Protein AF-A0A4Y7KXY6-F1 (afdb_monomer_lite)

Organism: Papaver somniferum (NCBI:txid3469)

Radius of gyration: 31.81 Å; chains: 1; bounding box: 95×51×85 Å

Structure (mmCIF, N/CA/C/O backbone):
data_AF-A0A4Y7KXY6-F1
#
_entry.id   AF-A0A4Y7KXY6-F1
#
loop_
_atom_site.group_PDB
_atom_site.id
_atom_site.type_symbol
_atom_site.label_atom_id
_atom_site.label_alt_id
_atom_site.label_comp_id
_atom_site.label_asym_id
_atom_site.label_entity_id
_atom_site.label_seq_id
_atom_site.pdbx_PDB_ins_code
_atom_site.Cartn_x
_atom_site.Cartn_y
_atom_site.Cartn_z
_atom_site.occupancy
_atom_site.B_iso_or_equiv
_atom_site.auth_seq_id
_atom_site.auth_comp_id
_atom_site.auth_asym_id
_atom_site.auth_atom_id
_atom_site.pdbx_PDB_model_num
ATOM 1 N N . MET A 1 1 ? 6.004 16.008 35.955 1.00 59.59 1 MET A N 1
ATOM 2 C CA . MET A 1 1 ? 5.300 16.995 36.804 1.00 59.59 1 MET A CA 1
ATOM 3 C C . MET A 1 1 ? 4.220 16.369 37.688 1.00 59.59 1 MET A C 1
ATOM 5 O O . MET A 1 1 ? 4.232 16.654 38.870 1.00 59.59 1 MET A O 1
ATOM 9 N N . ALA A 1 2 ? 3.340 15.483 37.200 1.00 81.94 2 ALA A N 1
ATOM 10 C CA . ALA A 1 2 ? 2.311 14.878 38.067 1.00 81.94 2 ALA A CA 1
ATOM 11 C C . ALA A 1 2 ? 2.861 13.910 39.144 1.00 81.94 2 ALA A C 1
ATOM 13 O O . ALA A 1 2 ? 2.359 13.877 40.259 1.00 81.94 2 ALA A O 1
ATOM 14 N N . ILE A 1 3 ? 3.918 13.145 38.845 1.00 87.19 3 ILE A N 1
ATOM 15 C CA . ILE A 1 3 ? 4.476 12.114 39.752 1.00 87.19 3 ILE A CA 1
ATOM 16 C C . ILE A 1 3 ? 5.044 12.704 41.058 1.00 87.19 3 ILE A C 1
ATOM 18 O O . ILE A 1 3 ? 4.966 12.062 42.107 1.00 87.19 3 ILE A O 1
ATOM 22 N N . SER A 1 4 ? 5.599 13.919 40.993 1.00 88.50 4 SER A N 1
ATOM 23 C CA . SER A 1 4 ? 6.246 14.619 42.112 1.00 88.50 4 SER A CA 1
ATOM 24 C C . SER A 1 4 ? 5.268 15.302 43.068 1.00 88.50 4 SER A C 1
ATOM 26 O O . SER A 1 4 ? 5.700 15.824 44.090 1.00 88.50 4 SER A O 1
ATOM 28 N N . LEU A 1 5 ? 3.971 15.325 42.748 1.00 89.00 5 LEU A N 1
ATOM 29 C CA . LEU A 1 5 ? 2.953 15.841 43.659 1.00 89.00 5 LEU A CA 1
ATOM 30 C C . LEU A 1 5 ? 2.930 14.985 44.922 1.00 89.00 5 LEU A C 1
ATOM 32 O O . LEU A 1 5 ? 3.015 13.762 44.832 1.00 89.00 5 LEU A O 1
ATOM 36 N N . THR A 1 6 ? 2.819 15.609 46.088 1.00 89.44 6 THR A N 1
ATOM 37 C CA . THR A 1 6 ? 2.670 14.922 47.371 1.00 89.44 6 THR A CA 1
ATOM 38 C C . THR A 1 6 ? 1.193 14.890 47.746 1.00 89.44 6 THR A C 1
ATOM 40 O O . THR A 1 6 ? 0.505 15.905 47.726 1.00 89.44 6 THR A O 1
ATOM 43 N N . ALA A 1 7 ? 0.683 13.699 48.046 1.00 91.50 7 ALA A N 1
ATOM 44 C CA . ALA A 1 7 ? -0.691 13.492 48.480 1.00 91.50 7 ALA A CA 1
ATOM 45 C C . ALA A 1 7 ? -0.757 12.211 49.314 1.00 91.50 7 ALA A C 1
ATOM 47 O O . ALA A 1 7 ? -0.061 11.243 49.003 1.00 91.50 7 ALA A O 1
ATOM 48 N N . SER A 1 8 ? -1.609 12.203 50.340 1.00 92.56 8 SER A N 1
ATOM 49 C CA . SER A 1 8 ? -1.902 11.014 51.152 1.00 92.56 8 SER A CA 1
ATOM 50 C C . SER A 1 8 ? -2.715 9.966 50.388 1.00 92.56 8 SER A C 1
ATOM 52 O O . SER A 1 8 ? -2.732 8.797 50.759 1.00 92.56 8 SER A O 1
ATOM 54 N N . SER A 1 9 ? -3.407 10.364 49.320 1.00 92.88 9 SER A N 1
ATOM 55 C CA . SER A 1 9 ? -4.188 9.471 48.466 1.00 92.88 9 SER A CA 1
ATOM 56 C C . SER A 1 9 ? -4.147 9.954 47.024 1.00 92.88 9 SER A C 1
ATOM 58 O O . SER A 1 9 ? -4.214 11.155 46.760 1.00 92.88 9 SER A O 1
ATOM 60 N N . ARG A 1 10 ? -4.030 9.014 46.084 1.00 93.19 10 ARG A N 1
ATOM 61 C CA . ARG A 1 10 ? -3.904 9.297 44.652 1.00 93.19 10 ARG A CA 1
ATOM 62 C C . ARG A 1 10 ? -4.880 8.435 43.878 1.00 93.19 10 ARG A C 1
ATOM 64 O O . ARG A 1 10 ? -4.945 7.231 44.093 1.00 93.19 10 ARG A O 1
ATOM 71 N N . TRP A 1 11 ? -5.591 9.059 42.951 1.00 93.56 11 TRP A N 1
ATOM 72 C CA . TRP A 1 11 ? -6.568 8.392 42.103 1.00 93.56 11 TRP A CA 1
ATOM 73 C C . TRP A 1 11 ? -6.276 8.713 40.645 1.00 93.56 11 TRP A C 1
ATOM 75 O O . TRP A 1 11 ? -5.959 9.854 40.306 1.00 93.56 11 TRP A O 1
ATOM 85 N N . ILE A 1 12 ? -6.397 7.706 39.784 1.00 92.94 12 ILE A N 1
ATOM 86 C CA . ILE A 1 12 ? -6.364 7.883 38.335 1.00 92.94 12 ILE A CA 1
ATOM 87 C C . ILE A 1 12 ? -7.744 7.523 37.800 1.00 92.94 12 ILE A C 1
ATOM 89 O O . ILE A 1 12 ? -8.187 6.386 37.938 1.00 92.94 12 ILE A O 1
ATOM 93 N N . LEU A 1 13 ? -8.404 8.486 37.162 1.00 93.00 13 LEU A N 1
ATOM 94 C CA . LEU A 1 13 ? -9.645 8.255 36.434 1.00 93.00 13 LEU A CA 1
ATOM 95 C C . LEU A 1 13 ? -9.322 8.211 34.942 1.00 93.00 13 LEU A C 1
ATOM 97 O O . LEU A 1 13 ? -8.974 9.224 34.341 1.00 93.00 13 LEU A O 1
ATOM 101 N N . THR A 1 14 ? -9.415 7.026 34.344 1.00 88.50 14 THR A N 1
ATOM 102 C CA . THR A 1 14 ? -9.214 6.819 32.907 1.00 88.50 14 THR A CA 1
ATOM 103 C C . THR A 1 14 ? -10.216 5.802 32.382 1.00 88.50 14 THR A C 1
ATOM 105 O O . THR A 1 14 ? -10.513 4.814 33.049 1.00 88.50 14 THR A O 1
ATOM 108 N N . GLY A 1 15 ? -10.750 6.042 31.183 1.00 84.56 15 GLY A N 1
ATOM 109 C CA . GLY A 1 15 ? -11.651 5.090 30.531 1.00 84.56 15 GLY A CA 1
ATOM 110 C C . GLY A 1 15 ? -10.924 3.839 30.030 1.00 84.56 15 GLY A C 1
ATOM 111 O O . GLY A 1 15 ? -11.465 2.740 30.099 1.00 84.56 15 GLY A O 1
ATOM 112 N N . THR A 1 16 ? -9.690 3.997 29.546 1.00 83.19 16 THR A N 1
ATOM 113 C CA . THR A 1 16 ? -8.843 2.908 29.038 1.00 83.19 16 THR A CA 1
ATOM 114 C C . THR A 1 16 ? -7.395 3.180 29.451 1.00 83.19 16 THR A C 1
ATOM 116 O O . THR A 1 16 ? -6.770 4.070 28.870 1.00 83.19 16 THR A O 1
ATOM 119 N N . PRO A 1 17 ? -6.848 2.464 30.453 1.00 84.00 17 PRO A N 1
ATOM 120 C CA . PRO A 1 17 ? -5.507 2.728 30.984 1.00 84.00 17 PRO A CA 1
ATOM 121 C C . PRO A 1 17 ? -4.392 2.425 29.974 1.00 84.00 17 PRO A C 1
ATOM 123 O O . PRO A 1 17 ? -3.320 3.015 30.042 1.00 84.00 17 PRO A O 1
ATOM 126 N N . MET A 1 18 ? -4.666 1.553 29.002 1.00 82.06 18 MET A N 1
ATOM 127 C CA . MET A 1 18 ? -3.803 1.298 27.854 1.00 82.06 18 MET A CA 1
ATOM 128 C C . MET A 1 18 ? -4.533 1.744 26.580 1.00 82.06 18 MET A C 1
ATOM 130 O O . MET A 1 18 ? -5.718 1.419 26.431 1.00 82.06 18 MET A O 1
ATOM 134 N N . PRO A 1 19 ? -3.877 2.472 25.657 1.00 72.12 19 PRO A N 1
ATOM 135 C CA . PRO A 1 19 ? -4.456 2.778 24.351 1.00 72.12 19 PRO A CA 1
ATOM 136 C C . PRO A 1 19 ? -4.898 1.492 23.643 1.00 72.12 19 PRO A C 1
ATOM 138 O O . PRO A 1 19 ? -4.276 0.453 23.809 1.00 72.12 19 PRO A O 1
ATOM 141 N N . ASN A 1 20 ? -5.954 1.518 22.834 1.00 62.38 20 ASN A N 1
ATOM 142 C CA . ASN A 1 20 ? -6.318 0.357 22.012 1.00 62.38 20 ASN A CA 1
ATOM 143 C C . ASN A 1 20 ? -5.653 0.457 20.631 1.00 62.38 20 ASN A C 1
ATOM 145 O O . ASN A 1 20 ? -6.326 0.623 19.613 1.00 62.38 20 ASN A O 1
ATOM 149 N N . THR A 1 21 ? -4.322 0.458 20.619 1.00 58.28 21 THR A N 1
ATOM 150 C CA . THR A 1 21 ? -3.491 0.489 19.408 1.00 58.28 21 THR A CA 1
ATOM 151 C C . THR A 1 21 ? -2.767 -0.849 19.233 1.00 58.28 21 THR A C 1
ATOM 153 O O . THR A 1 21 ? -2.514 -1.524 20.230 1.00 58.28 21 THR A O 1
ATOM 156 N N . PRO A 1 22 ? -2.412 -1.252 17.998 1.00 49.44 22 PRO A N 1
ATOM 157 C CA . PRO A 1 22 ? -1.652 -2.484 17.750 1.00 49.44 22 PRO A CA 1
ATOM 158 C C . PRO A 1 22 ? -0.339 -2.562 18.544 1.00 49.44 22 PRO A C 1
ATOM 160 O O . PRO A 1 22 ? 0.055 -3.642 18.966 1.00 49.44 22 PRO A O 1
ATOM 163 N N . ASP A 1 23 ? 0.279 -1.406 18.803 1.00 53.97 23 ASP A N 1
ATOM 164 C CA . ASP A 1 23 ? 1.524 -1.266 19.569 1.00 53.97 23 ASP A CA 1
ATOM 165 C C . ASP A 1 23 ? 1.292 -0.958 21.057 1.00 53.97 23 ASP A C 1
ATOM 167 O O . ASP A 1 23 ? 2.205 -0.517 21.751 1.00 53.97 23 ASP A O 1
ATOM 171 N N . SER A 1 24 ? 0.060 -1.108 21.554 1.00 59.50 24 SER A N 1
ATOM 172 C CA . SER A 1 24 ? -0.243 -0.843 22.956 1.00 59.50 24 SER A CA 1
ATOM 173 C C . SER A 1 24 ? 0.435 -1.874 23.841 1.00 59.50 24 SER A C 1
ATOM 175 O O . SER A 1 24 ? 0.030 -3.034 23.928 1.00 59.50 24 SER A O 1
ATOM 177 N N . GLN A 1 25 ? 1.507 -1.432 24.480 1.00 74.06 25 GLN A N 1
ATOM 178 C CA . GLN A 1 25 ? 2.302 -2.251 25.367 1.00 74.06 25 GLN A CA 1
ATOM 179 C C . GLN A 1 25 ? 1.861 -2.047 26.811 1.00 74.06 25 GLN A C 1
ATOM 181 O O . GLN A 1 25 ? 1.485 -0.953 27.240 1.00 74.06 25 GLN A O 1
ATOM 186 N N . VAL A 1 26 ? 2.012 -3.108 27.600 1.00 86.25 26 VAL A N 1
ATOM 187 C CA . VAL A 1 26 ? 1.829 -3.084 29.056 1.00 86.25 26 VAL A CA 1
ATOM 188 C C . VAL A 1 26 ? 2.697 -1.999 29.710 1.00 86.25 26 VAL A C 1
ATOM 190 O O . VAL A 1 26 ? 2.320 -1.460 30.748 1.00 86.25 26 VAL A O 1
ATOM 193 N N . SER A 1 27 ? 3.792 -1.583 29.060 1.00 87.00 27 SER A N 1
ATOM 194 C CA . SER A 1 27 ? 4.650 -0.459 29.456 1.00 87.00 27 SER A CA 1
ATOM 195 C C . SER A 1 27 ? 3.894 0.854 29.723 1.00 87.00 27 SER A C 1
ATOM 197 O O . SER A 1 27 ? 4.322 1.618 30.589 1.00 87.00 27 SER A O 1
ATOM 199 N N . HIS A 1 28 ? 2.737 1.091 29.089 1.00 88.25 28 HIS A N 1
ATOM 200 C CA . HIS A 1 28 ? 1.891 2.262 29.359 1.00 88.25 28 HIS A CA 1
ATOM 201 C C . HIS A 1 28 ? 1.340 2.321 30.793 1.00 88.25 28 HIS A C 1
ATOM 203 O O . HIS A 1 28 ? 1.015 3.408 31.273 1.00 88.25 28 HIS A O 1
ATOM 209 N N . LEU A 1 29 ? 1.271 1.190 31.504 1.00 91.38 29 LEU A N 1
ATOM 210 C CA . LEU A 1 29 ? 0.834 1.148 32.901 1.00 91.38 29 LEU A CA 1
ATOM 211 C C . LEU A 1 29 ? 1.912 1.646 33.869 1.00 91.38 29 LEU A C 1
ATOM 213 O O . LEU A 1 29 ? 1.580 2.148 34.942 1.00 91.38 29 LEU A O 1
ATOM 217 N N . GLN A 1 30 ? 3.197 1.557 33.512 1.00 92.31 30 GLN A N 1
ATOM 218 C CA . GLN A 1 30 ? 4.286 1.880 34.437 1.00 92.31 30 GLN A CA 1
ATOM 219 C C . GLN A 1 30 ? 4.239 3.340 34.918 1.00 92.31 30 GLN A C 1
ATOM 221 O O . GLN A 1 30 ? 4.273 3.554 36.132 1.00 92.31 30 GLN A O 1
ATOM 226 N N . PRO A 1 31 ? 4.062 4.357 34.047 1.00 92.00 31 PRO A N 1
ATOM 227 C CA . PRO A 1 31 ? 3.930 5.738 34.505 1.00 92.00 31 PRO A CA 1
ATOM 228 C C . PRO A 1 31 ? 2.723 5.958 35.427 1.00 92.00 31 PRO A C 1
ATOM 230 O O . PRO A 1 31 ? 2.783 6.802 36.321 1.00 92.00 31 PRO A O 1
ATOM 233 N N . MET A 1 32 ? 1.640 5.195 35.237 1.00 92.81 32 MET A N 1
ATOM 234 C CA . MET A 1 32 ? 0.443 5.251 36.081 1.00 92.81 32 MET A CA 1
ATOM 235 C C . MET A 1 32 ? 0.725 4.674 37.472 1.00 92.81 32 MET A C 1
ATOM 237 O O . MET A 1 32 ? 0.440 5.323 38.475 1.00 92.81 32 MET A O 1
ATOM 241 N N . LEU A 1 33 ? 1.365 3.504 37.540 1.00 94.12 33 LEU A N 1
ATOM 242 C CA . LEU A 1 33 ? 1.811 2.887 38.794 1.00 94.12 33 LEU A CA 1
ATOM 243 C C . LEU A 1 33 ? 2.811 3.786 39.529 1.00 94.12 33 LEU A C 1
ATOM 245 O O . LEU A 1 33 ? 2.725 3.968 40.743 1.00 94.12 33 LEU A O 1
ATOM 249 N N . LYS A 1 34 ? 3.720 4.419 38.781 1.00 94.50 34 LYS A N 1
ATOM 250 C CA . LYS A 1 34 ? 4.677 5.392 39.306 1.00 94.50 34 LYS A CA 1
ATOM 251 C C . LYS A 1 34 ? 3.997 6.648 39.834 1.00 94.50 34 LYS A C 1
ATOM 253 O O . LYS A 1 34 ? 4.465 7.205 40.816 1.00 94.50 34 LYS A O 1
ATOM 258 N N . PHE A 1 35 ? 2.900 7.103 39.227 1.00 94.62 35 PHE A N 1
ATOM 259 C CA . PHE A 1 35 ? 2.093 8.189 39.785 1.00 94.62 35 PHE A CA 1
ATOM 260 C C . PHE A 1 35 ? 1.389 7.765 41.074 1.00 94.62 35 PHE A C 1
ATOM 262 O O . PHE A 1 35 ? 1.411 8.535 42.030 1.00 94.62 35 PHE A O 1
ATOM 269 N N . LEU A 1 36 ? 0.824 6.553 41.118 1.00 93.44 36 LEU A N 1
ATOM 270 C CA . LEU A 1 36 ? 0.169 5.975 42.300 1.00 93.44 36 LEU A CA 1
ATOM 271 C C . LEU A 1 36 ? 1.137 5.630 43.437 1.00 93.44 36 LEU A C 1
ATOM 273 O O . LEU A 1 36 ? 0.681 5.329 44.533 1.00 93.44 36 LEU A O 1
ATOM 277 N N . HIS A 1 37 ? 2.448 5.711 43.189 1.00 91.81 37 HIS A N 1
ATOM 278 C CA . HIS A 1 37 ? 3.500 5.334 44.137 1.00 91.81 37 HIS A CA 1
ATOM 279 C C . HIS A 1 37 ? 3.420 3.857 44.544 1.00 91.81 37 HIS A C 1
ATOM 281 O O . HIS A 1 37 ? 3.760 3.503 45.666 1.00 91.81 37 HIS A O 1
ATOM 287 N N . GLU A 1 38 ? 3.008 2.988 43.618 1.00 93.38 38 GLU A N 1
ATOM 288 C CA . GLU A 1 38 ? 2.964 1.548 43.869 1.00 93.38 38 GLU A CA 1
ATOM 289 C C . GLU A 1 38 ? 4.380 1.009 44.146 1.00 93.38 38 GLU A C 1
ATOM 291 O O . GLU A 1 38 ? 5.320 1.284 43.396 1.00 93.38 38 GLU A O 1
ATOM 296 N N . GLU A 1 39 ? 4.541 0.297 45.262 1.00 90.50 39 GLU A N 1
ATOM 297 C CA . GLU A 1 39 ? 5.849 0.016 45.865 1.00 90.50 39 GLU A CA 1
ATOM 298 C C . GLU A 1 39 ? 6.730 -0.901 45.011 1.00 90.50 39 GLU A C 1
ATOM 300 O O . GLU A 1 39 ? 7.918 -0.629 44.824 1.00 90.50 39 GLU A O 1
ATOM 305 N N . ALA A 1 40 ? 6.161 -1.986 44.480 1.00 91.50 40 ALA A N 1
ATOM 306 C CA . ALA A 1 40 ? 6.930 -3.045 43.835 1.00 91.50 40 ALA A CA 1
ATOM 307 C C . ALA A 1 40 ? 7.335 -2.688 42.400 1.00 91.50 40 ALA A C 1
ATOM 309 O O . ALA A 1 40 ? 8.451 -2.984 41.968 1.00 91.50 40 ALA A O 1
ATOM 310 N N . TYR A 1 41 ? 6.432 -2.051 41.660 1.00 94.12 41 TYR A N 1
ATOM 311 C CA . TYR A 1 41 ? 6.529 -1.861 40.217 1.00 94.12 41 TYR A CA 1
ATOM 312 C C . TYR A 1 41 ? 6.416 -0.392 39.794 1.00 94.12 41 TYR A C 1
ATOM 314 O O . TYR A 1 41 ? 6.986 0.005 38.775 1.00 94.12 41 TYR A O 1
ATOM 322 N N . GLY A 1 42 ? 5.727 0.443 40.577 1.00 91.62 42 GLY A N 1
ATOM 323 C CA . GLY A 1 42 ? 5.662 1.887 40.340 1.00 91.62 42 GLY A CA 1
ATOM 324 C C . GLY A 1 42 ? 6.974 2.601 40.674 1.00 91.62 42 GLY A C 1
ATOM 325 O O . GLY A 1 42 ? 7.465 3.410 39.881 1.00 91.62 42 GLY A O 1
ATOM 326 N N . GLN A 1 43 ? 7.567 2.279 41.826 1.00 90.69 43 GLN A N 1
ATOM 327 C CA . GLN A 1 43 ? 8.825 2.877 42.292 1.00 90.69 43 GLN A CA 1
ATOM 328 C C . GLN A 1 43 ? 10.069 2.209 41.693 1.00 90.69 43 GLN A C 1
ATOM 330 O O . GLN A 1 43 ? 11.104 2.860 41.537 1.00 90.69 43 GLN A O 1
ATOM 335 N N . ASN A 1 44 ? 9.979 0.929 41.318 1.00 94.00 44 ASN A N 1
ATOM 336 C CA . ASN A 1 44 ? 11.114 0.161 40.814 1.00 94.00 44 ASN A CA 1
ATOM 337 C C . ASN A 1 44 ? 10.904 -0.323 39.372 1.00 94.00 44 ASN A C 1
ATOM 339 O O . ASN A 1 44 ? 10.322 -1.376 39.108 1.00 94.00 44 ASN A O 1
ATOM 343 N N . GLN A 1 45 ? 11.478 0.432 38.433 1.00 93.06 45 GLN A N 1
ATOM 344 C CA . GLN A 1 45 ? 11.450 0.120 37.003 1.00 93.06 45 GLN A CA 1
ATOM 345 C C . GLN A 1 45 ? 12.056 -1.256 36.678 1.00 93.06 45 GLN A C 1
ATOM 347 O O . GLN A 1 45 ? 11.522 -1.981 35.844 1.00 93.06 45 GLN A O 1
ATOM 352 N N . LYS A 1 46 ? 13.150 -1.647 37.345 1.00 94.88 46 LYS A N 1
ATOM 353 C CA . LYS A 1 46 ? 13.822 -2.929 37.072 1.00 94.88 46 LYS A CA 1
ATOM 354 C C . LYS A 1 46 ? 12.946 -4.109 37.484 1.00 94.88 46 LYS A C 1
ATOM 356 O O . LYS A 1 46 ? 12.865 -5.095 36.751 1.00 94.88 46 LYS A O 1
ATOM 361 N N . SER A 1 47 ? 12.271 -3.990 38.628 1.00 94.81 47 SER A N 1
ATOM 362 C CA . SER A 1 47 ? 11.305 -4.986 39.099 1.00 94.81 47 SER A CA 1
ATOM 363 C C . SER A 1 47 ? 10.107 -5.094 38.162 1.00 94.81 47 SER A C 1
ATOM 365 O O . SER A 1 47 ? 9.678 -6.203 37.860 1.00 94.81 47 SER A O 1
ATOM 367 N N . TRP A 1 48 ? 9.603 -3.972 37.642 1.00 95.25 48 TRP A N 1
ATOM 368 C CA . TRP A 1 48 ? 8.551 -3.971 36.622 1.00 95.25 48 TRP A CA 1
ATOM 369 C C . TRP A 1 48 ? 8.988 -4.692 35.343 1.00 95.25 48 TRP A C 1
ATOM 371 O O . TRP A 1 48 ? 8.285 -5.574 34.847 1.00 95.25 48 TRP A O 1
ATOM 381 N N . GLU A 1 49 ? 10.175 -4.364 34.833 1.00 94.50 49 GLU A N 1
ATOM 382 C CA . GLU A 1 49 ? 10.693 -4.941 33.596 1.00 94.50 49 GLU A CA 1
ATOM 383 C C . GLU A 1 49 ? 10.933 -6.447 33.697 1.00 94.50 49 GLU A C 1
ATOM 385 O O . GLU A 1 49 ? 10.587 -7.187 32.779 1.00 94.50 49 GLU A O 1
ATOM 390 N N . ALA A 1 50 ? 11.553 -6.902 34.788 1.00 95.12 50 ALA A N 1
ATOM 391 C CA . ALA A 1 50 ? 11.879 -8.310 34.996 1.00 95.12 50 ALA A CA 1
ATOM 392 C C . ALA A 1 50 ? 10.675 -9.134 35.474 1.00 95.12 50 ALA A C 1
ATOM 394 O O . ALA A 1 50 ? 10.549 -10.305 35.123 1.00 95.12 50 ALA A O 1
ATOM 395 N N . GLY A 1 51 ? 9.813 -8.535 36.295 1.00 93.06 51 GLY A N 1
ATOM 396 C CA . GLY A 1 51 ? 8.702 -9.215 36.949 1.00 93.06 51 GLY A CA 1
ATOM 397 C C . GLY A 1 51 ? 7.450 -9.309 36.087 1.00 93.06 51 GLY A C 1
ATOM 398 O O . GLY A 1 51 ? 6.763 -10.327 36.164 1.00 93.06 51 GLY A O 1
ATOM 399 N N . VAL A 1 52 ? 7.177 -8.282 35.273 1.00 94.19 52 VAL A N 1
ATOM 400 C CA . VAL A 1 52 ? 5.927 -8.147 34.512 1.00 94.19 52 VAL A CA 1
ATOM 401 C C . VAL A 1 52 ? 6.180 -7.952 33.021 1.00 94.19 52 VAL A C 1
ATOM 403 O O . VAL A 1 52 ? 5.769 -8.807 32.245 1.00 94.19 52 VAL A O 1
ATOM 406 N N . LEU A 1 53 ? 6.865 -6.878 32.605 1.00 92.81 53 LEU A N 1
ATOM 407 C CA . LEU A 1 53 ? 6.927 -6.477 31.190 1.00 92.81 53 LEU A CA 1
ATOM 408 C C . LEU A 1 53 ? 7.531 -7.565 30.293 1.00 92.81 53 LEU A C 1
ATOM 410 O O . LEU A 1 53 ? 6.850 -8.061 29.400 1.00 92.81 53 LEU A O 1
ATOM 414 N N . ARG A 1 54 ? 8.780 -7.975 30.554 1.00 93.25 54 ARG A N 1
ATOM 415 C CA . ARG A 1 54 ? 9.475 -8.967 29.719 1.00 93.25 54 ARG A CA 1
ATOM 416 C C . ARG A 1 54 ? 8.785 -10.335 29.740 1.00 93.25 54 ARG A C 1
ATOM 418 O O . ARG A 1 54 ? 8.577 -10.884 28.661 1.00 93.25 54 ARG A O 1
ATOM 425 N N . PRO A 1 55 ? 8.384 -10.893 30.904 1.00 94.06 55 PRO A N 1
ATOM 426 C CA . PRO A 1 55 ? 7.630 -12.145 30.920 1.00 94.06 55 PRO A CA 1
ATOM 427 C C . PRO A 1 55 ? 6.291 -12.054 30.175 1.00 94.06 55 PRO A C 1
ATOM 429 O O . PRO A 1 55 ? 5.942 -12.973 29.439 1.00 94.06 55 PRO A O 1
ATOM 432 N N . PHE A 1 56 ? 5.558 -10.944 30.308 1.00 91.12 56 PHE A N 1
ATOM 433 C CA . PHE A 1 56 ? 4.287 -10.750 29.610 1.00 91.12 56 PHE A CA 1
ATOM 434 C C . PHE A 1 56 ? 4.474 -10.677 28.088 1.00 91.12 56 PHE A C 1
ATOM 436 O O . PHE A 1 56 ? 3.762 -11.355 27.349 1.00 91.12 56 PHE A O 1
ATOM 443 N N . GLU A 1 57 ? 5.455 -9.906 27.608 1.00 89.25 57 GLU A N 1
ATOM 444 C CA . GLU A 1 57 ? 5.790 -9.803 26.179 1.00 89.25 57 GLU A CA 1
ATOM 445 C C . GLU A 1 57 ? 6.271 -11.139 25.598 1.00 89.25 57 GLU A C 1
ATOM 447 O O . GLU A 1 57 ? 5.933 -11.486 24.465 1.00 89.25 57 GLU A O 1
ATOM 452 N N . ALA A 1 58 ? 6.982 -11.936 26.401 1.00 90.44 58 ALA A N 1
ATOM 453 C CA . ALA A 1 58 ? 7.389 -13.297 26.065 1.00 90.44 58 ALA A CA 1
ATOM 454 C C . ALA A 1 58 ? 6.250 -14.334 26.163 1.00 90.44 58 ALA A C 1
ATOM 456 O O . ALA A 1 58 ? 6.485 -15.513 25.901 1.00 90.44 58 ALA A O 1
ATOM 457 N N . LYS A 1 59 ? 5.022 -13.918 26.512 1.00 91.00 59 LYS A N 1
ATOM 458 C CA . LYS A 1 59 ? 3.836 -14.781 26.690 1.00 91.00 59 LYS A CA 1
ATOM 459 C C . LYS A 1 59 ? 4.013 -15.862 27.765 1.00 91.00 59 LYS A C 1
ATOM 461 O O . LYS A 1 59 ? 3.480 -16.961 27.644 1.00 91.00 59 LYS A O 1
ATOM 466 N N . ILE A 1 60 ? 4.751 -15.532 28.819 1.00 94.12 60 ILE A N 1
ATOM 467 C CA . ILE A 1 60 ? 4.972 -16.377 29.994 1.00 94.12 60 ILE A CA 1
ATOM 468 C C . ILE A 1 60 ? 3.844 -16.118 31.013 1.00 94.12 60 ILE A C 1
ATOM 470 O O . ILE A 1 60 ? 3.548 -14.962 31.340 1.00 94.12 60 ILE A O 1
ATOM 474 N N . GLU A 1 61 ? 3.205 -17.177 31.520 1.00 94.62 61 GLU A N 1
ATOM 475 C CA . GLU A 1 61 ? 1.986 -17.085 32.348 1.00 94.62 61 GLU A CA 1
ATOM 476 C C . GLU A 1 61 ? 2.226 -16.374 33.690 1.00 94.62 61 GLU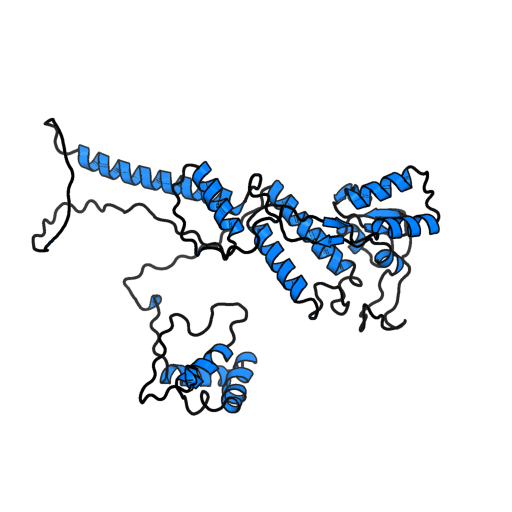 A C 1
ATOM 478 O O . GLU A 1 61 ? 1.359 -15.655 34.191 1.00 94.62 61 GLU A O 1
ATOM 483 N N . GLU A 1 62 ? 3.430 -16.486 34.248 1.00 95.12 62 GLU A N 1
ATOM 484 C CA . GLU A 1 62 ? 3.842 -15.794 35.467 1.00 95.12 62 GLU A CA 1
ATOM 485 C C . GLU A 1 62 ? 3.782 -14.268 35.306 1.00 95.12 62 GLU A C 1
ATOM 487 O O . GLU A 1 62 ? 3.372 -13.562 36.231 1.00 95.12 62 GLU A O 1
ATOM 492 N N . GLY A 1 63 ? 4.143 -13.747 34.126 1.00 92.94 63 GLY A N 1
ATOM 493 C CA . GLY A 1 63 ? 4.052 -12.316 33.817 1.00 92.94 63 GLY A CA 1
ATOM 494 C C . GLY A 1 63 ? 2.611 -11.821 33.823 1.00 92.94 63 GLY A C 1
ATOM 495 O O . GLY A 1 63 ? 2.299 -10.784 34.413 1.00 92.94 63 GLY A O 1
ATOM 496 N N . ARG A 1 64 ? 1.714 -12.603 33.214 1.00 93.31 64 ARG A N 1
ATOM 497 C CA . ARG A 1 64 ? 0.272 -12.338 33.208 1.00 93.31 64 ARG A CA 1
ATOM 498 C C . ARG A 1 64 ? -0.322 -12.406 34.613 1.00 93.31 64 ARG A C 1
ATOM 500 O O . ARG A 1 64 ? -1.080 -11.512 34.986 1.00 93.31 64 ARG A O 1
ATOM 507 N N . SER A 1 65 ? 0.020 -13.432 35.385 1.00 96.19 65 SER A N 1
ATOM 508 C CA . SER A 1 65 ? -0.509 -13.641 36.736 1.00 96.19 65 SER A CA 1
ATOM 509 C C . SER A 1 65 ? -0.129 -12.494 37.673 1.00 96.19 65 SER A C 1
ATOM 511 O O . SER A 1 65 ? -1.001 -11.927 38.328 1.00 96.19 65 SER A O 1
ATOM 513 N N . ARG A 1 66 ? 1.142 -12.066 37.656 1.00 95.12 66 ARG A N 1
ATOM 514 C CA . ARG A 1 66 ? 1.615 -10.911 38.440 1.00 95.12 66 ARG A CA 1
ATOM 515 C C . ARG A 1 66 ? 0.939 -9.608 38.030 1.00 95.12 66 ARG A C 1
ATOM 517 O O . ARG A 1 66 ? 0.603 -8.798 38.889 1.00 95.12 66 ARG A O 1
ATOM 524 N N . LEU A 1 67 ? 0.721 -9.403 36.728 1.00 94.00 67 LEU A N 1
ATOM 525 C CA . LEU A 1 67 ? -0.004 -8.231 36.240 1.00 94.00 67 LEU A CA 1
ATOM 526 C C . LEU A 1 67 ? -1.453 -8.221 36.745 1.00 94.00 67 LEU A C 1
ATOM 528 O O . LEU A 1 67 ? -1.933 -7.184 37.193 1.00 94.00 67 LEU A O 1
ATOM 532 N N . LEU A 1 68 ? -2.147 -9.361 36.691 1.00 94.06 68 LEU A N 1
ATOM 533 C CA . LEU A 1 68 ? -3.522 -9.478 37.178 1.00 94.06 68 LEU A CA 1
ATOM 534 C C . LEU A 1 68 ? -3.616 -9.252 38.688 1.00 94.06 68 LEU A C 1
ATOM 536 O O . LEU A 1 68 ? -4.494 -8.518 39.128 1.00 94.06 68 LEU A O 1
ATOM 540 N N . GLU A 1 69 ? -2.710 -9.835 39.471 1.00 94.94 69 GLU A N 1
ATOM 541 C CA . GLU A 1 69 ? -2.655 -9.640 40.923 1.00 94.94 69 GLU A CA 1
ATOM 542 C C . GLU A 1 69 ? -2.458 -8.161 41.285 1.00 94.94 69 GLU A C 1
ATOM 544 O O . GLU A 1 69 ? -3.204 -7.609 42.096 1.00 94.94 69 GLU A O 1
ATOM 549 N N . LEU A 1 70 ? -1.509 -7.497 40.618 1.00 94.44 70 LEU A N 1
ATOM 550 C CA . LEU A 1 70 ? -1.260 -6.069 40.781 1.00 94.44 70 LEU A CA 1
ATOM 551 C C . LEU A 1 70 ? -2.510 -5.239 40.468 1.00 94.44 70 LEU A C 1
ATOM 553 O O . LEU A 1 70 ? -2.929 -4.414 41.280 1.00 94.44 70 LEU A O 1
ATOM 557 N N . LEU A 1 71 ? -3.115 -5.469 39.300 1.00 93.25 71 LEU A N 1
ATOM 558 C CA . LEU A 1 71 ? -4.284 -4.717 38.855 1.00 93.25 71 LEU A CA 1
ATOM 559 C C . LEU A 1 71 ? -5.501 -4.968 39.750 1.00 93.25 71 LEU A C 1
ATOM 561 O O . LEU A 1 71 ? -6.199 -4.017 40.075 1.00 93.25 71 LEU A O 1
ATOM 565 N N . ASN A 1 72 ? -5.725 -6.195 40.223 1.00 92.69 72 ASN A N 1
ATOM 566 C CA . ASN A 1 72 ? -6.810 -6.497 41.162 1.00 92.69 72 ASN A CA 1
ATOM 567 C C . ASN A 1 72 ? -6.674 -5.735 42.490 1.00 92.69 72 ASN A C 1
ATOM 569 O O . ASN A 1 72 ? -7.679 -5.453 43.138 1.00 92.69 72 ASN A O 1
ATOM 573 N N . ARG A 1 73 ? -5.447 -5.385 42.895 1.00 92.38 73 ARG A N 1
ATOM 574 C CA . ARG A 1 73 ? -5.183 -4.626 44.122 1.00 92.38 73 ARG A CA 1
ATOM 575 C C . ARG A 1 73 ? -5.378 -3.119 43.954 1.00 92.38 73 ARG A C 1
ATOM 577 O O . ARG A 1 73 ? -5.790 -2.460 44.904 1.00 92.38 73 ARG A O 1
ATOM 584 N N . CYS A 1 74 ? -5.051 -2.559 42.786 1.00 91.12 74 CYS A N 1
ATOM 585 C CA . CYS A 1 74 ? -5.002 -1.104 42.585 1.00 91.12 74 CYS A CA 1
ATOM 586 C C . CYS A 1 74 ? -6.003 -0.547 41.560 1.00 91.12 74 CYS A C 1
ATOM 588 O O . CYS A 1 74 ? -6.049 0.666 41.361 1.00 91.12 74 CYS A O 1
ATOM 590 N N . MET A 1 75 ? -6.780 -1.394 40.883 1.00 92.50 75 MET A N 1
ATOM 591 C CA . MET A 1 75 ? -7.710 -0.992 39.831 1.00 92.50 75 MET A CA 1
ATOM 592 C C . MET A 1 75 ? -9.117 -1.511 40.115 1.00 92.50 75 MET A C 1
ATOM 594 O O . MET A 1 75 ? -9.335 -2.695 40.347 1.00 92.50 75 MET A O 1
ATOM 598 N N . ILE A 1 76 ? -10.090 -0.613 39.992 1.00 90.94 76 ILE A N 1
ATOM 599 C CA . ILE A 1 76 ? -11.508 -0.957 39.921 1.00 90.94 76 ILE A CA 1
ATOM 600 C C . ILE A 1 76 ? -11.957 -0.663 38.492 1.00 90.94 76 ILE A C 1
ATOM 602 O O . ILE A 1 76 ? -11.773 0.447 37.994 1.00 90.94 76 ILE A O 1
ATOM 606 N N . SER A 1 77 ? -12.523 -1.660 37.816 1.00 86.75 77 SER A N 1
ATOM 607 C CA . SER A 1 77 ? -13.021 -1.524 36.448 1.00 86.75 77 SER A CA 1
ATOM 608 C C . SER A 1 77 ? -14.386 -2.188 36.323 1.00 86.75 77 SER A C 1
ATOM 610 O O . SER A 1 77 ? -14.545 -3.351 36.680 1.00 86.75 77 SER A O 1
ATOM 612 N N . ALA A 1 78 ? -15.362 -1.446 35.805 1.00 82.81 78 ALA A N 1
ATOM 613 C CA . ALA A 1 78 ? -16.670 -1.966 35.430 1.00 82.81 78 ALA A CA 1
ATOM 614 C C . ALA A 1 78 ? -16.788 -1.938 33.905 1.00 82.81 78 ALA A C 1
ATOM 616 O O . ALA A 1 78 ? -16.501 -0.917 33.269 1.00 82.81 78 ALA A O 1
ATOM 617 N N . ARG A 1 79 ? -17.207 -3.048 33.295 1.00 83.62 79 ARG A N 1
ATOM 618 C CA . ARG A 1 79 ? -17.395 -3.112 31.843 1.00 83.62 79 ARG A CA 1
ATOM 619 C C . ARG A 1 79 ? -18.840 -2.773 31.526 1.00 83.62 79 ARG A C 1
ATOM 621 O O . ARG A 1 79 ? -19.756 -3.122 32.259 1.00 83.62 79 ARG A O 1
ATOM 628 N N . LYS A 1 80 ? -19.072 -2.187 30.350 1.00 83.00 80 LYS A N 1
ATOM 629 C CA . LYS A 1 80 ? -20.441 -1.963 29.851 1.00 83.00 80 LYS A CA 1
ATOM 630 C C . LYS A 1 80 ? -21.248 -3.261 29.717 1.00 83.00 80 LYS A C 1
ATOM 632 O O . LYS A 1 80 ? -22.464 -3.206 29.780 1.00 83.00 80 LYS A O 1
ATOM 637 N N . LEU A 1 81 ? -20.572 -4.402 29.545 1.00 82.62 81 LEU A N 1
ATOM 638 C CA . LEU A 1 81 ? -21.197 -5.730 29.515 1.00 82.62 81 LEU A CA 1
ATOM 639 C C . LEU A 1 81 ? -21.781 -6.151 30.868 1.00 82.62 81 LEU A C 1
ATOM 641 O O . LEU A 1 81 ? -22.699 -6.961 30.890 1.00 82.62 81 LEU A O 1
ATOM 645 N N . ASP A 1 82 ? -21.272 -5.600 31.971 1.00 83.12 82 ASP A N 1
ATOM 646 C CA . ASP A 1 82 ? -21.765 -5.890 33.319 1.00 83.12 82 ASP A CA 1
ATOM 647 C C . ASP A 1 82 ? -23.041 -5.068 33.638 1.00 83.12 82 ASP A C 1
ATOM 649 O O . ASP A 1 82 ? -23.649 -5.234 34.691 1.00 83.12 82 ASP A O 1
ATOM 653 N N . LEU A 1 83 ? -23.470 -4.178 32.726 1.00 83.88 83 LEU A N 1
ATOM 654 C CA . LEU A 1 83 ? -24.658 -3.332 32.862 1.00 83.88 83 LEU A CA 1
ATOM 655 C C . LEU A 1 83 ? -25.818 -3.882 32.018 1.00 83.88 83 LEU A C 1
ATOM 657 O O . LEU A 1 83 ? -25.821 -3.758 30.795 1.00 83.88 83 LEU A O 1
ATOM 661 N N . HIS A 1 84 ? -26.854 -4.417 32.671 1.00 82.00 84 HIS A N 1
ATOM 662 C CA . HIS A 1 84 ? -28.027 -5.004 32.000 1.00 82.00 84 HIS A CA 1
ATOM 663 C C . HIS A 1 84 ? -28.880 -4.004 31.198 1.00 82.00 84 HIS A C 1
ATOM 665 O O . HIS A 1 84 ? -29.661 -4.408 30.341 1.00 82.00 84 HIS A O 1
ATOM 671 N N . THR A 1 85 ? -28.749 -2.704 31.466 1.00 86.50 85 THR A N 1
ATOM 672 C CA . THR A 1 85 ? -29.531 -1.644 30.809 1.00 86.50 85 THR A CA 1
ATOM 673 C C . THR A 1 85 ? -28.954 -1.199 29.466 1.00 86.50 85 THR A C 1
ATOM 675 O O . THR A 1 85 ? -29.633 -0.492 28.722 1.00 86.50 85 THR A O 1
ATOM 678 N N . ILE A 1 86 ? -27.714 -1.582 29.139 1.00 83.38 86 ILE A N 1
ATOM 679 C CA . ILE A 1 86 ? -27.062 -1.186 27.889 1.00 83.38 86 ILE A CA 1
ATOM 680 C C . ILE A 1 86 ? -27.355 -2.242 26.814 1.00 83.38 86 ILE A C 1
ATOM 682 O O . ILE A 1 86 ? -26.967 -3.399 26.983 1.00 83.38 86 ILE A O 1
ATOM 686 N N . PRO A 1 87 ? -27.980 -1.871 25.680 1.00 83.81 87 PRO A N 1
ATOM 687 C CA . PRO A 1 87 ? -28.198 -2.801 24.579 1.00 83.81 87 PRO A CA 1
ATOM 688 C C . PRO A 1 87 ? -26.879 -3.389 24.046 1.00 83.81 87 PRO A C 1
ATOM 690 O O . PRO A 1 87 ? -25.856 -2.692 24.020 1.00 83.81 87 PRO A O 1
ATOM 693 N N . PRO A 1 88 ? -26.878 -4.646 23.566 1.00 83.50 88 PRO A N 1
ATOM 694 C CA . PRO A 1 88 ? -25.674 -5.272 23.038 1.00 83.50 88 PRO A CA 1
ATOM 695 C C . PRO A 1 88 ? -25.133 -4.506 21.823 1.00 83.50 88 PRO A C 1
ATOM 697 O O . PRO A 1 88 ? -25.863 -4.150 20.898 1.00 83.50 88 PRO A O 1
ATOM 700 N N . CYS A 1 89 ? -23.817 -4.285 21.796 1.00 84.88 89 CYS A N 1
ATOM 701 C CA . CYS A 1 89 ? -23.142 -3.676 20.652 1.00 84.88 89 CYS A CA 1
ATOM 702 C C . CYS A 1 89 ? -22.920 -4.726 19.555 1.00 84.88 89 CYS A C 1
ATOM 704 O O . CYS A 1 89 ? -22.034 -5.575 19.665 1.00 84.88 89 CYS A O 1
ATOM 706 N N . ILE A 1 90 ? -23.707 -4.653 18.482 1.00 88.12 90 ILE A N 1
ATOM 707 C CA . ILE A 1 90 ? -23.570 -5.541 17.324 1.00 88.12 90 ILE A CA 1
ATOM 708 C C . ILE A 1 90 ? -22.536 -4.952 16.363 1.00 88.12 90 ILE A C 1
ATOM 710 O O . ILE A 1 90 ? -22.748 -3.895 15.770 1.00 88.12 90 ILE A O 1
ATOM 714 N N . LYS A 1 91 ? -21.420 -5.660 16.174 1.00 91.50 91 LYS A N 1
ATOM 715 C CA . LYS A 1 91 ? -20.375 -5.286 15.214 1.00 91.50 91 LYS A CA 1
ATOM 716 C C . LYS A 1 91 ? -20.552 -6.082 13.925 1.00 91.50 91 LYS A C 1
ATOM 718 O O . LYS A 1 91 ? -20.563 -7.308 13.956 1.00 91.50 91 LYS A O 1
ATOM 723 N N . LYS A 1 92 ? -20.670 -5.386 12.794 1.00 93.38 92 LYS A N 1
ATOM 724 C CA . LYS A 1 92 ? -20.725 -5.990 11.455 1.00 93.38 92 LYS A CA 1
ATOM 725 C C . LYS A 1 92 ? -19.588 -5.436 10.609 1.00 93.38 92 LYS A C 1
ATOM 727 O O . LYS A 1 92 ? -19.450 -4.221 10.492 1.00 93.38 92 LYS A O 1
ATOM 732 N N . VAL A 1 93 ? -18.789 -6.328 10.030 1.00 95.25 93 VAL A N 1
ATOM 733 C CA . VAL A 1 93 ? -17.728 -5.975 9.079 1.00 95.25 93 VAL A CA 1
ATOM 734 C C . VAL A 1 93 ? -18.271 -6.168 7.672 1.00 95.25 93 VAL A C 1
ATOM 736 O O . VAL A 1 93 ? -18.866 -7.201 7.376 1.00 95.25 93 VAL A O 1
ATOM 739 N N . VAL A 1 94 ? -18.086 -5.164 6.819 1.00 95.12 94 VAL A N 1
ATOM 740 C CA . VAL A 1 94 ? -18.522 -5.198 5.422 1.00 95.12 94 VAL A CA 1
ATOM 741 C C . VAL A 1 94 ? -17.311 -4.941 4.543 1.00 95.12 94 VAL A C 1
ATOM 743 O O . VAL A 1 94 ? -16.683 -3.888 4.643 1.00 95.12 94 VAL A O 1
ATOM 746 N N . PHE A 1 95 ? -16.992 -5.913 3.693 1.00 95.56 95 PHE A N 1
ATOM 747 C CA . PHE A 1 95 ? -15.983 -5.759 2.654 1.00 95.56 95 PHE A CA 1
ATOM 748 C C . PHE A 1 95 ? -16.612 -5.060 1.454 1.00 95.56 95 PHE A C 1
ATOM 750 O O . PHE A 1 95 ? -17.723 -5.393 1.041 1.00 95.56 95 PHE A O 1
ATOM 757 N N . LEU A 1 96 ? -15.911 -4.061 0.928 1.00 95.19 96 LEU A N 1
ATOM 758 C CA . LEU A 1 96 ? -16.359 -3.266 -0.204 1.00 95.19 96 LEU A CA 1
ATOM 759 C C . LEU A 1 96 ? -15.345 -3.414 -1.327 1.00 95.19 96 LEU A C 1
ATOM 761 O O . LEU A 1 96 ? -14.144 -3.304 -1.088 1.00 95.19 96 LEU A O 1
ATOM 765 N N . ASN A 1 97 ? -15.846 -3.606 -2.541 1.00 95.06 97 ASN A N 1
ATOM 766 C CA . ASN A 1 97 ? -15.027 -3.485 -3.735 1.00 95.06 97 ASN A CA 1
ATOM 767 C C . ASN A 1 97 ? -14.840 -2.006 -4.066 1.00 95.06 97 ASN A C 1
ATOM 769 O O . ASN A 1 97 ? -15.743 -1.186 -3.850 1.00 95.06 97 ASN A O 1
ATOM 773 N N . PHE A 1 98 ? -13.674 -1.667 -4.604 1.00 93.19 98 PHE A N 1
ATOM 774 C CA . PHE A 1 98 ? -13.480 -0.349 -5.180 1.00 93.19 98 PHE A CA 1
ATOM 775 C C . PHE A 1 98 ? -14.316 -0.190 -6.449 1.00 93.19 98 PHE A C 1
ATOM 777 O O . PHE A 1 98 ? -14.520 -1.134 -7.211 1.00 93.19 98 PHE A O 1
ATOM 784 N N . MET A 1 99 ? -14.812 1.028 -6.648 1.00 90.81 99 MET A N 1
ATOM 785 C CA . MET A 1 99 ? -15.323 1.464 -7.945 1.00 90.81 99 MET A CA 1
ATOM 786 C C . MET A 1 99 ? -14.136 1.610 -8.894 1.00 90.81 99 MET A C 1
ATOM 788 O O . MET A 1 99 ? -13.015 1.802 -8.429 1.00 90.81 99 MET A O 1
ATOM 792 N N . GLU A 1 100 ? -14.374 1.539 -10.197 1.00 89.06 100 GLU A N 1
ATOM 793 C CA . GLU A 1 100 ? -13.306 1.468 -11.200 1.00 89.06 100 GLU A CA 1
ATOM 794 C C . GLU A 1 100 ? -12.262 2.590 -11.061 1.00 89.06 100 GLU A C 1
ATOM 796 O O . GLU A 1 100 ? -11.070 2.313 -10.954 1.00 89.06 100 GLU A O 1
ATOM 801 N N . GLU A 1 101 ? -12.700 3.847 -10.957 1.00 84.50 101 GLU A N 1
ATOM 802 C CA . GLU A 1 101 ? -11.807 5.004 -10.779 1.00 84.50 101 GLU A CA 1
ATOM 803 C C . GLU A 1 101 ? -11.002 4.932 -9.474 1.00 84.50 101 GLU A C 1
ATOM 805 O O . GLU A 1 101 ? -9.799 5.195 -9.439 1.00 84.50 101 GLU A O 1
ATOM 810 N N . HIS A 1 102 ? -11.656 4.518 -8.387 1.00 88.94 102 HIS A N 1
ATOM 811 C CA . HIS A 1 102 ? -11.015 4.361 -7.086 1.00 88.94 102 HIS A CA 1
ATOM 812 C C . HIS A 1 102 ? -9.970 3.240 -7.125 1.00 88.94 102 HIS A C 1
ATOM 814 O O . HIS A 1 102 ? -8.859 3.423 -6.633 1.00 88.94 102 HIS A O 1
ATOM 820 N N . ALA A 1 103 ? -10.285 2.123 -7.786 1.00 90.50 103 ALA A N 1
ATOM 821 C CA . ALA A 1 103 ? -9.361 1.016 -7.990 1.00 90.50 103 ALA A CA 1
ATOM 822 C C . ALA A 1 103 ? -8.149 1.445 -8.823 1.00 90.50 103 ALA A C 1
ATOM 824 O O . ALA A 1 103 ? -7.025 1.117 -8.455 1.00 90.50 103 ALA A O 1
ATOM 825 N N . ARG A 1 104 ? -8.365 2.216 -9.898 1.00 85.44 104 ARG A N 1
ATOM 826 C CA . ARG A 1 104 ? -7.295 2.750 -10.751 1.00 85.44 104 ARG A CA 1
ATOM 827 C C . ARG A 1 104 ? -6.301 3.576 -9.934 1.00 85.44 104 ARG A C 1
ATOM 829 O O . ARG A 1 104 ? -5.124 3.233 -9.895 1.00 85.44 104 ARG A O 1
ATOM 836 N N . SER A 1 105 ? -6.796 4.567 -9.191 1.00 85.88 105 SER A N 1
ATOM 837 C CA . SER A 1 105 ? -5.952 5.425 -8.347 1.00 85.88 105 SER A CA 1
ATOM 838 C C . SER A 1 105 ? -5.198 4.656 -7.254 1.00 85.88 105 SER A C 1
ATOM 840 O O . SER A 1 105 ? -4.013 4.886 -7.014 1.00 85.88 105 SER A O 1
ATOM 842 N N . TYR A 1 106 ? -5.861 3.699 -6.597 1.00 90.44 106 TYR A N 1
ATOM 843 C CA . TYR A 1 106 ? -5.234 2.859 -5.580 1.00 90.44 106 TYR A CA 1
ATOM 844 C C . TYR A 1 106 ? -4.115 1.997 -6.178 1.00 90.44 106 TYR A C 1
ATOM 846 O O . TYR A 1 106 ? -3.026 1.900 -5.608 1.00 90.44 106 TYR A O 1
ATOM 854 N N . ASN A 1 107 ? -4.375 1.386 -7.335 1.00 88.69 107 ASN A N 1
ATOM 855 C CA . ASN A 1 107 ? -3.426 0.510 -8.007 1.00 88.69 107 ASN A CA 1
ATOM 856 C C . ASN A 1 107 ? -2.194 1.275 -8.498 1.00 88.69 107 ASN A C 1
ATOM 858 O O . ASN A 1 107 ? -1.094 0.742 -8.389 1.00 88.69 107 ASN A O 1
ATOM 862 N N . GLU A 1 108 ? -2.344 2.518 -8.960 1.00 84.56 108 GLU A N 1
ATOM 863 C CA . GLU A 1 108 ? -1.207 3.380 -9.308 1.00 84.56 108 GLU A CA 1
ATOM 864 C C . GLU A 1 108 ? -0.257 3.576 -8.117 1.00 84.56 108 GLU A C 1
ATOM 866 O O . GLU A 1 108 ? 0.940 3.316 -8.245 1.00 84.56 108 GLU A O 1
ATOM 871 N N . LEU A 1 109 ? -0.780 3.917 -6.930 1.00 87.38 109 LEU A N 1
ATOM 872 C CA . LEU A 1 109 ? 0.033 4.012 -5.707 1.00 87.38 109 LEU A CA 1
ATOM 873 C C . LEU A 1 109 ? 0.719 2.685 -5.373 1.00 87.38 109 LEU A C 1
ATOM 875 O O . LEU A 1 109 ? 1.909 2.654 -5.051 1.00 87.38 109 LEU A O 1
ATOM 879 N N . VAL A 1 110 ? -0.027 1.581 -5.430 1.00 90.38 110 VAL A N 1
ATOM 880 C CA . VAL A 1 110 ? 0.517 0.256 -5.114 1.00 90.38 110 VAL A CA 1
ATOM 881 C C . VAL A 1 110 ? 1.639 -0.123 -6.075 1.00 90.38 110 VAL A C 1
ATOM 883 O O . VAL A 1 110 ? 2.646 -0.665 -5.626 1.00 90.38 110 VAL A O 1
ATOM 886 N N . VAL A 1 111 ? 1.516 0.182 -7.367 1.00 87.94 111 VAL A N 1
ATOM 887 C CA . VAL A 1 111 ? 2.572 -0.077 -8.353 1.00 87.94 111 VAL A CA 1
ATOM 888 C C . VAL A 1 111 ? 3.843 0.692 -8.002 1.00 87.94 111 VAL A C 1
ATOM 890 O O . VAL A 1 111 ? 4.914 0.089 -8.007 1.00 87.94 111 VAL A O 1
ATOM 893 N N . THR A 1 112 ? 3.751 1.966 -7.616 1.00 87.88 112 THR A N 1
ATOM 894 C CA . THR A 1 112 ? 4.931 2.758 -7.227 1.00 87.88 112 THR A CA 1
ATOM 895 C C . THR A 1 112 ? 5.606 2.205 -5.967 1.00 87.88 112 THR A C 1
ATOM 897 O O . THR A 1 112 ? 6.831 2.084 -5.920 1.00 87.88 112 THR A O 1
ATOM 900 N N . ILE A 1 113 ? 4.824 1.782 -4.965 1.00 90.81 113 ILE A N 1
ATOM 901 C CA . ILE A 1 113 ? 5.353 1.119 -3.759 1.00 90.81 113 ILE A CA 1
ATOM 902 C C . ILE A 1 113 ? 6.060 -0.184 -4.127 1.00 90.81 113 ILE A C 1
ATOM 904 O O . ILE A 1 113 ? 7.189 -0.425 -3.703 1.00 90.81 113 ILE A O 1
ATOM 908 N N . ARG A 1 114 ? 5.396 -1.040 -4.911 1.00 93.19 114 ARG A N 1
ATOM 909 C CA . ARG A 1 114 ? 5.953 -2.331 -5.322 1.00 93.19 114 ARG A CA 1
ATOM 910 C C . ARG A 1 114 ? 7.215 -2.139 -6.158 1.00 93.19 114 ARG A C 1
ATOM 912 O O . ARG A 1 114 ? 8.148 -2.916 -5.995 1.00 93.19 114 ARG A O 1
ATOM 919 N N . ARG A 1 115 ? 7.266 -1.101 -7.002 1.00 92.56 115 ARG A N 1
ATOM 920 C CA . ARG A 1 115 ? 8.451 -0.743 -7.788 1.00 92.56 115 ARG A CA 1
ATOM 921 C C . ARG A 1 115 ? 9.622 -0.397 -6.879 1.00 92.56 115 ARG A C 1
ATOM 923 O O . ARG A 1 115 ? 10.676 -0.982 -7.068 1.00 92.56 115 ARG A O 1
ATOM 930 N N . ASN A 1 116 ? 9.443 0.458 -5.867 1.00 92.38 116 ASN A N 1
ATOM 931 C CA . ASN A 1 116 ? 10.511 0.737 -4.897 1.00 92.38 116 ASN A CA 1
ATOM 932 C C . ASN A 1 116 ? 11.024 -0.552 -4.235 1.00 92.38 116 ASN A C 1
ATOM 934 O O . ASN A 1 116 ? 12.228 -0.776 -4.196 1.00 92.38 116 ASN A O 1
ATOM 938 N N . ILE A 1 117 ? 10.119 -1.410 -3.752 1.00 93.88 117 ILE A N 1
ATOM 939 C CA . ILE A 1 117 ? 10.516 -2.638 -3.052 1.00 93.88 117 ILE A CA 1
ATOM 940 C C . ILE A 1 117 ? 11.274 -3.582 -3.998 1.00 93.88 117 ILE A C 1
ATOM 942 O O . ILE A 1 117 ? 12.300 -4.129 -3.605 1.00 93.88 117 ILE A O 1
ATOM 946 N N . LEU A 1 118 ? 10.808 -3.753 -5.239 1.00 94.56 118 LEU A N 1
ATOM 947 C CA . LEU A 1 118 ? 11.465 -4.630 -6.208 1.00 94.56 118 LEU A CA 1
ATOM 948 C C . LEU A 1 118 ? 12.805 -4.057 -6.693 1.00 94.56 118 LEU A C 1
ATOM 950 O O . LEU A 1 118 ? 13.760 -4.809 -6.835 1.00 94.56 118 LEU A O 1
ATOM 954 N N . MET A 1 119 ? 12.893 -2.751 -6.950 1.00 92.25 119 MET A N 1
ATOM 955 C CA . MET A 1 119 ? 14.125 -2.122 -7.449 1.00 92.25 119 MET A CA 1
ATOM 956 C C . MET A 1 119 ? 15.186 -1.958 -6.357 1.00 92.25 119 MET A C 1
ATOM 958 O O . MET A 1 119 ? 16.368 -1.910 -6.670 1.00 92.25 119 MET A O 1
ATOM 962 N N . ALA A 1 120 ? 14.794 -1.961 -5.081 1.00 92.00 120 ALA A N 1
ATOM 963 C CA . ALA A 1 120 ? 15.719 -2.034 -3.956 1.00 92.00 120 ALA A CA 1
ATOM 964 C C . ALA A 1 120 ? 16.284 -3.461 -3.799 1.00 92.00 120 ALA A C 1
ATOM 966 O O . ALA A 1 120 ? 15.879 -4.218 -2.911 1.00 92.00 120 ALA A O 1
ATOM 967 N N . ASP A 1 121 ? 17.191 -3.830 -4.706 1.00 91.81 121 ASP A N 1
ATOM 968 C CA . ASP A 1 121 ? 17.892 -5.118 -4.752 1.00 91.81 121 ASP A CA 1
ATOM 969 C C . ASP A 1 121 ? 16.949 -6.336 -4.672 1.00 91.81 121 ASP A C 1
ATOM 971 O O . ASP A 1 121 ? 17.187 -7.325 -3.976 1.00 91.81 121 ASP A O 1
ATOM 975 N N . TRP A 1 122 ? 15.853 -6.284 -5.432 1.00 93.56 122 TRP A N 1
ATOM 976 C CA . TRP A 1 122 ? 14.920 -7.399 -5.595 1.00 93.56 122 TRP A CA 1
ATOM 977 C C . TRP A 1 122 ? 14.199 -7.811 -4.305 1.00 93.56 122 TRP A C 1
ATOM 979 O O . TRP A 1 122 ? 14.086 -8.994 -3.981 1.00 93.56 122 TRP A O 1
ATOM 989 N N . ASN A 1 123 ? 13.615 -6.831 -3.608 1.00 93.69 123 ASN A N 1
ATOM 990 C CA . ASN A 1 123 ? 12.937 -6.978 -2.313 1.00 93.69 123 ASN A CA 1
ATOM 991 C C . ASN A 1 123 ? 13.889 -7.189 -1.121 1.00 93.69 123 ASN A C 1
ATOM 993 O O . ASN A 1 123 ? 13.486 -7.780 -0.113 1.00 93.69 123 ASN A O 1
ATOM 997 N N . ASP A 1 124 ? 15.135 -6.709 -1.192 1.00 91.75 124 ASP A N 1
ATOM 998 C CA . ASP A 1 124 ? 16.069 -6.816 -0.070 1.00 91.75 124 ASP A CA 1
ATOM 999 C C . ASP A 1 124 ? 15.769 -5.735 0.992 1.00 91.75 124 ASP A C 1
ATOM 1001 O O . ASP A 1 124 ? 15.914 -4.535 0.736 1.00 91.75 124 ASP A O 1
ATOM 1005 N N . PRO A 1 125 ? 15.364 -6.102 2.225 1.00 91.06 125 PRO A N 1
ATOM 1006 C CA . PRO A 1 125 ? 15.135 -5.127 3.291 1.00 91.06 125 PRO A CA 1
ATOM 1007 C C . PRO A 1 125 ? 16.427 -4.488 3.828 1.00 91.06 125 PRO A C 1
ATOM 1009 O O . PRO A 1 125 ? 16.341 -3.528 4.595 1.00 91.06 125 PRO A O 1
ATOM 1012 N N . SER A 1 126 ? 17.608 -5.011 3.480 1.00 89.38 126 SER A N 1
ATOM 1013 C CA . SER A 1 126 ? 18.899 -4.424 3.858 1.00 89.38 126 SER A CA 1
ATOM 1014 C C . SER A 1 126 ? 19.245 -3.181 3.034 1.00 89.38 126 SER A C 1
ATOM 1016 O O . SER A 1 126 ? 19.973 -2.319 3.534 1.00 89.38 126 SER A O 1
ATOM 1018 N N . HIS A 1 127 ? 18.704 -3.062 1.815 1.00 91.19 127 HIS A N 1
ATOM 1019 C CA . HIS A 1 127 ? 18.959 -1.935 0.920 1.00 91.19 127 HIS A CA 1
ATOM 1020 C C . HIS A 1 127 ? 18.494 -0.625 1.562 1.00 91.19 127 HIS A C 1
ATOM 1022 O O . HIS A 1 127 ? 17.387 -0.550 2.107 1.00 91.19 127 HIS A O 1
ATOM 1028 N N . VAL A 1 128 ? 19.329 0.415 1.543 1.00 91.31 128 VAL A N 1
ATOM 1029 C CA . VAL A 1 128 ? 19.082 1.659 2.286 1.00 91.31 128 VAL A CA 1
ATOM 1030 C C . VAL A 1 128 ? 17.826 2.373 1.811 1.00 91.31 128 VAL A C 1
ATOM 1032 O O . VAL A 1 128 ? 17.165 2.986 2.637 1.00 91.31 128 VAL A O 1
ATOM 1035 N N . GLU A 1 129 ? 17.458 2.246 0.537 1.00 89.31 129 GLU A N 1
ATOM 1036 C CA . GLU A 1 129 ? 16.274 2.882 -0.067 1.00 89.31 129 GLU A CA 1
ATOM 1037 C C . GLU A 1 129 ? 15.012 2.007 -0.050 1.00 89.31 129 GLU A C 1
ATOM 1039 O O . GLU A 1 129 ? 13.934 2.452 -0.447 1.00 89.31 129 GLU A O 1
ATOM 1044 N N . SER A 1 130 ? 15.119 0.758 0.415 1.00 92.00 130 SER A N 1
ATOM 1045 C CA . SER A 1 130 ? 13.966 -0.137 0.496 1.00 92.00 130 SER A CA 1
ATOM 1046 C C . SER A 1 130 ? 12.960 0.387 1.515 1.00 92.00 130 SER A C 1
ATOM 1048 O O . SER A 1 130 ? 13.303 0.620 2.677 1.00 92.00 130 SER A O 1
ATOM 1050 N N . LEU A 1 131 ? 11.680 0.472 1.142 1.00 92.31 131 LEU A N 1
ATOM 1051 C CA . LEU A 1 131 ? 10.594 0.742 2.095 1.00 92.31 131 LEU A CA 1
ATOM 1052 C C . LEU A 1 131 ? 10.492 -0.318 3.210 1.00 92.31 131 LEU A C 1
ATOM 1054 O O . LEU A 1 131 ? 9.880 -0.065 4.254 1.00 92.31 131 LEU A O 1
ATOM 1058 N N . LEU A 1 132 ? 11.099 -1.493 3.016 1.00 92.56 132 LEU A N 1
ATOM 1059 C CA . LEU A 1 132 ? 11.198 -2.542 4.030 1.00 92.56 132 LEU A CA 1
ATOM 1060 C C . LEU A 1 132 ? 12.334 -2.291 5.036 1.00 92.56 132 LEU A C 1
ATOM 1062 O O . LEU A 1 132 ? 12.329 -2.885 6.116 1.00 92.56 132 LEU A O 1
ATOM 1066 N N . ASN A 1 133 ? 13.274 -1.390 4.734 1.00 92.44 133 ASN A N 1
ATOM 1067 C CA . ASN A 1 133 ? 14.390 -1.078 5.616 1.00 92.44 133 ASN A CA 1
ATOM 1068 C C . ASN A 1 133 ? 13.901 -0.366 6.893 1.00 92.44 133 ASN A C 1
ATOM 1070 O O . ASN A 1 133 ? 13.194 0.646 6.820 1.00 92.44 133 ASN A O 1
ATOM 1074 N N . PRO A 1 134 ? 14.291 -0.823 8.100 1.00 90.56 134 PRO A N 1
ATOM 1075 C CA . PRO A 1 134 ? 13.944 -0.156 9.353 1.00 90.56 134 PRO A CA 1
ATOM 1076 C C . PRO A 1 134 ? 14.350 1.322 9.418 1.00 90.56 134 PRO A C 1
ATOM 1078 O O . PRO A 1 134 ? 13.636 2.116 10.033 1.00 90.56 134 PRO A O 1
ATOM 1081 N N . LYS A 1 135 ? 15.451 1.711 8.761 1.00 91.75 135 LYS A N 1
ATOM 1082 C CA . LYS A 1 135 ? 15.929 3.102 8.712 1.00 91.75 135 LYS A CA 1
ATOM 1083 C C . LYS A 1 135 ? 14.997 4.014 7.909 1.00 91.75 135 LYS A C 1
ATOM 1085 O O . LYS A 1 135 ? 14.893 5.195 8.231 1.00 91.75 135 LYS A O 1
ATOM 1090 N N . GLN A 1 136 ? 14.237 3.461 6.963 1.00 90.81 136 GLN A N 1
ATOM 1091 C CA . GLN A 1 136 ? 13.267 4.182 6.131 1.00 90.81 136 GLN A CA 1
ATOM 1092 C C . GLN A 1 136 ? 11.908 4.389 6.821 1.00 90.81 136 GLN A C 1
ATOM 1094 O O . GLN A 1 136 ? 10.891 4.631 6.171 1.00 90.81 136 GLN A O 1
ATOM 1099 N N . TRP A 1 137 ? 11.850 4.323 8.158 1.00 89.81 137 TRP A N 1
ATOM 1100 C CA . TRP A 1 137 ? 10.593 4.371 8.909 1.00 89.81 137 TRP A CA 1
ATOM 1101 C C . TRP A 1 137 ? 9.735 5.608 8.604 1.00 89.81 137 TRP A C 1
ATOM 1103 O O . TRP A 1 137 ? 8.512 5.481 8.590 1.00 89.81 137 TRP A O 1
ATOM 1113 N N . LYS A 1 138 ? 10.331 6.782 8.338 1.00 89.94 138 LYS A N 1
ATOM 1114 C CA . LYS A 1 138 ? 9.583 8.010 8.004 1.00 89.94 138 LYS A CA 1
ATOM 1115 C C . LYS A 1 138 ? 8.819 7.846 6.689 1.00 89.94 138 LYS A C 1
ATOM 1117 O O . LYS A 1 138 ? 7.601 8.020 6.662 1.00 89.94 138 LYS A O 1
ATOM 1122 N N . PHE A 1 139 ? 9.522 7.435 5.634 1.00 87.25 139 PHE A N 1
ATOM 1123 C CA . PHE A 1 139 ? 8.948 7.174 4.315 1.00 87.25 139 PHE A CA 1
ATOM 1124 C C . PHE A 1 139 ? 7.953 6.014 4.353 1.00 87.25 139 PHE A C 1
ATOM 1126 O O . PHE A 1 139 ? 6.846 6.142 3.835 1.00 87.25 139 PHE A O 1
ATOM 1133 N N . ARG A 1 140 ? 8.272 4.929 5.070 1.00 90.44 140 ARG A N 1
ATOM 1134 C CA . ARG A 1 140 ? 7.349 3.809 5.306 1.00 90.44 140 ARG A CA 1
ATOM 1135 C C . ARG A 1 140 ? 6.068 4.264 6.005 1.00 90.44 140 ARG A C 1
ATOM 1137 O O . ARG A 1 140 ? 4.977 3.886 5.591 1.00 90.44 140 ARG A O 1
ATOM 1144 N N . SER A 1 141 ? 6.174 5.094 7.042 1.00 89.94 141 SER A N 1
ATOM 1145 C CA . SER A 1 141 ? 5.014 5.595 7.793 1.00 89.94 141 SER A CA 1
ATOM 1146 C C . SER A 1 141 ? 4.127 6.490 6.926 1.00 89.94 141 SER A C 1
ATOM 1148 O O . SER A 1 141 ? 2.905 6.337 6.939 1.00 89.94 141 SER A O 1
ATOM 1150 N N . ARG A 1 142 ? 4.735 7.373 6.122 1.00 88.94 142 ARG A N 1
ATOM 1151 C CA . ARG A 1 142 ? 4.033 8.206 5.133 1.00 88.94 142 ARG A CA 1
ATOM 1152 C C . ARG A 1 142 ? 3.342 7.350 4.072 1.00 88.94 142 ARG A C 1
ATOM 1154 O O . ARG A 1 142 ? 2.152 7.520 3.838 1.00 88.94 142 ARG A O 1
ATOM 1161 N N . THR A 1 143 ? 4.041 6.357 3.530 1.00 89.94 143 THR A N 1
ATOM 1162 C CA . THR A 1 143 ? 3.503 5.403 2.551 1.00 89.94 143 THR A CA 1
ATOM 1163 C C . THR A 1 143 ? 2.301 4.643 3.112 1.00 89.94 143 THR A C 1
ATOM 1165 O O . THR A 1 143 ? 1.246 4.604 2.487 1.00 89.94 143 THR A O 1
ATOM 1168 N N . ILE A 1 144 ? 2.400 4.108 4.335 1.00 91.50 144 ILE A N 1
ATOM 1169 C CA . ILE A 1 144 ? 1.283 3.424 5.005 1.00 91.50 144 ILE A CA 1
ATOM 1170 C C . ILE A 1 144 ? 0.104 4.381 5.217 1.00 91.50 144 ILE A C 1
ATOM 1172 O O . ILE A 1 144 ? -1.047 3.991 5.016 1.00 91.50 144 ILE A O 1
ATOM 1176 N N . ARG A 1 145 ? 0.358 5.637 5.611 1.00 90.50 145 ARG A N 1
ATOM 1177 C CA . ARG A 1 145 ? -0.695 6.657 5.722 1.00 90.50 145 ARG A CA 1
ATOM 1178 C C . ARG A 1 145 ? -1.382 6.874 4.371 1.00 90.50 145 ARG A C 1
ATOM 1180 O O . ARG A 1 145 ? -2.611 6.848 4.339 1.00 90.50 145 ARG A O 1
ATOM 1187 N N . ASN A 1 146 ? -0.615 7.015 3.291 1.00 89.00 146 ASN A N 1
ATOM 1188 C CA . ASN A 1 146 ? -1.121 7.236 1.936 1.00 89.00 146 ASN A CA 1
ATOM 1189 C C . ASN A 1 146 ? -1.951 6.047 1.440 1.00 89.00 146 ASN A C 1
ATOM 1191 O O . ASN A 1 146 ? -3.068 6.255 0.990 1.00 89.00 146 ASN A O 1
ATOM 1195 N N . VAL A 1 147 ? -1.491 4.805 1.633 1.00 91.81 147 VAL A N 1
ATOM 1196 C CA . VAL A 1 147 ? -2.260 3.590 1.287 1.00 91.81 147 VAL A CA 1
ATOM 1197 C C . VAL A 1 147 ? -3.573 3.515 2.070 1.00 91.81 147 VAL A C 1
ATOM 1199 O O . VAL A 1 147 ? -4.623 3.154 1.547 1.00 91.81 147 VAL A O 1
ATOM 1202 N N . ARG A 1 148 ? -3.554 3.871 3.358 1.00 92.94 148 ARG A N 1
ATOM 1203 C CA . ARG A 1 148 ? -4.774 3.874 4.179 1.00 92.94 148 ARG A CA 1
ATOM 1204 C C . ARG A 1 148 ? -5.747 4.973 3.747 1.00 92.94 148 ARG A C 1
ATOM 1206 O O . ARG A 1 148 ? -6.956 4.752 3.832 1.00 92.94 148 ARG A O 1
ATOM 1213 N N . LEU A 1 149 ? -5.236 6.129 3.324 1.00 89.88 149 LEU A N 1
ATOM 1214 C CA . LEU A 1 149 ? -6.037 7.239 2.81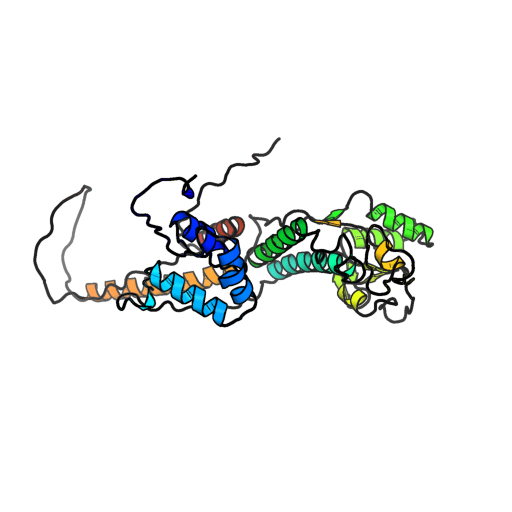4 1.00 89.88 149 LEU A CA 1
ATOM 1215 C C . LEU A 1 149 ? -6.610 6.927 1.425 1.00 89.88 149 LEU A C 1
ATOM 1217 O O . LEU A 1 149 ? -7.799 7.161 1.213 1.00 89.88 149 LEU A O 1
ATOM 1221 N N . SER A 1 150 ? -5.831 6.310 0.534 1.00 90.31 150 SER A N 1
ATOM 1222 C CA . SER A 1 150 ? -6.288 5.885 -0.793 1.00 90.31 150 SER A CA 1
ATOM 1223 C C . SER A 1 150 ? -7.348 4.788 -0.730 1.00 90.31 150 SER A C 1
ATOM 1225 O O . SER A 1 150 ? -8.132 4.659 -1.650 1.00 90.31 150 SER A O 1
ATOM 1227 N N . CYS A 1 151 ? -7.460 4.035 0.372 1.00 92.06 151 CYS A N 1
ATOM 1228 C CA . CYS A 1 151 ? -8.604 3.146 0.620 1.00 92.06 151 CYS A CA 1
ATOM 1229 C C . CYS A 1 151 ? -9.898 3.885 1.009 1.00 92.06 151 CYS A C 1
ATOM 1231 O O . CYS A 1 151 ? -10.957 3.263 1.170 1.00 92.06 151 CYS A O 1
ATOM 1233 N N . CYS A 1 152 ? -9.816 5.171 1.334 1.00 91.44 152 CYS A N 1
ATOM 1234 C CA . CYS A 1 152 ? -10.947 5.989 1.756 1.00 91.44 152 CYS A CA 1
ATOM 1235 C C . CYS A 1 152 ? -11.436 6.910 0.644 1.00 91.44 152 CYS A C 1
ATOM 1237 O O . CYS A 1 152 ? -12.640 7.146 0.557 1.00 91.44 152 CYS A O 1
ATOM 1239 N N . VAL A 1 153 ? -10.527 7.448 -0.156 1.00 87.75 153 VAL A N 1
ATOM 1240 C CA . VAL A 1 153 ? -10.779 8.538 -1.092 1.00 87.75 153 VAL A CA 1
ATOM 1241 C C . VAL A 1 153 ? -9.897 8.282 -2.314 1.00 87.75 153 VAL A C 1
ATOM 1243 O O . VAL A 1 153 ? -8.690 8.105 -2.141 1.00 87.75 153 VAL A O 1
ATOM 1246 N N . ALA A 1 154 ? -10.484 8.247 -3.518 1.00 85.00 154 ALA A N 1
ATOM 1247 C CA . ALA A 1 154 ? -9.690 8.178 -4.746 1.00 85.00 154 ALA A CA 1
ATOM 1248 C C . ALA A 1 154 ? -8.822 9.444 -4.893 1.00 85.00 154 ALA A C 1
ATOM 1250 O O . ALA A 1 154 ? -8.924 10.394 -4.121 1.00 85.00 154 ALA A O 1
ATOM 1251 N N . GLY A 1 155 ? -7.886 9.465 -5.822 1.00 81.25 155 GLY A N 1
ATOM 1252 C CA . GLY A 1 155 ? -6.976 10.600 -5.920 1.00 81.25 155 GLY A CA 1
ATOM 1253 C C . GLY A 1 155 ? -5.845 10.315 -6.871 1.00 81.25 155 GLY A C 1
ATOM 1254 O O . GLY A 1 155 ? -5.945 9.427 -7.711 1.00 81.25 155 GLY A O 1
ATOM 1255 N N . HIS A 1 156 ? -4.772 11.073 -6.736 1.00 71.62 156 HIS A N 1
ATOM 1256 C CA . HIS A 1 156 ? -3.570 10.843 -7.513 1.00 71.62 156 HIS A CA 1
ATOM 1257 C C . HIS A 1 156 ? -2.340 11.093 -6.653 1.00 71.62 156 HIS A C 1
ATOM 1259 O O . HIS A 1 156 ? -2.353 11.866 -5.690 1.00 71.62 156 HIS A O 1
ATOM 1265 N N . ILE A 1 157 ? -1.255 10.436 -7.039 1.00 69.12 157 ILE A N 1
ATOM 1266 C CA . ILE A 1 157 ? 0.083 10.804 -6.597 1.00 69.12 157 ILE A CA 1
ATOM 1267 C C . ILE A 1 157 ? 0.687 11.573 -7.741 1.00 69.12 157 ILE A C 1
ATOM 1269 O O . ILE A 1 157 ? 0.716 11.087 -8.872 1.00 69.12 157 ILE A O 1
ATOM 1273 N N . LYS A 1 158 ? 1.169 12.776 -7.446 1.00 67.12 158 LYS A N 1
ATOM 1274 C CA . LYS A 1 158 ? 2.090 13.429 -8.361 1.00 67.12 158 LYS A CA 1
ATOM 1275 C C . LYS A 1 158 ? 3.383 12.633 -8.301 1.00 67.12 158 LYS A C 1
ATOM 1277 O O . LYS A 1 158 ? 4.088 12.641 -7.298 1.00 67.12 158 LYS A O 1
ATOM 1282 N N . VAL A 1 159 ? 3.594 11.843 -9.342 1.00 65.94 159 VAL A N 1
ATOM 1283 C CA . VAL A 1 159 ? 4.875 11.212 -9.602 1.00 65.94 159 VAL A CA 1
ATOM 1284 C C . VAL A 1 159 ? 5.609 12.160 -10.529 1.00 65.94 159 VAL A C 1
ATOM 1286 O O . VAL A 1 159 ? 5.215 12.318 -11.685 1.00 65.94 159 VAL A O 1
ATOM 1289 N N . THR A 1 160 ? 6.607 12.846 -9.991 1.00 70.19 160 THR A N 1
ATOM 1290 C CA . THR A 1 160 ? 7.473 13.743 -10.755 1.00 70.19 160 THR A CA 1
ATOM 1291 C C . THR A 1 160 ? 8.810 13.069 -11.014 1.00 70.19 160 THR A C 1
ATOM 1293 O O . THR A 1 160 ? 9.229 12.170 -10.278 1.00 70.19 160 THR A O 1
ATOM 1296 N N . GLU A 1 161 ? 9.463 13.486 -12.095 1.00 71.31 161 GLU A N 1
ATOM 1297 C CA . GLU A 1 161 ? 10.853 13.126 -12.356 1.00 71.31 161 GLU A CA 1
ATOM 1298 C C . GLU A 1 161 ? 11.719 13.561 -11.169 1.00 71.31 161 GLU A C 1
ATOM 1300 O O . GLU A 1 161 ? 11.591 14.687 -1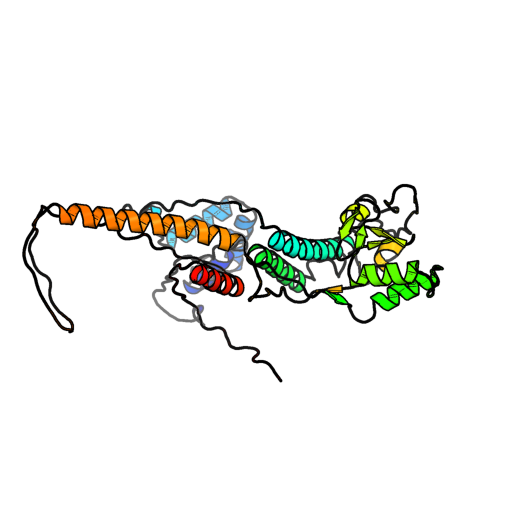0.680 1.00 71.31 161 GLU A O 1
ATOM 1305 N N . ALA A 1 162 ? 12.564 12.650 -10.689 1.00 74.25 162 ALA A N 1
ATOM 1306 C CA . ALA A 1 162 ? 13.583 12.980 -9.709 1.00 74.25 162 ALA A CA 1
ATOM 1307 C C . ALA A 1 162 ? 14.768 13.610 -10.451 1.00 74.25 162 ALA A C 1
ATOM 1309 O O . ALA A 1 162 ? 15.504 12.916 -11.144 1.00 74.25 162 ALA A O 1
ATOM 1310 N N . GLY A 1 163 ? 14.930 14.929 -10.338 1.00 77.62 163 GLY A N 1
ATOM 1311 C CA . GLY A 1 163 ? 16.057 15.635 -10.951 1.00 77.62 163 GLY A CA 1
ATOM 1312 C C . GLY A 1 163 ? 16.129 15.459 -12.471 1.00 77.62 163 GLY A C 1
ATOM 1313 O O . GLY A 1 163 ? 15.225 15.889 -13.180 1.00 77.62 163 GLY A O 1
ATOM 1314 N N . ASP A 1 164 ? 17.228 14.866 -12.942 1.00 83.44 164 ASP A N 1
ATOM 1315 C CA . ASP A 1 164 ? 17.539 14.639 -14.358 1.00 83.44 164 ASP A CA 1
ATOM 1316 C C . ASP A 1 164 ? 17.618 13.134 -14.718 1.00 83.44 164 ASP A C 1
ATOM 1318 O O . ASP A 1 164 ? 18.120 12.765 -15.784 1.00 83.44 164 ASP A O 1
ATOM 1322 N N . ASP A 1 165 ? 17.122 12.252 -13.842 1.00 86.94 165 ASP A N 1
ATOM 1323 C CA . ASP A 1 165 ? 17.293 10.794 -13.928 1.00 86.94 165 ASP A CA 1
ATOM 1324 C C .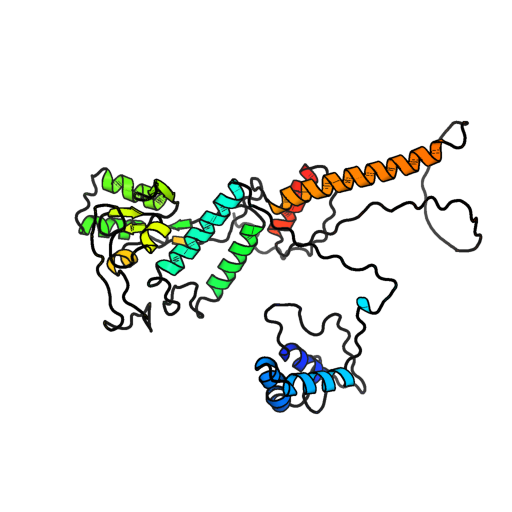 ASP A 1 165 ? 16.733 10.177 -15.221 1.00 86.94 165 ASP A C 1
ATOM 1326 O O . ASP A 1 165 ? 17.273 9.187 -15.730 1.00 86.94 165 ASP A O 1
ATOM 1330 N N . ILE A 1 166 ? 15.650 10.731 -15.789 1.00 89.50 166 ILE A N 1
ATOM 1331 C CA . ILE A 1 166 ? 15.112 10.218 -17.059 1.00 89.50 166 ILE A CA 1
ATOM 1332 C C . ILE A 1 166 ? 16.094 10.531 -18.182 1.00 89.50 166 ILE A C 1
ATOM 1334 O O . ILE A 1 166 ? 16.328 9.678 -19.039 1.00 89.50 166 ILE A O 1
ATOM 1338 N N . ARG A 1 167 ? 16.697 11.725 -18.182 1.00 90.88 167 ARG A N 1
ATOM 1339 C CA . ARG A 1 167 ? 17.730 12.076 -19.160 1.00 90.88 167 ARG A CA 1
ATOM 1340 C C . ARG A 1 167 ? 18.943 11.159 -19.020 1.00 90.88 167 ARG A C 1
ATOM 1342 O O . ARG A 1 167 ? 19.364 10.601 -20.026 1.00 90.88 167 ARG A O 1
ATOM 1349 N N . GLU A 1 168 ? 19.431 10.937 -17.800 1.00 92.81 168 GLU A N 1
ATOM 1350 C CA . GLU A 1 168 ? 20.560 10.031 -17.544 1.00 92.81 168 GLU A CA 1
ATOM 1351 C C . GLU A 1 168 ? 20.271 8.605 -18.032 1.00 92.81 168 GLU A C 1
ATOM 1353 O O . GLU A 1 168 ? 21.093 7.997 -18.716 1.00 92.81 168 GLU A O 1
ATOM 1358 N N . THR A 1 169 ? 19.062 8.096 -17.779 1.00 93.88 169 THR A N 1
ATOM 1359 C CA . THR A 1 169 ? 18.614 6.794 -18.295 1.00 93.88 169 THR A CA 1
ATOM 1360 C C . THR A 1 169 ? 18.654 6.743 -19.825 1.00 93.88 169 THR A C 1
ATOM 1362 O O . THR A 1 169 ? 19.141 5.772 -20.412 1.00 93.88 169 THR A O 1
ATOM 1365 N N . MET A 1 170 ? 18.146 7.782 -20.495 1.00 95.25 170 MET A N 1
ATOM 1366 C CA . MET A 1 170 ? 18.167 7.852 -21.957 1.00 95.25 170 MET A CA 1
ATOM 1367 C C . MET A 1 170 ? 19.603 7.927 -22.494 1.00 95.25 170 MET A C 1
ATOM 1369 O O . MET A 1 170 ? 19.907 7.253 -23.478 1.00 95.25 170 MET A O 1
ATOM 1373 N N . ASP A 1 171 ? 20.498 8.663 -21.834 1.00 95.31 171 ASP A N 1
ATOM 1374 C CA . ASP A 1 171 ? 21.916 8.750 -22.202 1.00 95.31 171 ASP A CA 1
ATOM 1375 C C . ASP A 1 171 ? 22.620 7.387 -22.063 1.00 95.31 171 ASP A C 1
ATOM 1377 O O . ASP A 1 171 ? 23.397 6.989 -22.940 1.00 95.31 171 ASP A O 1
ATOM 1381 N N . VAL A 1 172 ? 22.294 6.613 -21.019 1.00 95.12 172 VAL A N 1
ATOM 1382 C CA . VAL A 1 172 ? 22.774 5.230 -20.862 1.00 95.12 172 VAL A CA 1
ATOM 1383 C C . VAL A 1 172 ? 22.299 4.360 -22.027 1.00 95.12 172 VAL A C 1
ATOM 1385 O O . VAL A 1 172 ? 23.116 3.659 -22.628 1.00 95.12 172 VAL A O 1
ATOM 1388 N N . LEU A 1 173 ? 21.022 4.431 -22.416 1.00 95.69 173 LEU A N 1
ATOM 1389 C CA . LEU A 1 173 ? 20.506 3.678 -23.566 1.00 95.69 173 LEU A CA 1
ATOM 1390 C C . LEU A 1 173 ? 21.206 4.068 -24.876 1.00 95.69 173 LEU A C 1
ATOM 1392 O O . LEU A 1 173 ? 21.523 3.195 -25.688 1.00 95.69 173 LEU A O 1
ATOM 1396 N N . VAL A 1 174 ? 21.491 5.358 -25.074 1.00 96.56 174 VAL A N 1
ATOM 1397 C CA . VAL A 1 174 ? 22.242 5.852 -26.240 1.00 96.56 174 VAL A CA 1
ATOM 1398 C C . VAL A 1 174 ? 23.661 5.291 -26.254 1.00 96.56 174 VAL A C 1
ATOM 1400 O O . VAL A 1 174 ? 24.118 4.797 -27.286 1.00 96.56 174 VAL A O 1
ATOM 1403 N N . SER A 1 175 ? 24.338 5.259 -25.102 1.00 94.88 175 SER A N 1
ATOM 1404 C CA . SER A 1 175 ? 25.663 4.635 -24.974 1.00 94.88 175 SER A CA 1
ATOM 1405 C C . SER A 1 175 ? 25.651 3.128 -25.283 1.00 94.88 175 SER A C 1
ATOM 1407 O O . SER A 1 175 ? 26.648 2.578 -25.749 1.00 94.88 175 SER A O 1
ATOM 1409 N N . GLN A 1 176 ? 24.499 2.473 -25.100 1.00 92.81 176 GLN A N 1
ATOM 1410 C CA . GLN A 1 176 ? 24.233 1.072 -25.446 1.00 92.81 176 GLN A CA 1
ATOM 1411 C C . GLN A 1 176 ? 23.707 0.896 -26.888 1.00 92.81 176 GLN A C 1
ATOM 1413 O O . GLN A 1 176 ? 23.182 -0.163 -27.251 1.00 92.81 176 GLN A O 1
ATOM 1418 N N . GLY A 1 177 ? 23.841 1.922 -27.734 1.00 94.25 177 GLY A N 1
ATOM 1419 C CA . GLY A 1 177 ? 23.541 1.859 -29.164 1.00 94.25 177 GLY A CA 1
ATOM 1420 C C . GLY A 1 177 ? 22.081 2.126 -29.532 1.00 94.25 177 GLY A C 1
ATOM 1421 O O . GLY A 1 177 ? 21.624 1.623 -30.560 1.00 94.25 177 GLY A O 1
ATOM 1422 N N . LEU A 1 178 ? 21.321 2.844 -28.700 1.00 95.81 178 LEU A N 1
ATOM 1423 C CA . LEU A 1 178 ? 20.044 3.439 -29.105 1.00 95.81 178 LEU A CA 1
ATOM 1424 C C . LEU A 1 178 ? 20.313 4.733 -29.887 1.00 95.81 178 LEU A C 1
ATOM 1426 O O . LEU A 1 178 ? 21.000 5.623 -29.395 1.00 95.81 178 LEU A O 1
ATOM 1430 N N . ASP A 1 179 ? 19.770 4.853 -31.096 1.00 95.94 179 ASP A N 1
ATOM 1431 C CA . ASP A 1 179 ? 19.918 6.067 -31.904 1.00 95.94 179 ASP A CA 1
ATOM 1432 C C . ASP A 1 179 ? 18.992 7.184 -31.376 1.00 95.94 179 ASP A C 1
ATOM 1434 O O . ASP A 1 179 ? 17.770 6.990 -31.384 1.00 95.94 179 ASP A O 1
ATOM 1438 N N . PRO A 1 180 ? 19.519 8.356 -30.960 1.00 95.00 180 PRO A N 1
ATOM 1439 C CA . PRO A 1 180 ? 18.709 9.486 -30.497 1.00 95.00 180 PRO A CA 1
ATOM 1440 C C . PRO A 1 180 ? 17.697 10.013 -31.524 1.00 95.00 180 PRO A C 1
ATOM 1442 O O . PRO A 1 180 ? 16.720 10.654 -31.141 1.00 95.00 180 PRO A O 1
ATOM 1445 N N . ALA A 1 181 ? 17.925 9.773 -32.820 1.00 95.00 181 ALA A N 1
ATOM 1446 C CA . ALA A 1 181 ? 17.023 10.191 -33.893 1.00 95.00 181 ALA A CA 1
ATOM 1447 C C . ALA A 1 181 ? 15.937 9.149 -34.224 1.00 95.00 181 ALA A C 1
ATOM 1449 O O . ALA A 1 181 ? 15.079 9.404 -35.070 1.00 95.00 181 ALA A O 1
ATOM 1450 N N . SER A 1 182 ? 15.961 7.979 -33.579 1.00 96.56 182 SER A N 1
ATOM 1451 C CA . SER A 1 182 ? 15.041 6.883 -33.882 1.00 96.56 182 SER A CA 1
ATOM 1452 C C . SER A 1 182 ? 13.646 7.066 -33.277 1.00 96.56 182 SER A C 1
ATOM 1454 O O . SER A 1 182 ? 13.461 7.666 -32.215 1.00 96.56 182 SER A O 1
ATOM 1456 N N . GLU A 1 183 ? 12.649 6.448 -33.917 1.00 96.69 183 GLU A N 1
ATOM 1457 C CA . GLU A 1 183 ? 11.300 6.319 -33.349 1.00 96.69 183 GLU A CA 1
ATOM 1458 C C . GLU A 1 183 ? 11.310 5.526 -32.032 1.00 96.69 183 GLU A C 1
ATOM 1460 O O . GLU A 1 183 ? 10.537 5.833 -31.125 1.00 96.69 183 GLU A O 1
ATOM 1465 N N . GLU A 1 184 ? 12.218 4.550 -31.892 1.00 96.25 184 GLU A N 1
ATOM 1466 C CA . GLU A 1 184 ? 12.398 3.771 -30.660 1.00 96.25 184 GLU A CA 1
ATOM 1467 C C . GLU A 1 184 ? 12.794 4.678 -29.485 1.00 96.25 184 GLU A C 1
ATOM 1469 O O . GLU A 1 184 ? 12.199 4.585 -28.411 1.00 96.25 184 GLU A O 1
ATOM 1474 N N . TYR A 1 185 ? 13.735 5.605 -29.695 1.00 96.44 185 TYR A N 1
ATOM 1475 C CA . TYR A 1 185 ? 14.149 6.569 -28.673 1.00 96.44 185 TYR A CA 1
ATOM 1476 C C . TYR A 1 185 ? 12.986 7.453 -28.216 1.00 96.44 185 TYR A C 1
ATOM 1478 O O . TYR A 1 185 ? 12.734 7.586 -27.014 1.00 96.44 185 TYR A O 1
ATOM 1486 N N . ALA A 1 186 ? 12.242 8.020 -29.170 1.00 95.75 186 ALA A N 1
ATOM 1487 C CA . ALA A 1 186 ? 11.078 8.848 -28.868 1.00 95.75 186 ALA A CA 1
ATOM 1488 C C . ALA A 1 186 ? 10.004 8.057 -28.102 1.00 95.75 186 ALA A C 1
ATOM 1490 O O . ALA A 1 186 ? 9.438 8.561 -27.127 1.00 95.75 186 ALA A O 1
ATOM 1491 N N . PHE A 1 187 ? 9.766 6.805 -28.502 1.00 96.69 187 PHE A N 1
ATOM 1492 C CA . PHE A 1 187 ? 8.781 5.933 -27.876 1.00 96.69 187 PHE A CA 1
ATOM 1493 C C . PHE A 1 187 ? 9.160 5.545 -26.444 1.00 96.69 187 PHE A C 1
ATOM 1495 O O . PHE A 1 187 ? 8.315 5.629 -25.550 1.00 96.69 187 PHE A O 1
ATOM 1502 N N . ILE A 1 188 ? 10.416 5.160 -26.197 1.00 96.25 188 ILE A N 1
ATOM 1503 C CA . ILE A 1 188 ? 10.895 4.827 -24.849 1.00 96.25 188 ILE A CA 1
ATOM 1504 C C . ILE A 1 188 ? 10.781 6.052 -23.943 1.00 96.25 188 ILE A C 1
ATOM 1506 O O . ILE A 1 188 ? 10.178 5.958 -22.876 1.00 96.25 188 ILE A O 1
ATOM 1510 N N . ARG A 1 189 ? 11.263 7.219 -24.389 1.00 94.19 189 ARG A N 1
ATOM 1511 C CA . ARG A 1 189 ? 11.189 8.457 -23.602 1.00 94.19 189 ARG A CA 1
ATOM 1512 C C . ARG A 1 189 ? 9.751 8.809 -23.218 1.00 94.19 189 ARG A C 1
ATOM 1514 O O . ARG A 1 189 ? 9.483 9.113 -22.058 1.00 94.19 189 ARG A O 1
ATOM 1521 N N . HIS A 1 190 ? 8.823 8.737 -24.171 1.00 92.94 190 HIS A N 1
ATOM 1522 C CA . HIS A 1 190 ? 7.402 8.963 -23.901 1.00 92.94 190 HIS A CA 1
ATOM 1523 C C . HIS A 1 190 ? 6.830 7.920 -22.929 1.00 92.94 190 HIS A C 1
ATOM 1525 O O . HIS A 1 190 ? 6.118 8.272 -21.994 1.00 92.94 190 HIS A O 1
ATOM 1531 N N . SER A 1 191 ? 7.200 6.649 -23.086 1.00 94.44 191 SER A N 1
ATOM 1532 C CA . SER A 1 191 ? 6.714 5.554 -22.239 1.00 94.44 191 SER A CA 1
ATOM 1533 C C . SER A 1 191 ? 7.159 5.668 -20.779 1.00 94.44 191 SER A C 1
ATOM 1535 O O . SER A 1 191 ? 6.416 5.274 -19.885 1.00 94.44 191 SER A O 1
ATOM 1537 N N . ILE A 1 192 ? 8.351 6.206 -20.516 1.00 90.06 192 ILE A N 1
ATOM 1538 C CA . ILE A 1 192 ? 8.836 6.479 -19.153 1.00 90.06 192 ILE A CA 1
ATOM 1539 C C . ILE A 1 192 ? 8.031 7.623 -18.521 1.00 90.06 192 ILE A C 1
ATOM 1541 O O . ILE A 1 192 ? 7.622 7.536 -17.364 1.00 90.06 192 ILE A O 1
ATOM 1545 N N . LEU A 1 193 ? 7.771 8.683 -19.292 1.00 87.00 193 LEU A N 1
ATOM 1546 C CA . LEU A 1 193 ? 7.074 9.876 -18.812 1.00 87.00 193 LEU A CA 1
ATOM 1547 C C . LEU A 1 193 ? 5.586 9.624 -18.569 1.00 87.00 193 LEU A C 1
ATOM 1549 O O . LEU A 1 193 ? 5.076 9.990 -17.509 1.00 87.00 193 LEU A O 1
ATOM 1553 N N . ASP A 1 194 ? 4.913 8.957 -19.503 1.00 86.50 194 ASP A N 1
ATOM 1554 C CA . ASP A 1 194 ? 3.449 8.872 -19.560 1.00 86.50 194 ASP A CA 1
ATOM 1555 C C . ASP A 1 194 ? 2.905 7.448 -19.353 1.00 86.50 194 ASP A C 1
ATOM 1557 O O . ASP A 1 194 ? 1.713 7.260 -19.103 1.00 86.50 194 ASP A O 1
ATOM 1561 N N . GLY A 1 195 ? 3.774 6.437 -19.373 1.00 90.88 195 GLY A N 1
ATOM 1562 C CA . GLY A 1 195 ? 3.400 5.027 -19.303 1.00 90.88 195 GLY A CA 1
ATOM 1563 C C . GLY A 1 195 ? 3.159 4.400 -20.678 1.00 90.88 195 GLY A C 1
ATOM 1564 O O . GLY A 1 195 ? 3.044 5.076 -21.699 1.00 90.88 195 GLY A O 1
ATOM 1565 N N . CYS A 1 196 ? 3.072 3.071 -20.721 1.00 94.44 196 CYS A N 1
ATOM 1566 C CA . CYS A 1 196 ? 2.822 2.327 -21.957 1.00 94.44 196 CYS A CA 1
ATOM 1567 C C . CYS A 1 196 ? 2.162 0.970 -21.686 1.00 94.44 196 CYS A C 1
ATOM 1569 O O . CYS A 1 196 ? 2.055 0.517 -20.544 1.00 94.44 196 CYS A O 1
ATOM 1571 N N . SER A 1 197 ? 1.745 0.282 -22.751 1.00 97.06 197 SER A N 1
ATOM 1572 C CA . SER A 1 197 ? 1.322 -1.120 -22.648 1.00 97.06 197 SER A CA 1
ATOM 1573 C C . SER A 1 197 ? 2.533 -2.034 -22.498 1.00 97.06 197 SER A C 1
ATOM 1575 O O . SER A 1 197 ? 3.489 -1.940 -23.268 1.00 97.06 197 SER A O 1
ATOM 1577 N N . CYS A 1 198 ? 2.482 -2.945 -21.530 1.00 97.38 198 CYS A N 1
ATOM 1578 C CA . CYS A 1 198 ? 3.515 -3.950 -21.317 1.00 97.38 198 CYS A CA 1
ATOM 1579 C C . CYS A 1 198 ? 3.689 -4.811 -22.570 1.00 97.38 198 CYS A C 1
ATOM 1581 O O . CYS A 1 198 ? 2.724 -5.373 -23.093 1.00 97.38 198 CYS A O 1
ATOM 1583 N N . TYR A 1 199 ? 4.925 -5.002 -23.025 1.00 97.50 199 TYR A N 1
ATOM 1584 C CA . TYR A 1 199 ? 5.181 -5.784 -24.232 1.00 97.50 199 TYR A CA 1
ATOM 1585 C C . TYR A 1 199 ? 4.741 -7.246 -24.106 1.00 97.50 199 TYR A C 1
ATOM 1587 O O . TYR A 1 199 ? 4.304 -7.831 -25.101 1.00 97.50 199 TYR A O 1
ATOM 1595 N N . ARG A 1 200 ? 4.796 -7.815 -22.894 1.00 97.38 200 ARG A N 1
ATOM 1596 C CA . ARG A 1 200 ? 4.408 -9.203 -22.608 1.00 97.38 200 ARG A CA 1
ATOM 1597 C C . ARG A 1 200 ? 2.900 -9.373 -22.413 1.00 97.38 200 ARG A C 1
ATOM 1599 O O . ARG A 1 200 ? 2.282 -10.098 -23.183 1.00 97.38 200 ARG A O 1
ATOM 1606 N N . CYS A 1 201 ? 2.315 -8.753 -21.385 1.00 97.25 201 CYS A N 1
ATOM 1607 C CA . CYS A 1 201 ? 0.906 -8.982 -21.029 1.00 97.25 201 CYS A CA 1
ATOM 1608 C C . CYS A 1 201 ? -0.081 -8.019 -21.697 1.00 97.25 201 CYS A C 1
ATOM 1610 O O . CYS A 1 201 ? -1.279 -8.225 -21.566 1.00 97.25 201 CYS A O 1
ATOM 1612 N N . LYS A 1 202 ? 0.402 -6.988 -22.402 1.00 97.00 202 LYS A N 1
ATOM 1613 C CA . LYS A 1 202 ? -0.399 -5.942 -23.066 1.00 97.00 202 LYS A CA 1
ATOM 1614 C C . LYS A 1 202 ? -1.204 -5.027 -22.138 1.00 97.00 202 LYS A C 1
ATOM 1616 O O . LYS A 1 202 ? -1.766 -4.053 -22.620 1.00 97.00 202 LYS A O 1
ATOM 1621 N N . GLU A 1 203 ? -1.179 -5.264 -20.830 1.00 93.88 203 GLU A N 1
ATOM 1622 C CA . GLU A 1 203 ? -1.772 -4.358 -19.846 1.00 93.88 203 GLU A CA 1
ATOM 1623 C C . GLU A 1 203 ? -1.034 -3.018 -19.801 1.00 93.88 203 GLU A C 1
ATOM 1625 O O . GLU A 1 203 ? 0.202 -2.972 -19.844 1.00 93.88 203 GLU A O 1
ATOM 1630 N N . TRP A 1 204 ? -1.793 -1.926 -19.692 1.00 92.38 204 TRP A N 1
ATOM 1631 C CA . TRP A 1 204 ? -1.233 -0.587 -19.539 1.00 92.38 204 TRP A CA 1
ATOM 1632 C C . TRP A 1 204 ? -0.580 -0.429 -18.163 1.00 92.38 204 TRP A C 1
ATOM 1634 O O . TRP A 1 204 ? -1.148 -0.809 -17.138 1.00 92.38 204 TRP A O 1
ATOM 1644 N N . CYS A 1 205 ? 0.622 0.143 -18.129 1.00 90.00 205 CYS A N 1
ATOM 1645 C CA . CYS A 1 205 ? 1.352 0.415 -16.901 1.00 90.00 205 CYS A CA 1
ATOM 1646 C C . CYS A 1 205 ? 1.911 1.840 -16.901 1.00 90.00 205 CYS A C 1
ATOM 1648 O O . CYS A 1 205 ? 2.573 2.268 -17.844 1.00 90.00 205 CYS A O 1
ATOM 1650 N N . ARG A 1 206 ? 1.657 2.562 -15.803 1.00 86.88 206 ARG A N 1
ATOM 1651 C CA . ARG A 1 206 ? 2.087 3.956 -15.630 1.00 86.88 206 ARG A CA 1
ATOM 1652 C C . ARG A 1 206 ? 3.605 4.110 -15.566 1.00 86.88 206 ARG A C 1
ATOM 1654 O O . ARG A 1 206 ? 4.125 5.114 -16.032 1.00 86.88 206 ARG A O 1
ATOM 1661 N N . LEU A 1 207 ? 4.283 3.142 -14.947 1.00 89.69 207 LEU A N 1
ATOM 1662 C CA . LEU A 1 207 ? 5.726 3.145 -14.695 1.00 89.69 207 LEU A CA 1
ATOM 1663 C C . LEU A 1 207 ? 6.338 1.842 -15.236 1.00 89.69 207 LEU A C 1
ATOM 1665 O O . LEU A 1 207 ? 6.624 0.935 -14.440 1.00 89.69 207 LEU A O 1
ATOM 1669 N N . PRO A 1 208 ? 6.490 1.698 -16.567 1.00 94.25 208 PRO A N 1
ATOM 1670 C CA . PRO A 1 208 ? 7.123 0.524 -17.157 1.00 94.25 208 PRO A CA 1
ATOM 1671 C C . PRO A 1 208 ? 8.579 0.402 -16.699 1.00 94.25 208 PRO A C 1
ATOM 1673 O O . PRO A 1 208 ? 9.250 1.389 -16.393 1.00 94.25 208 PRO A O 1
ATOM 1676 N N . VAL A 1 209 ? 9.070 -0.828 -16.623 1.00 95.81 209 VAL A N 1
ATOM 1677 C CA . VAL A 1 209 ? 10.484 -1.133 -16.413 1.00 95.81 209 VAL A CA 1
ATOM 1678 C C . VAL A 1 209 ? 11.134 -1.293 -17.781 1.00 95.81 209 VAL A C 1
ATOM 1680 O O . VAL A 1 209 ? 10.635 -2.051 -18.620 1.00 95.81 209 VAL A O 1
ATOM 1683 N N . ILE A 1 210 ? 12.237 -0.584 -17.998 1.00 96.62 210 ILE A N 1
ATOM 1684 C CA . ILE A 1 210 ? 13.024 -0.677 -19.229 1.00 96.62 210 ILE A CA 1
ATOM 1685 C C . ILE A 1 210 ? 14.072 -1.758 -19.023 1.00 96.62 210 ILE A C 1
ATOM 1687 O O . ILE A 1 210 ? 14.909 -1.651 -18.134 1.00 96.62 210 ILE A O 1
ATOM 1691 N N . THR A 1 211 ? 14.032 -2.815 -19.820 1.00 96.75 211 THR A N 1
ATOM 1692 C CA . THR A 1 211 ? 15.085 -3.838 -19.771 1.00 96.75 211 THR A CA 1
ATOM 1693 C C . THR A 1 211 ? 16.334 -3.383 -20.543 1.00 96.75 211 THR A C 1
ATOM 1695 O O . THR A 1 211 ? 16.198 -2.584 -21.468 1.00 96.75 211 THR A O 1
ATOM 1698 N N . PRO A 1 212 ? 17.536 -3.929 -20.268 1.00 95.94 212 PRO A N 1
ATOM 1699 C CA . PRO A 1 212 ? 18.745 -3.652 -21.063 1.00 95.94 212 PRO A CA 1
ATOM 1700 C C . PRO A 1 212 ? 18.602 -3.970 -22.562 1.00 95.94 212 PRO A C 1
ATOM 1702 O O . PRO A 1 212 ? 19.261 -3.381 -23.410 1.00 95.94 212 PRO A O 1
ATOM 1705 N N . CYS A 1 213 ? 17.685 -4.877 -22.911 1.00 96.19 213 CYS A N 1
ATOM 1706 C CA . CYS A 1 213 ? 17.299 -5.179 -24.293 1.00 96.19 213 CYS A CA 1
ATOM 1707 C C . CYS A 1 213 ? 16.141 -4.304 -24.814 1.00 96.19 213 CYS A C 1
ATOM 1709 O O . CYS A 1 213 ? 15.505 -4.663 -25.800 1.00 96.19 213 CYS A O 1
ATOM 1711 N N . ARG A 1 214 ? 15.855 -3.177 -24.146 1.00 96.62 214 ARG A N 1
ATOM 1712 C CA . ARG A 1 214 ? 14.896 -2.119 -24.524 1.00 96.62 214 ARG A CA 1
ATOM 1713 C C . ARG A 1 214 ? 13.421 -2.529 -24.560 1.00 96.62 214 ARG A C 1
ATOM 1715 O O . ARG A 1 214 ? 12.560 -1.738 -24.938 1.00 96.62 214 ARG A O 1
ATOM 1722 N N . HIS A 1 215 ? 13.081 -3.732 -24.099 1.00 97.38 215 HIS A N 1
ATOM 1723 C CA . HIS A 1 215 ? 11.683 -4.105 -23.901 1.00 97.38 215 HIS A CA 1
ATOM 1724 C C . HIS A 1 215 ? 11.101 -3.386 -22.681 1.00 97.38 215 HIS A C 1
ATOM 1726 O O . HIS A 1 215 ? 11.711 -3.397 -21.607 1.00 97.38 215 HIS A O 1
ATOM 1732 N N . LEU A 1 216 ? 9.903 -2.824 -22.850 1.00 97.88 216 LEU A N 1
ATOM 1733 C CA . LEU A 1 216 ? 9.136 -2.149 -21.806 1.00 97.88 216 LEU A CA 1
ATOM 1734 C C . LEU A 1 216 ? 8.131 -3.125 -21.191 1.00 97.88 216 LEU A C 1
ATOM 1736 O O . LEU A 1 216 ? 7.204 -3.608 -21.850 1.00 97.88 216 LEU A O 1
ATOM 1740 N N . LEU A 1 217 ? 8.328 -3.448 -19.917 1.00 97.62 217 LEU A N 1
ATOM 1741 C CA . LEU A 1 217 ? 7.559 -4.470 -19.212 1.00 97.62 217 LEU A CA 1
ATOM 1742 C C . LEU A 1 217 ? 6.916 -3.892 -17.952 1.00 97.62 217 LEU A C 1
ATOM 1744 O O . LEU A 1 217 ? 7.494 -3.047 -17.275 1.00 97.62 217 LEU A O 1
ATOM 1748 N N . CYS A 1 218 ? 5.720 -4.366 -17.598 1.00 96.06 218 CYS A N 1
ATOM 1749 C CA . CYS A 1 218 ? 5.151 -4.046 -16.293 1.00 96.06 218 CYS A CA 1
ATOM 1750 C C . CYS A 1 218 ? 5.943 -4.742 -15.178 1.00 96.06 218 CYS A C 1
ATOM 1752 O O . CYS A 1 218 ? 6.597 -5.767 -15.397 1.00 96.06 218 CYS A O 1
ATOM 1754 N N . LEU A 1 219 ? 5.820 -4.211 -13.962 1.00 95.38 219 LEU A N 1
ATOM 1755 C CA . LEU A 1 219 ? 6.522 -4.721 -12.787 1.00 95.38 219 LEU A CA 1
ATOM 1756 C C . LEU A 1 219 ? 6.281 -6.222 -12.549 1.00 95.38 219 LEU A C 1
ATOM 1758 O O . LEU A 1 219 ? 7.220 -6.955 -12.256 1.00 95.38 219 LEU A O 1
ATOM 1762 N N . ASP A 1 220 ? 5.040 -6.687 -12.727 1.00 95.81 220 ASP A N 1
ATOM 1763 C CA . ASP A 1 220 ? 4.684 -8.100 -12.551 1.00 95.81 220 ASP A CA 1
ATOM 1764 C C . ASP A 1 220 ? 5.379 -9.004 -13.568 1.00 95.81 220 ASP A C 1
ATOM 1766 O O . ASP A 1 220 ? 5.846 -10.080 -13.214 1.00 95.81 220 ASP A O 1
ATOM 1770 N N . CYS A 1 221 ? 5.481 -8.567 -14.828 1.00 97.31 221 CYS A N 1
ATOM 1771 C CA . CYS A 1 221 ? 6.156 -9.338 -15.867 1.00 97.31 221 CYS A CA 1
ATOM 1772 C C . CYS A 1 221 ? 7.666 -9.395 -15.640 1.00 97.31 221 CYS A C 1
ATOM 1774 O O . CYS A 1 221 ? 8.265 -10.434 -15.903 1.00 97.31 221 CYS A O 1
ATOM 1776 N N . VAL A 1 222 ? 8.278 -8.311 -15.158 1.00 96.81 222 VAL A N 1
ATOM 1777 C CA . VAL A 1 222 ? 9.704 -8.293 -14.801 1.00 96.81 222 VAL A CA 1
ATOM 1778 C C . VAL A 1 222 ? 9.992 -9.203 -13.613 1.00 96.81 222 VAL A C 1
ATOM 1780 O O . VAL A 1 222 ? 10.949 -9.965 -13.652 1.00 96.81 222 VAL A O 1
ATOM 1783 N N . ALA A 1 223 ? 9.132 -9.199 -12.594 1.00 96.12 223 ALA A N 1
ATOM 1784 C CA . ALA A 1 223 ? 9.316 -9.999 -11.386 1.00 96.12 223 ALA A CA 1
ATOM 1785 C C . ALA A 1 223 ? 9.251 -11.526 -11.605 1.00 96.12 223 ALA A C 1
ATOM 1787 O O . ALA A 1 223 ? 9.561 -12.277 -10.682 1.00 96.12 223 ALA A O 1
ATOM 1788 N N . LEU A 1 224 ? 8.842 -12.001 -12.791 1.00 96.50 224 LEU A N 1
ATOM 1789 C CA . LEU A 1 224 ? 8.774 -13.435 -13.102 1.00 96.50 224 LEU A CA 1
ATOM 1790 C C . LEU A 1 224 ? 10.151 -14.103 -13.195 1.00 96.50 224 LEU A C 1
ATOM 1792 O O . LEU A 1 224 ? 10.234 -15.311 -12.994 1.00 96.50 224 LEU A O 1
ATOM 1796 N N . ASP A 1 225 ? 11.197 -13.350 -13.537 1.00 95.88 225 ASP A N 1
ATOM 1797 C CA . ASP A 1 225 ? 12.554 -13.872 -13.686 1.00 95.88 225 ASP A CA 1
ATOM 1798 C C . ASP A 1 225 ? 13.571 -12.767 -13.379 1.00 95.88 225 ASP A C 1
ATOM 1800 O O . ASP A 1 225 ? 13.575 -11.713 -14.018 1.00 95.88 225 ASP A O 1
ATOM 1804 N N . SER A 1 226 ? 14.417 -12.996 -12.376 1.00 94.81 226 SER A N 1
ATOM 1805 C CA . SER A 1 226 ? 15.440 -12.041 -11.946 1.00 94.81 226 SER A CA 1
ATOM 1806 C C . SER A 1 226 ? 16.729 -12.114 -12.757 1.00 94.81 226 SER A C 1
ATOM 1808 O O . SER A 1 226 ? 17.592 -11.271 -12.554 1.00 94.81 226 SER A O 1
ATOM 1810 N N . GLU A 1 227 ? 16.893 -13.108 -13.634 1.00 96.56 227 GLU A N 1
ATOM 1811 C CA . GLU A 1 227 ? 18.151 -13.369 -14.345 1.00 96.56 227 GLU A CA 1
ATOM 1812 C C . GLU A 1 227 ? 18.087 -13.027 -15.835 1.00 96.56 227 GLU A C 1
ATOM 1814 O O . GLU A 1 227 ? 19.127 -12.906 -16.485 1.00 96.56 227 GLU A O 1
ATOM 1819 N N . LYS A 1 228 ? 16.889 -12.874 -16.412 1.00 97.12 228 LYS A N 1
ATOM 1820 C CA . LYS A 1 228 ? 16.726 -12.573 -17.842 1.00 97.12 228 LYS A CA 1
ATOM 1821 C C . LYS A 1 228 ? 15.431 -11.846 -18.182 1.00 97.12 228 LYS A C 1
ATOM 1823 O O . LYS A 1 228 ? 14.443 -11.878 -17.452 1.00 97.12 228 LYS A O 1
ATOM 1828 N N . CYS A 1 229 ? 15.416 -11.245 -19.370 1.00 97.69 229 CYS A N 1
ATOM 1829 C CA . CYS A 1 229 ? 14.231 -10.614 -19.932 1.00 97.69 229 CYS A CA 1
ATOM 1830 C C . CYS A 1 229 ? 13.105 -11.626 -20.148 1.00 97.69 229 CYS A C 1
ATOM 1832 O O . CYS A 1 229 ? 13.269 -12.665 -20.791 1.00 97.69 229 CYS A O 1
ATOM 1834 N N . THR A 1 230 ? 11.923 -11.277 -19.645 1.00 97.31 230 THR A N 1
ATOM 1835 C CA . THR A 1 230 ? 10.744 -12.141 -19.671 1.00 97.31 230 THR A CA 1
ATOM 1836 C C . THR A 1 230 ? 9.890 -11.940 -20.922 1.00 97.31 230 THR A C 1
ATOM 1838 O O . THR A 1 230 ? 8.861 -12.604 -21.068 1.00 97.31 230 THR A O 1
ATOM 1841 N N . PHE A 1 231 ? 10.285 -11.059 -21.847 1.00 97.44 231 PHE A N 1
ATOM 1842 C CA . PHE A 1 231 ? 9.609 -10.927 -23.134 1.00 97.44 231 PHE A CA 1
ATOM 1843 C C . PHE A 1 231 ? 9.800 -12.207 -23.977 1.00 97.44 231 PHE A C 1
ATOM 1845 O O . PHE A 1 231 ? 10.940 -12.652 -24.156 1.00 97.44 231 PHE A O 1
ATOM 1852 N N . PRO A 1 232 ? 8.716 -12.831 -24.486 1.00 96.25 232 PRO A N 1
ATOM 1853 C CA . PRO A 1 232 ? 8.815 -14.068 -25.256 1.00 96.25 232 PRO A CA 1
ATOM 1854 C C . PRO A 1 232 ? 9.767 -13.943 -26.452 1.00 96.25 232 PRO A C 1
ATOM 1856 O O . PRO A 1 232 ? 9.638 -13.031 -27.260 1.00 96.25 232 PRO A O 1
ATOM 1859 N N . GLY A 1 233 ? 10.719 -14.873 -26.565 1.00 95.12 233 GLY A N 1
ATOM 1860 C CA . GLY A 1 233 ? 11.686 -14.913 -27.668 1.00 95.12 233 GLY A CA 1
ATOM 1861 C C . GLY A 1 233 ? 12.918 -14.015 -27.508 1.00 95.12 233 GLY A C 1
ATOM 1862 O O . GLY A 1 233 ? 13.831 -14.139 -28.314 1.00 95.12 233 GLY A O 1
ATOM 1863 N N . CYS A 1 234 ? 12.996 -13.164 -26.476 1.00 96.56 234 CYS A N 1
ATOM 1864 C CA . CYS A 1 234 ? 14.170 -12.313 -26.258 1.00 96.56 234 CYS A CA 1
ATOM 1865 C C . CYS A 1 234 ? 15.364 -13.092 -25.684 1.00 96.56 234 CYS A C 1
ATOM 1867 O O . CYS A 1 234 ? 16.440 -13.096 -26.270 1.00 96.56 234 CYS A O 1
ATOM 1869 N N . GLY A 1 235 ? 15.188 -13.743 -24.527 1.00 92.00 235 GLY A N 1
ATOM 1870 C CA . GLY A 1 235 ? 16.234 -14.560 -23.898 1.00 92.00 235 GLY A CA 1
ATOM 1871 C C . GLY A 1 235 ? 17.460 -13.797 -23.374 1.00 92.00 235 GLY A C 1
ATOM 1872 O O . GLY A 1 235 ? 18.407 -14.442 -22.937 1.00 92.00 235 GLY A O 1
ATOM 1873 N N . ASN A 1 236 ? 17.457 -12.460 -23.390 1.00 96.56 236 ASN A N 1
ATOM 1874 C CA . ASN A 1 236 ? 18.583 -11.650 -22.928 1.00 96.56 236 ASN A CA 1
ATOM 1875 C C . ASN A 1 236 ? 18.811 -11.809 -21.417 1.00 96.56 236 ASN A C 1
ATOM 1877 O O . ASN A 1 236 ? 17.953 -11.404 -20.630 1.00 96.56 236 ASN A O 1
ATOM 1881 N N . SER A 1 237 ? 19.962 -12.352 -21.024 1.00 97.69 237 SER A N 1
ATOM 1882 C CA . SER A 1 237 ? 20.388 -12.440 -19.624 1.00 97.69 237 SER A CA 1
ATOM 1883 C C . SER A 1 237 ? 20.799 -11.076 -19.081 1.00 97.69 237 SER A C 1
ATOM 1885 O O . SER A 1 237 ? 21.450 -10.295 -19.774 1.00 97.69 237 SER A O 1
ATOM 1887 N N . TYR A 1 238 ? 20.424 -10.804 -17.838 1.00 96.75 238 TYR A N 1
ATOM 1888 C CA . TYR A 1 238 ? 20.860 -9.624 -17.109 1.00 96.75 238 TYR A CA 1
ATOM 1889 C C . TYR A 1 238 ? 22.274 -9.815 -16.574 1.00 96.75 238 TYR A C 1
ATOM 1891 O O . TYR A 1 238 ? 22.711 -10.929 -16.262 1.00 96.75 238 TYR A O 1
ATOM 1899 N N . LYS A 1 239 ? 22.993 -8.706 -16.429 1.00 95.31 239 LYS A N 1
ATOM 1900 C CA . LYS A 1 239 ? 24.259 -8.686 -15.712 1.00 95.31 239 LYS A CA 1
ATOM 1901 C C . LYS A 1 239 ? 23.975 -8.810 -14.218 1.00 95.31 239 LYS A C 1
ATOM 1903 O O . LYS A 1 239 ? 23.621 -7.843 -13.547 1.00 95.31 239 LYS A O 1
ATOM 1908 N N . MET A 1 240 ? 24.161 -10.015 -13.694 1.00 94.00 240 MET A N 1
ATOM 1909 C CA . MET A 1 240 ? 23.981 -10.284 -12.273 1.00 94.00 240 MET A CA 1
ATOM 1910 C C . MET A 1 240 ? 25.154 -9.739 -11.456 1.00 94.00 240 MET A C 1
ATOM 1912 O O . MET A 1 240 ? 26.319 -9.929 -11.806 1.00 94.00 240 MET A O 1
ATOM 1916 N N . GLN A 1 241 ? 24.843 -9.116 -10.327 1.00 89.00 241 GLN A N 1
ATOM 1917 C CA . GLN A 1 241 ? 25.806 -8.770 -9.291 1.00 89.00 241 GLN A CA 1
ATOM 1918 C C . GLN A 1 241 ? 25.638 -9.716 -8.111 1.00 89.00 241 GLN A C 1
ATOM 1920 O O . GLN A 1 241 ? 24.526 -9.884 -7.620 1.00 89.00 241 GLN A O 1
ATOM 1925 N N . SER A 1 242 ? 26.735 -10.322 -7.653 1.00 87.31 242 SER A N 1
ATOM 1926 C CA . SER A 1 242 ? 26.716 -11.266 -6.536 1.00 87.31 242 SER A CA 1
ATOM 1927 C C . SER A 1 242 ? 26.955 -10.574 -5.180 1.00 87.31 242 SER A C 1
ATOM 1929 O O . SER A 1 242 ? 27.617 -9.531 -5.137 1.00 87.31 242 SER A O 1
ATOM 1931 N N . PRO A 1 243 ? 26.466 -11.143 -4.061 1.00 83.44 243 PRO A N 1
ATOM 1932 C CA . PRO A 1 243 ? 26.661 -10.582 -2.719 1.00 83.44 243 PRO A CA 1
ATOM 1933 C C . PRO A 1 243 ? 28.127 -10.443 -2.284 1.00 83.44 243 PRO A C 1
ATOM 1935 O O . PRO A 1 243 ? 28.451 -9.604 -1.445 1.00 83.44 243 PRO A O 1
ATOM 1938 N N . GLU A 1 244 ? 29.024 -11.264 -2.835 1.00 74.81 244 GLU A N 1
ATOM 1939 C CA . GLU A 1 244 ? 30.444 -11.310 -2.469 1.00 74.81 244 GLU A CA 1
ATOM 1940 C C . GLU A 1 244 ? 31.250 -10.149 -3.080 1.00 74.81 244 GLU A C 1
ATOM 1942 O O . GLU A 1 244 ? 32.327 -9.798 -2.589 1.00 74.81 244 GLU A O 1
ATOM 1947 N N . ILE A 1 245 ? 30.735 -9.524 -4.144 1.00 65.94 245 ILE A N 1
ATOM 1948 C CA . ILE A 1 245 ? 31.400 -8.440 -4.871 1.00 65.94 245 ILE A CA 1
ATOM 1949 C C . ILE A 1 245 ? 31.018 -7.103 -4.220 1.00 65.94 245 ILE A C 1
ATOM 1951 O O . ILE A 1 245 ? 30.140 -6.391 -4.693 1.00 65.94 245 ILE A O 1
ATOM 1955 N N . ARG A 1 246 ? 31.734 -6.783 -3.129 1.00 52.66 246 ARG A N 1
ATOM 1956 C CA . ARG A 1 246 ? 31.691 -5.542 -2.322 1.00 52.66 246 ARG A CA 1
ATOM 1957 C C . ARG A 1 246 ? 30.304 -5.134 -1.794 1.00 52.66 246 ARG A C 1
ATOM 1959 O O . ARG A 1 246 ? 29.408 -4.749 -2.534 1.00 52.66 246 ARG A O 1
ATOM 1966 N N . THR A 1 247 ? 30.209 -5.029 -0.467 1.00 55.94 247 THR A N 1
ATOM 1967 C CA . THR A 1 247 ? 29.214 -4.196 0.226 1.00 55.94 247 THR A CA 1
ATOM 1968 C C . THR A 1 247 ? 29.168 -2.802 -0.405 1.00 55.94 247 THR A C 1
ATOM 1970 O O . THR A 1 247 ? 30.165 -2.073 -0.358 1.00 55.94 247 THR A O 1
ATOM 1973 N N . ARG A 1 248 ? 28.032 -2.445 -1.010 1.00 65.00 248 ARG A N 1
ATOM 1974 C CA . ARG A 1 248 ? 27.783 -1.099 -1.538 1.00 65.00 248 ARG A CA 1
ATOM 1975 C C . ARG A 1 248 ? 27.406 -0.166 -0.390 1.00 65.00 248 ARG A C 1
ATOM 1977 O O . ARG A 1 248 ? 26.926 -0.618 0.651 1.00 65.00 248 ARG A O 1
ATOM 1984 N N . SER A 1 249 ? 27.592 1.138 -0.582 1.00 69.69 249 SER A N 1
ATOM 1985 C CA . SER A 1 249 ? 26.995 2.147 0.302 1.00 69.69 249 SER A CA 1
ATOM 1986 C C . SER A 1 249 ? 25.478 1.978 0.382 1.00 69.69 249 SER A C 1
ATOM 1988 O O . SER A 1 249 ? 24.915 2.106 1.471 1.00 69.69 249 SER A O 1
ATOM 1990 N N . GLU A 1 250 ? 24.831 1.635 -0.741 1.00 76.25 250 GLU A N 1
ATOM 1991 C CA . GLU A 1 250 ? 23.374 1.476 -0.802 1.00 76.25 250 GLU A CA 1
ATOM 1992 C C . GLU A 1 250 ? 22.872 0.127 -0.267 1.00 76.25 250 GLU A C 1
ATOM 1994 O O . GLU A 1 250 ? 21.754 0.052 0.238 1.00 76.25 250 GLU A O 1
ATOM 1999 N N . ASN A 1 251 ? 23.678 -0.939 -0.303 1.00 82.00 251 ASN A N 1
ATOM 2000 C CA . ASN A 1 251 ? 23.323 -2.222 0.307 1.00 82.00 251 ASN A CA 1
ATOM 2001 C C . ASN A 1 251 ? 24.487 -2.776 1.144 1.00 82.00 251 ASN A C 1
ATOM 2003 O O . ASN A 1 251 ? 25.377 -3.449 0.613 1.00 82.00 251 ASN A O 1
ATOM 2007 N N . PRO A 1 252 ? 24.493 -2.510 2.464 1.00 78.88 252 PRO A N 1
ATOM 2008 C CA . PRO A 1 252 ? 25.571 -2.945 3.345 1.00 78.88 252 PRO A CA 1
ATOM 2009 C C . PRO A 1 252 ? 25.541 -4.449 3.645 1.00 78.88 252 PRO A C 1
ATOM 2011 O O . PRO A 1 252 ? 26.517 -4.968 4.178 1.00 78.88 252 PRO A O 1
ATOM 2014 N N . ASN A 1 253 ? 24.436 -5.147 3.359 1.00 84.44 253 ASN A N 1
ATOM 2015 C CA . ASN A 1 253 ? 24.300 -6.583 3.603 1.00 84.44 253 ASN A CA 1
ATOM 2016 C C . ASN A 1 253 ? 23.424 -7.234 2.514 1.00 84.44 253 ASN A C 1
ATOM 2018 O O . ASN A 1 253 ? 22.281 -7.617 2.813 1.00 84.44 253 ASN A O 1
ATOM 2022 N N . PRO A 1 254 ? 23.942 -7.340 1.273 1.00 85.94 254 PRO A N 1
ATOM 2023 C CA . PRO A 1 254 ? 23.217 -7.935 0.158 1.00 85.94 254 PRO A CA 1
ATOM 2024 C C . PRO A 1 254 ? 22.931 -9.410 0.435 1.00 85.94 254 PRO A C 1
ATOM 2026 O O . PRO A 1 254 ? 23.795 -10.142 0.919 1.00 85.94 254 PRO A O 1
ATOM 2029 N N . LYS A 1 255 ? 21.702 -9.847 0.157 1.00 86.44 255 LYS A N 1
ATOM 2030 C CA . LYS A 1 255 ? 21.256 -11.208 0.500 1.00 86.44 255 LYS A CA 1
ATOM 2031 C C . LYS A 1 255 ? 21.365 -12.226 -0.629 1.00 86.44 255 LYS A C 1
ATOM 2033 O O . LYS A 1 255 ? 21.520 -13.413 -0.352 1.00 86.44 255 LYS A O 1
ATOM 2038 N N . TRP A 1 256 ? 21.239 -11.786 -1.875 1.00 89.88 256 TRP A N 1
ATOM 2039 C CA . TRP A 1 256 ? 21.210 -12.646 -3.058 1.00 89.88 256 TRP A CA 1
ATOM 2040 C C . TRP A 1 256 ? 21.721 -11.888 -4.287 1.00 89.88 256 TRP A C 1
ATOM 2042 O O . TRP A 1 256 ? 21.818 -10.659 -4.242 1.00 89.88 256 TRP A O 1
ATOM 2052 N N . PRO A 1 257 ? 22.059 -12.598 -5.377 1.00 91.38 257 PRO A N 1
ATOM 2053 C CA . PRO A 1 257 ? 22.398 -11.953 -6.633 1.00 91.38 257 PRO A CA 1
ATOM 2054 C C . PRO A 1 257 ? 21.233 -11.136 -7.199 1.00 91.38 257 PRO A C 1
ATOM 2056 O O . PRO A 1 257 ? 20.084 -11.572 -7.134 1.00 91.38 257 PRO A O 1
ATOM 2059 N N . VAL A 1 258 ? 21.527 -9.976 -7.785 1.00 92.81 258 VAL A N 1
ATOM 2060 C CA . VAL A 1 258 ? 20.519 -9.054 -8.340 1.00 92.81 258 VAL A CA 1
ATOM 2061 C C . VAL A 1 258 ? 20.877 -8.614 -9.763 1.00 92.81 258 VAL A C 1
ATOM 2063 O O . VAL A 1 258 ? 22.067 -8.548 -10.082 1.00 92.81 258 VAL A O 1
ATOM 2066 N N . PRO A 1 259 ? 19.890 -8.317 -10.630 1.00 94.94 259 PRO A N 1
ATOM 2067 C CA . PRO A 1 259 ? 20.147 -7.856 -11.993 1.00 94.94 259 PRO A CA 1
ATOM 2068 C C . PRO A 1 259 ? 20.602 -6.391 -11.982 1.00 94.94 259 PRO A C 1
ATOM 2070 O O . PRO A 1 259 ? 19.785 -5.470 -11.987 1.00 94.94 259 PRO A O 1
ATOM 2073 N N . GLN A 1 260 ? 21.917 -6.185 -11.930 1.00 92.38 260 GLN A N 1
ATOM 2074 C CA . GLN A 1 260 ? 22.549 -4.878 -11.751 1.00 92.38 260 GLN A CA 1
ATOM 2075 C C . GLN A 1 260 ? 22.166 -3.911 -12.870 1.00 92.38 260 GLN A C 1
ATOM 2077 O O . GLN A 1 260 ? 21.693 -2.811 -12.610 1.00 92.38 260 GLN A O 1
ATOM 2082 N N . ASP A 1 261 ? 22.343 -4.344 -14.115 1.00 93.62 261 ASP A N 1
ATOM 2083 C CA . ASP A 1 261 ? 22.077 -3.539 -15.306 1.00 93.62 261 ASP A CA 1
ATOM 2084 C C . ASP A 1 261 ? 20.593 -3.209 -15.485 1.00 93.62 261 ASP A C 1
ATOM 2086 O O . ASP A 1 261 ? 20.262 -2.164 -16.032 1.00 93.62 261 ASP A O 1
ATOM 2090 N N . LEU A 1 262 ? 19.687 -4.065 -15.010 1.00 95.94 262 LEU A N 1
ATOM 2091 C CA . LEU A 1 262 ? 18.259 -3.766 -14.990 1.00 95.94 262 LEU A CA 1
ATOM 2092 C C . LEU A 1 262 ? 17.925 -2.691 -13.951 1.00 95.94 262 LEU A C 1
ATOM 2094 O O . LEU A 1 262 ? 17.159 -1.781 -14.258 1.00 95.94 262 LEU A O 1
ATOM 2098 N N . ILE A 1 263 ? 18.457 -2.818 -12.731 1.00 93.56 263 ILE A N 1
ATOM 2099 C CA . ILE A 1 263 ? 18.159 -1.911 -11.614 1.00 93.56 263 ILE A CA 1
ATOM 2100 C C . ILE A 1 263 ? 18.761 -0.525 -11.876 1.00 93.56 263 ILE A C 1
ATOM 2102 O O . ILE A 1 263 ? 18.041 0.464 -11.783 1.00 93.56 263 ILE A O 1
ATOM 2106 N N . GLU A 1 264 ? 20.036 -0.456 -12.270 1.00 91.56 264 GLU A N 1
ATOM 2107 C CA . GLU A 1 264 ? 20.760 0.802 -12.526 1.00 91.56 264 GLU A CA 1
ATOM 2108 C C . GLU A 1 264 ? 20.226 1.567 -13.747 1.00 91.56 264 GLU A C 1
ATOM 2110 O O . GLU A 1 264 ? 20.415 2.773 -13.848 1.00 91.56 264 GLU A O 1
ATOM 2115 N N . LEU A 1 265 ? 19.538 0.885 -14.669 1.00 94.50 265 LEU A N 1
ATOM 2116 C CA . LEU A 1 265 ? 18.912 1.512 -15.835 1.00 94.50 265 LEU A CA 1
ATOM 2117 C C . LEU A 1 265 ? 17.582 2.204 -15.500 1.00 94.50 265 LEU A C 1
ATOM 2119 O O . LEU A 1 265 ? 17.027 2.896 -16.349 1.00 94.50 265 LEU A O 1
ATOM 2123 N N . GLN A 1 266 ? 17.001 1.980 -14.319 1.00 93.62 266 GLN A N 1
ATOM 2124 C CA . GLN A 1 266 ? 15.704 2.571 -14.012 1.00 93.62 266 GLN A CA 1
ATOM 2125 C C . GLN A 1 266 ? 15.847 4.021 -13.548 1.00 93.62 266 GLN A C 1
ATOM 2127 O O . GLN A 1 266 ? 16.595 4.272 -12.608 1.00 93.62 266 GLN A O 1
ATOM 2132 N N . PRO A 1 267 ? 15.039 4.951 -14.087 1.00 90.75 267 PRO A N 1
ATOM 2133 C CA . PRO A 1 267 ? 14.978 6.295 -13.541 1.00 90.75 267 PRO A CA 1
ATOM 2134 C C . PRO A 1 267 ? 14.290 6.275 -12.175 1.00 90.75 267 PRO A C 1
ATOM 2136 O O . PRO A 1 267 ? 13.357 5.482 -11.942 1.00 90.75 267 PRO A O 1
ATOM 2139 N N . SER A 1 268 ? 14.713 7.180 -11.295 1.00 84.69 268 SER A N 1
ATOM 2140 C CA . SER A 1 268 ? 14.038 7.420 -10.025 1.00 84.69 268 SER A CA 1
ATOM 2141 C C . SER A 1 268 ? 12.836 8.341 -10.207 1.00 84.69 268 SER A C 1
ATOM 2143 O O . SER A 1 268 ? 12.736 9.138 -11.141 1.00 84.69 268 SER A O 1
ATOM 2145 N N . TYR A 1 269 ? 11.898 8.227 -9.274 1.00 80.31 269 TYR A N 1
ATOM 2146 C CA . TYR A 1 269 ? 10.676 9.013 -9.259 1.00 80.31 269 TYR A CA 1
ATOM 2147 C C . TYR A 1 269 ? 10.425 9.537 -7.853 1.00 80.31 269 TYR A C 1
ATOM 2149 O O . TYR A 1 269 ? 10.460 8.767 -6.887 1.00 80.31 269 TYR A O 1
ATOM 2157 N N . GLU A 1 270 ? 10.112 10.823 -7.735 1.00 72.75 270 GLU A N 1
ATOM 2158 C CA . GLU A 1 270 ? 9.706 11.397 -6.459 1.00 72.75 270 GLU A CA 1
ATOM 2159 C C . GLU A 1 270 ? 8.220 11.124 -6.210 1.00 72.75 270 GLU A C 1
ATOM 2161 O O . GLU A 1 270 ? 7.364 11.303 -7.079 1.00 72.75 270 GLU A O 1
ATOM 2166 N N . GLN A 1 271 ? 7.917 10.639 -5.003 1.00 66.75 271 GLN A N 1
ATOM 2167 C CA . GLN A 1 271 ? 6.546 10.471 -4.535 1.00 66.75 271 GLN A CA 1
ATOM 2168 C C . GLN A 1 271 ? 6.147 11.665 -3.669 1.00 66.75 271 GLN A C 1
ATOM 2170 O O . GLN A 1 271 ? 6.618 11.802 -2.534 1.00 66.75 271 GLN A O 1
ATOM 2175 N N . ASP A 1 272 ? 5.220 12.472 -4.175 1.00 62.84 272 ASP A N 1
ATOM 2176 C CA . ASP A 1 272 ? 4.541 13.490 -3.378 1.00 62.84 272 ASP A CA 1
ATOM 2177 C C . ASP A 1 272 ? 3.512 12.892 -2.400 1.00 62.84 272 ASP A C 1
ATOM 2179 O O . ASP A 1 272 ? 3.239 11.685 -2.364 1.00 62.84 272 ASP A O 1
ATOM 2183 N N . ASP A 1 273 ? 2.919 13.754 -1.566 1.00 62.78 273 ASP A N 1
ATOM 2184 C CA . ASP A 1 273 ? 1.766 13.371 -0.749 1.00 62.78 273 ASP A CA 1
ATOM 2185 C C . ASP A 1 273 ? 0.590 12.916 -1.617 1.00 62.78 273 ASP A C 1
ATOM 2187 O O . ASP A 1 273 ? 0.347 13.451 -2.700 1.00 62.78 273 ASP A O 1
ATOM 2191 N N . TRP A 1 274 ? -0.177 11.943 -1.106 1.00 66.75 274 TRP A N 1
ATOM 2192 C CA . TRP A 1 274 ? -1.442 11.554 -1.722 1.00 66.75 274 TRP A CA 1
ATOM 2193 C C . TRP A 1 274 ? -2.360 12.769 -1.774 1.00 66.75 274 TRP A C 1
ATOM 2195 O O . TRP A 1 274 ? -2.788 13.262 -0.726 1.00 66.75 274 TRP A O 1
ATOM 2205 N N . ASN A 1 275 ? -2.664 13.232 -2.985 1.00 66.12 275 ASN A N 1
ATOM 2206 C CA . ASN A 1 275 ? -3.516 14.384 -3.185 1.00 66.12 275 ASN A CA 1
ATOM 2207 C C . ASN A 1 275 ? -4.918 13.903 -3.584 1.00 66.12 275 ASN A C 1
ATOM 2209 O O . ASN A 1 275 ? -5.120 13.456 -4.719 1.00 66.12 275 ASN A O 1
ATOM 2213 N N . PRO A 1 276 ? -5.900 13.947 -2.668 1.00 58.88 276 PRO A N 1
ATOM 2214 C CA . PRO A 1 276 ? -7.282 13.745 -3.055 1.00 58.88 276 PRO A CA 1
ATOM 2215 C C . PRO A 1 276 ? -7.706 14.952 -3.896 1.00 58.88 276 PRO A C 1
ATOM 2217 O O . PRO A 1 276 ? -7.681 16.086 -3.416 1.00 58.88 276 PRO A O 1
ATOM 2220 N N . ASP A 1 277 ? -8.125 14.733 -5.141 1.00 62.09 277 ASP A N 1
ATOM 2221 C CA . ASP A 1 277 ? -8.806 15.784 -5.897 1.00 62.09 277 ASP A CA 1
ATOM 2222 C C . ASP A 1 277 ? -10.209 15.974 -5.303 1.00 62.09 277 ASP A C 1
ATOM 2224 O O . ASP A 1 277 ? -11.197 15.397 -5.749 1.00 62.09 277 ASP A O 1
ATOM 2228 N N . TRP A 1 278 ? -10.276 16.728 -4.217 1.00 54.94 278 TRP A N 1
ATOM 2229 C CA . TRP A 1 278 ? -11.445 16.969 -3.382 1.00 54.94 278 TRP A CA 1
ATOM 2230 C C . TRP A 1 278 ? -12.711 17.366 -4.157 1.00 54.94 278 TRP A C 1
ATOM 2232 O O . TRP A 1 278 ? -13.809 17.064 -3.692 1.00 54.94 278 TRP A O 1
ATOM 2242 N N . HIS A 1 279 ? -12.594 17.962 -5.347 1.00 50.50 279 HIS A N 1
ATOM 2243 C CA . HIS A 1 279 ? -13.748 18.333 -6.166 1.00 50.50 279 HIS A CA 1
ATOM 2244 C C . HIS A 1 279 ? -14.229 17.237 -7.124 1.00 50.50 279 HIS A C 1
ATOM 2246 O O . HIS A 1 279 ? -15.429 17.173 -7.393 1.00 50.50 279 HIS A O 1
ATOM 2252 N N . ALA A 1 280 ? -13.336 16.371 -7.609 1.00 58.44 280 ALA A N 1
ATOM 2253 C CA . ALA A 1 280 ? -13.648 15.343 -8.609 1.00 58.44 280 ALA A CA 1
ATOM 2254 C C . ALA A 1 280 ? -13.651 13.907 -8.054 1.00 58.44 280 ALA A C 1
ATOM 2256 O O . ALA A 1 280 ? -13.963 12.953 -8.763 1.00 58.44 280 ALA A O 1
ATOM 2257 N N . THR A 1 281 ? -13.296 13.727 -6.785 1.00 68.00 281 THR A N 1
ATOM 2258 C CA . THR A 1 281 ? -12.995 12.403 -6.251 1.00 68.00 281 THR A CA 1
ATOM 2259 C C . THR A 1 281 ? -14.226 11.618 -5.797 1.00 68.00 281 THR A C 1
ATOM 2261 O O . THR A 1 281 ? -14.998 12.037 -4.927 1.00 68.00 281 THR A O 1
ATOM 2264 N N . SER A 1 282 ? -14.335 10.386 -6.297 1.00 72.75 282 SER A N 1
ATOM 2265 C CA . SER A 1 282 ? -15.296 9.387 -5.841 1.00 72.75 282 SER A CA 1
ATOM 2266 C C . SER A 1 282 ? -14.748 8.557 -4.660 1.00 72.75 282 SER A C 1
ATOM 2268 O O . SER A 1 282 ? -13.543 8.365 -4.491 1.00 72.75 282 SER A O 1
ATOM 2270 N N . SER A 1 283 ? -15.633 8.065 -3.783 1.00 89.62 283 SER A N 1
ATOM 2271 C CA . SER A 1 283 ? -15.253 7.160 -2.684 1.00 89.62 283 SER A CA 1
ATOM 2272 C C . SER A 1 283 ? -16.206 5.981 -2.613 1.00 89.62 283 SER A C 1
ATOM 2274 O O . SER A 1 283 ? -17.412 6.140 -2.431 1.00 89.62 283 SER A O 1
ATOM 2276 N N . SER A 1 284 ? -15.660 4.767 -2.687 1.00 93.06 284 SER A N 1
ATOM 2277 C CA . SER A 1 284 ? -16.466 3.541 -2.594 1.00 93.06 284 SER A CA 1
ATOM 2278 C C . SER A 1 284 ? -17.102 3.367 -1.215 1.00 93.06 284 SER A C 1
ATOM 2280 O O . SER A 1 284 ? -18.215 2.852 -1.106 1.00 93.06 284 SER A O 1
ATOM 2282 N N . LYS A 1 285 ? -16.434 3.844 -0.154 1.00 94.94 285 LYS A N 1
ATOM 2283 C CA . LYS A 1 285 ? -16.990 3.830 1.206 1.00 94.94 285 LYS A CA 1
ATOM 2284 C C . LYS A 1 285 ? -18.153 4.803 1.324 1.00 94.94 285 LYS A C 1
ATOM 2286 O O . LYS A 1 285 ? -19.183 4.443 1.889 1.00 94.94 285 LYS A O 1
ATOM 2291 N N . VAL A 1 286 ? -18.016 6.003 0.765 1.00 93.75 286 VAL A N 1
ATOM 2292 C CA . VAL A 1 286 ? -19.074 7.014 0.835 1.00 93.75 286 VAL A CA 1
ATOM 2293 C C . VAL A 1 286 ? -20.260 6.643 -0.052 1.00 93.75 286 VAL A C 1
ATOM 2295 O O . VAL A 1 286 ? -21.393 6.735 0.409 1.00 93.75 286 VAL A O 1
ATOM 2298 N N . ALA A 1 287 ? -20.033 6.081 -1.243 1.00 93.69 287 ALA A N 1
ATOM 2299 C CA . ALA A 1 287 ? -21.099 5.525 -2.080 1.00 93.69 287 ALA A CA 1
ATOM 2300 C C . ALA A 1 287 ? -21.910 4.443 -1.338 1.00 93.69 287 ALA A C 1
ATOM 2302 O O . ALA A 1 287 ? -23.146 4.450 -1.351 1.00 93.69 287 ALA A O 1
ATOM 2303 N N . TYR A 1 288 ? -21.226 3.546 -0.619 1.00 95.56 288 TYR A N 1
ATOM 2304 C CA . TYR A 1 288 ? -21.882 2.570 0.250 1.00 95.56 288 TYR A CA 1
ATOM 2305 C C . TYR A 1 288 ? -22.672 3.244 1.386 1.00 95.56 288 TYR A C 1
ATOM 2307 O O . TYR A 1 288 ? -23.828 2.883 1.621 1.00 95.56 288 TYR A O 1
ATOM 2315 N N . LEU A 1 289 ? -22.091 4.240 2.068 1.00 95.19 289 LEU A N 1
ATOM 2316 C CA . LEU A 1 289 ? -22.767 4.991 3.132 1.00 95.19 289 LEU A CA 1
ATOM 2317 C C . LEU A 1 289 ? -24.031 5.690 2.625 1.00 95.19 289 LEU A C 1
ATOM 2319 O O . LEU A 1 289 ? -25.081 5.528 3.239 1.00 95.19 289 LEU A O 1
ATOM 2323 N N . VAL A 1 290 ? -23.964 6.392 1.489 1.00 94.75 290 VAL A N 1
ATOM 2324 C CA . VAL A 1 290 ? -25.116 7.047 0.848 1.00 94.75 290 VAL A CA 1
ATOM 2325 C C . VAL A 1 290 ? -26.237 6.036 0.621 1.00 94.75 290 VAL A C 1
ATOM 2327 O O . VAL A 1 290 ? -27.372 6.273 1.034 1.00 94.75 290 VAL A O 1
ATOM 2330 N N . LYS A 1 291 ? -25.927 4.871 0.035 1.00 95.12 291 LYS A N 1
ATOM 2331 C CA . LYS A 1 291 ? -26.916 3.809 -0.203 1.00 95.12 291 LYS A CA 1
ATOM 2332 C C . LYS A 1 291 ? -27.573 3.334 1.098 1.00 95.12 291 LYS A C 1
ATOM 2334 O O . LYS A 1 291 ? -28.790 3.173 1.154 1.00 95.12 291 LYS A O 1
ATOM 2339 N N . ARG A 1 292 ? -26.781 3.101 2.150 1.00 95.06 292 ARG A N 1
ATOM 2340 C CA . ARG A 1 292 ? -27.286 2.626 3.450 1.00 95.06 292 ARG A CA 1
ATOM 2341 C C . ARG A 1 292 ? -28.127 3.677 4.168 1.00 95.06 292 ARG A C 1
ATOM 2343 O O . ARG A 1 292 ? -29.157 3.332 4.737 1.00 95.06 292 ARG A O 1
ATOM 2350 N N . LEU A 1 293 ? -27.704 4.935 4.132 1.00 94.44 293 LEU A N 1
ATOM 2351 C CA . LEU A 1 293 ? -28.387 6.033 4.806 1.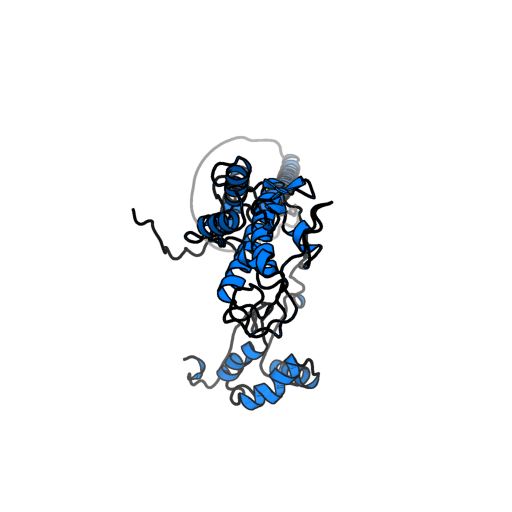00 94.44 293 LEU A CA 1
ATOM 2352 C C . LEU A 1 293 ? -29.689 6.417 4.105 1.00 94.44 293 LEU A C 1
ATOM 2354 O O . LEU A 1 293 ? -30.665 6.679 4.797 1.00 94.44 293 LEU A O 1
ATOM 2358 N N . LYS A 1 294 ? -29.755 6.354 2.768 1.00 93.25 294 LYS A N 1
ATOM 2359 C CA . LYS A 1 294 ? -31.022 6.520 2.036 1.00 93.25 294 LYS A CA 1
ATOM 2360 C C . LYS A 1 294 ? -32.051 5.463 2.439 1.00 93.25 294 LYS A C 1
ATOM 2362 O O . LYS A 1 294 ? -33.170 5.812 2.799 1.00 93.25 294 LYS A O 1
ATOM 2367 N N . ALA A 1 295 ? -31.647 4.192 2.498 1.00 91.56 295 ALA A N 1
ATOM 2368 C CA . ALA A 1 295 ? -32.532 3.115 2.949 1.00 91.56 295 ALA A CA 1
ATOM 2369 C C . ALA A 1 295 ? -33.012 3.311 4.405 1.00 91.56 295 ALA A C 1
ATOM 2371 O O . ALA A 1 295 ? -34.170 3.035 4.729 1.00 91.56 295 ALA A O 1
ATOM 2372 N N . LEU A 1 296 ? -32.141 3.816 5.288 1.00 90.69 296 LEU A N 1
ATOM 2373 C CA . LEU A 1 296 ? -32.513 4.170 6.664 1.00 90.69 296 LEU A CA 1
ATOM 2374 C C . LEU A 1 296 ? -33.472 5.366 6.715 1.00 90.69 296 LEU A C 1
ATOM 2376 O O . LEU A 1 296 ? -34.432 5.343 7.478 1.00 90.69 296 LEU A O 1
ATOM 2380 N N . GLN A 1 297 ? -33.255 6.389 5.889 1.00 87.69 297 GLN A N 1
ATOM 2381 C CA . GLN A 1 297 ? -34.127 7.557 5.806 1.00 87.69 297 GLN A CA 1
ATOM 2382 C C . GLN A 1 297 ? -35.526 7.174 5.315 1.00 87.69 297 GLN A C 1
ATOM 2384 O O . GLN A 1 297 ? -36.509 7.579 5.927 1.00 87.69 297 GLN A O 1
ATOM 2389 N N . GLU A 1 298 ? -35.630 6.334 4.285 1.00 87.06 298 GLU A N 1
ATOM 2390 C CA . GLU A 1 298 ? -36.907 5.782 3.813 1.00 87.06 298 GLU A CA 1
ATOM 2391 C C . GLU A 1 298 ? -37.622 4.970 4.901 1.00 87.06 298 GLU A C 1
ATOM 2393 O O . GLU A 1 298 ? -38.838 5.075 5.065 1.00 87.06 298 GLU A O 1
ATOM 2398 N N . SER A 1 299 ? -36.871 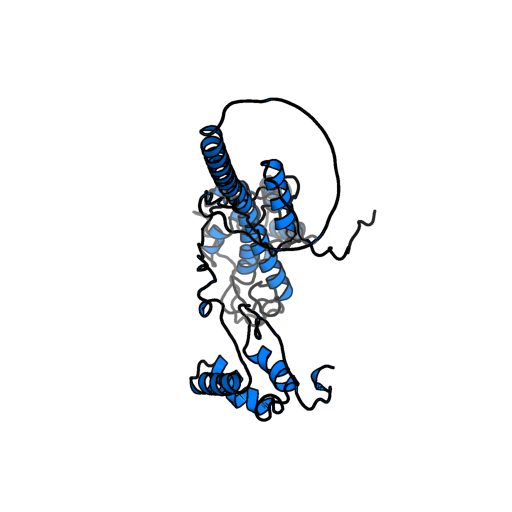4.188 5.680 1.00 85.62 299 SER A N 1
ATOM 2399 C CA . SER A 1 299 ? -37.418 3.413 6.800 1.00 85.62 299 SER A CA 1
ATOM 2400 C C . SER A 1 299 ? -37.932 4.327 7.918 1.00 85.62 299 SER A C 1
ATOM 2402 O O . SER A 1 299 ? -39.055 4.152 8.386 1.00 85.62 299 SER A O 1
ATOM 2404 N N . ASN A 1 300 ? -37.167 5.361 8.281 1.00 84.69 300 ASN A N 1
ATOM 2405 C CA . ASN A 1 300 ? -37.577 6.381 9.249 1.00 84.69 300 ASN A CA 1
ATOM 2406 C C . ASN A 1 300 ? -38.827 7.147 8.783 1.00 84.69 300 ASN A C 1
ATOM 2408 O O . ASN A 1 300 ? -39.710 7.431 9.590 1.00 84.69 300 ASN A O 1
ATOM 2412 N N . ILE A 1 301 ? -38.927 7.455 7.485 1.00 81.44 301 ILE A N 1
ATOM 2413 C CA . ILE A 1 301 ? -40.101 8.106 6.889 1.00 81.44 301 ILE A CA 1
ATOM 2414 C C . ILE A 1 301 ? -41.338 7.203 7.008 1.00 81.44 301 ILE A C 1
ATOM 2416 O O . ILE A 1 301 ? -42.387 7.667 7.448 1.00 81.44 301 ILE A O 1
ATOM 2420 N N . LYS A 1 302 ? -41.220 5.906 6.689 1.00 78.75 302 LYS A N 1
ATOM 2421 C CA . LYS A 1 302 ? -42.319 4.932 6.837 1.00 78.75 302 LYS A CA 1
ATOM 2422 C C . LYS A 1 302 ? -42.796 4.804 8.287 1.00 78.75 302 LYS A C 1
ATOM 2424 O O . LYS A 1 302 ? -44.001 4.759 8.524 1.00 78.75 302 LYS A O 1
ATOM 2429 N N . ILE A 1 303 ? -41.871 4.801 9.250 1.00 72.44 303 ILE A N 1
ATOM 2430 C CA . ILE A 1 303 ? -42.201 4.813 10.684 1.00 72.44 303 ILE A CA 1
ATOM 2431 C C . ILE A 1 303 ? -42.959 6.100 11.040 1.00 72.44 303 ILE A C 1
ATOM 2433 O O . ILE A 1 303 ? -43.995 6.040 11.696 1.00 72.44 303 ILE A O 1
ATOM 2437 N N . GLY A 1 304 ? -42.493 7.255 10.554 1.00 64.50 304 GLY A N 1
ATOM 2438 C CA . GLY A 1 304 ? -43.167 8.541 10.744 1.00 64.50 304 GLY A CA 1
ATOM 2439 C C . GLY A 1 304 ? -44.603 8.557 10.208 1.00 64.50 304 GLY A C 1
ATOM 2440 O O . GLY A 1 304 ? -45.508 8.962 10.932 1.00 64.50 304 GLY A O 1
ATOM 2441 N N . TYR A 1 305 ? -44.836 8.061 8.987 1.00 58.19 305 TYR A N 1
ATOM 2442 C CA . TYR A 1 305 ? -46.178 7.991 8.391 1.00 58.19 305 TYR A CA 1
ATOM 2443 C C . TYR A 1 305 ? -47.111 7.008 9.110 1.00 58.19 305 TYR A C 1
ATOM 2445 O O . TYR A 1 305 ? -48.280 7.327 9.308 1.00 58.19 305 TYR A O 1
ATOM 2453 N N . SER A 1 306 ? -46.609 5.854 9.562 1.00 56.78 306 SER A N 1
ATOM 2454 C CA . SER A 1 306 ? -47.410 4.886 10.329 1.00 56.78 306 SER A CA 1
ATOM 2455 C C . SER A 1 306 ? -47.877 5.449 11.680 1.00 56.78 306 SER A C 1
ATOM 2457 O O . SER A 1 306 ? -48.985 5.153 12.121 1.00 56.78 306 SER A O 1
ATOM 2459 N N . VAL A 1 307 ? -47.073 6.308 12.316 1.00 55.75 307 VAL A N 1
ATOM 2460 C CA . VAL A 1 307 ? -47.451 6.999 13.562 1.00 55.75 307 VAL A CA 1
ATOM 2461 C C . VAL A 1 307 ? -48.493 8.100 13.315 1.00 55.75 307 VAL A C 1
ATOM 2463 O O . VAL A 1 307 ? -49.297 8.374 14.203 1.00 55.75 307 VAL A O 1
ATOM 2466 N N . VAL A 1 308 ? -48.501 8.727 12.132 1.00 53.91 308 VAL A N 1
ATOM 2467 C CA . VAL A 1 308 ? -49.483 9.764 11.760 1.00 53.91 308 VAL A CA 1
ATOM 2468 C C . VAL A 1 308 ? -50.822 9.143 11.344 1.00 53.91 308 VAL A C 1
ATOM 2470 O O . VAL A 1 308 ? -51.855 9.583 11.835 1.00 53.91 308 VAL A O 1
ATOM 2473 N N . GLN A 1 309 ? -50.823 8.061 10.558 1.00 48.03 309 GLN A N 1
ATOM 2474 C CA . GLN A 1 309 ? -52.061 7.357 10.180 1.00 48.03 309 GLN A CA 1
ATOM 2475 C C . GLN A 1 309 ? -52.790 6.738 11.382 1.00 48.03 309 GLN A C 1
ATOM 2477 O O . GLN A 1 309 ? -54.014 6.786 11.438 1.00 48.03 309 GLN A O 1
ATOM 2482 N N . ASN A 1 310 ? -52.061 6.243 12.390 1.00 45.03 310 ASN A N 1
ATOM 2483 C CA . ASN A 1 310 ? -52.666 5.773 13.646 1.00 45.03 310 ASN A CA 1
ATOM 2484 C C . ASN A 1 310 ? -53.247 6.903 14.516 1.00 45.03 310 ASN A C 1
ATOM 2486 O O . ASN A 1 310 ? -53.945 6.621 15.485 1.00 45.03 310 ASN A O 1
ATOM 2490 N N . LYS A 1 311 ? -52.944 8.171 14.209 1.00 47.84 311 LYS A N 1
ATOM 2491 C CA . LYS A 1 311 ? -53.537 9.335 14.882 1.00 47.84 311 LYS A CA 1
ATOM 2492 C C . LYS A 1 311 ? -54.735 9.910 14.135 1.00 47.84 311 LYS A C 1
ATOM 2494 O O . LYS A 1 311 ? -55.612 10.467 14.780 1.00 47.84 311 LYS A O 1
ATOM 2499 N N . GLU A 1 312 ? -54.792 9.754 12.815 1.00 42.38 312 GLU A N 1
ATOM 2500 C CA . GLU A 1 312 ? -55.906 10.238 11.986 1.00 42.38 312 GLU A CA 1
ATOM 2501 C C . GLU A 1 312 ? -57.147 9.327 12.032 1.00 42.38 312 GLU A C 1
ATOM 2503 O O . GLU A 1 312 ? -58.212 9.731 11.582 1.00 42.38 312 GLU A O 1
ATOM 2508 N N . SER A 1 313 ? -57.071 8.134 12.637 1.00 41.50 313 SER A N 1
ATOM 2509 C CA . SER A 1 313 ? -58.248 7.276 12.867 1.00 41.50 313 SER A CA 1
ATOM 2510 C C . SER A 1 313 ? -59.053 7.615 14.132 1.00 41.50 313 SER A C 1
ATOM 2512 O O . SER A 1 313 ? -59.977 6.882 14.480 1.00 41.50 313 SER A O 1
ATOM 2514 N N . THR A 1 314 ? -58.740 8.711 14.826 1.00 41.31 314 THR A N 1
ATOM 2515 C CA . THR A 1 314 ? -59.568 9.232 15.924 1.00 41.31 314 THR A CA 1
ATOM 2516 C C . THR A 1 314 ? -59.723 10.746 15.809 1.00 41.31 314 THR A C 1
ATOM 2518 O O . THR A 1 314 ? -58.747 11.479 15.928 1.00 41.31 314 THR A O 1
ATOM 2521 N N . SER A 1 315 ? -60.987 11.147 15.637 1.00 34.03 315 SER A N 1
ATOM 2522 C CA . SER A 1 315 ? -61.593 12.488 15.629 1.00 34.03 315 SER A CA 1
ATOM 2523 C C . SER A 1 315 ? -61.348 13.388 14.413 1.00 34.03 315 SER A C 1
ATOM 2525 O O . SER A 1 315 ? -60.362 14.117 14.331 1.00 34.03 315 SER A O 1
ATOM 2527 N N . ASP A 1 316 ? -62.358 13.366 13.541 1.00 33.06 316 ASP A N 1
ATOM 2528 C CA . ASP A 1 316 ? -62.855 14.497 12.763 1.00 33.06 316 ASP A CA 1
ATOM 2529 C C . ASP A 1 316 ? -63.190 15.725 13.643 1.00 33.06 316 ASP A C 1
ATOM 2531 O O . ASP A 1 316 ? -63.578 15.596 14.804 1.00 33.06 316 ASP A O 1
ATOM 2535 N N . GLU A 1 317 ? -63.129 16.886 12.981 1.00 32.06 317 GLU A N 1
ATOM 2536 C CA . GLU A 1 317 ? -63.692 18.211 13.300 1.00 32.06 317 GLU A CA 1
ATOM 2537 C C . GLU A 1 317 ? -62.865 19.281 14.059 1.00 32.06 317 GLU A C 1
ATOM 2539 O O . GLU A 1 317 ? -62.395 19.117 15.179 1.00 32.06 317 GLU A O 1
ATOM 2544 N N . LEU A 1 318 ? -62.867 20.462 13.406 1.00 30.11 318 LEU A N 1
ATOM 2545 C CA . LEU A 1 318 ? -62.668 21.847 13.878 1.00 30.11 318 LEU A CA 1
ATOM 2546 C C . LEU A 1 318 ? -61.269 22.501 13.805 1.00 30.11 318 LEU A C 1
ATOM 2548 O O . LEU A 1 318 ? -60.523 22.623 14.768 1.00 30.11 318 LEU A O 1
ATOM 2552 N N . LEU A 1 319 ? -61.000 23.029 12.603 1.00 30.83 319 LEU A N 1
ATOM 2553 C CA . LEU A 1 319 ? -60.730 24.443 12.267 1.00 30.83 319 LEU A CA 1
ATOM 2554 C C . LEU A 1 319 ? -59.943 25.361 13.238 1.00 30.83 319 LEU A C 1
ATOM 2556 O O . LEU A 1 319 ? -60.396 25.719 14.319 1.00 30.83 319 LEU A O 1
ATOM 2560 N N . ASN A 1 320 ? -58.930 25.982 12.619 1.00 27.22 320 ASN A N 1
ATOM 2561 C CA . ASN A 1 320 ? -58.486 27.381 12.731 1.00 27.22 320 ASN A CA 1
ATOM 2562 C C . ASN A 1 320 ? -57.453 27.831 13.793 1.00 27.22 320 ASN A C 1
ATOM 2564 O O . ASN A 1 320 ? -57.724 27.985 14.974 1.00 27.22 320 ASN A O 1
ATOM 2568 N N . SER A 1 321 ? -56.332 28.300 13.223 1.00 28.91 321 SER A N 1
ATOM 2569 C CA . SER A 1 321 ? -55.696 29.610 13.452 1.00 28.91 321 SER A CA 1
ATOM 2570 C C . SER A 1 321 ? -54.709 29.822 14.617 1.00 28.91 321 SER A C 1
ATOM 2572 O O . SER A 1 321 ? -55.074 29.974 15.770 1.00 28.91 321 SER A O 1
ATOM 2574 N N . ASN A 1 322 ? -53.479 30.142 14.187 1.00 28.42 322 ASN A N 1
ATOM 2575 C CA . ASN A 1 322 ? -52.641 31.278 14.606 1.00 28.42 322 ASN A CA 1
ATOM 2576 C C . ASN A 1 322 ? -51.840 31.271 15.932 1.00 28.42 322 ASN A C 1
ATOM 2578 O O . ASN A 1 322 ? -52.380 31.297 17.026 1.00 28.42 322 ASN A O 1
ATOM 2582 N N . LYS A 1 323 ? -50.542 31.572 15.721 1.00 29.78 323 LYS A N 1
ATOM 2583 C CA . LYS A 1 323 ? -49.636 32.485 16.459 1.00 29.78 323 LYS A CA 1
ATOM 2584 C C . LYS A 1 323 ? -48.846 32.006 17.698 1.00 29.78 323 LYS A C 1
ATOM 2586 O O . LYS A 1 323 ? -49.383 31.606 18.713 1.00 29.78 323 LYS A O 1
ATOM 2591 N N . GLN A 1 324 ? -47.545 32.323 17.587 1.00 29.27 324 GLN A N 1
ATOM 2592 C CA . GLN A 1 324 ? -46.612 32.869 18.593 1.00 29.27 324 GLN A CA 1
ATOM 2593 C C . GLN A 1 324 ? -45.946 31.961 19.649 1.00 29.27 324 GLN A C 1
ATOM 2595 O O . GLN A 1 324 ? -46.525 31.563 20.644 1.00 29.27 324 GLN A O 1
ATOM 2600 N N . LEU A 1 325 ? -44.633 31.775 19.438 1.00 28.56 325 LEU A N 1
ATOM 2601 C CA . LEU A 1 325 ? -43.524 32.340 20.232 1.00 28.56 325 LEU A CA 1
ATOM 2602 C C . LEU A 1 325 ? -43.601 32.285 21.778 1.00 28.56 325 LEU A C 1
ATOM 2604 O O . LEU A 1 325 ? -44.348 33.043 22.382 1.00 28.56 325 LEU A O 1
ATOM 2608 N N . GLY A 1 326 ? -42.619 31.611 22.399 1.00 25.75 326 GLY A N 1
ATOM 2609 C CA . GLY A 1 326 ? -41.996 32.107 23.639 1.00 25.75 326 GLY A CA 1
ATOM 2610 C C . GLY A 1 326 ? -41.742 31.100 24.770 1.00 25.75 326 GLY A C 1
ATOM 2611 O O . GLY A 1 326 ? -42.666 30.633 25.410 1.00 25.75 326 GLY A O 1
ATOM 2612 N N . LYS A 1 327 ? -40.448 30.890 25.054 1.00 26.84 327 LYS A N 1
ATOM 2613 C CA . LYS A 1 327 ? -39.800 30.785 26.383 1.00 26.84 327 LYS A CA 1
ATOM 2614 C C . LYS A 1 327 ? -40.401 29.890 27.495 1.00 26.84 327 LYS A C 1
ATOM 2616 O O . LYS A 1 327 ? -41.353 30.251 28.161 1.00 26.84 327 LYS A O 1
ATOM 2621 N N . ALA A 1 328 ? -39.601 28.869 27.819 1.00 28.45 328 ALA A N 1
ATOM 2622 C CA . ALA A 1 328 ? -38.920 28.651 29.106 1.00 28.45 328 ALA A CA 1
ATOM 2623 C C . ALA A 1 328 ? -39.713 28.387 30.415 1.00 28.45 328 ALA A C 1
ATOM 2625 O O . ALA A 1 328 ? -40.389 29.260 30.938 1.00 28.45 328 ALA A O 1
ATOM 2626 N N . LEU A 1 329 ? -39.315 27.258 31.027 1.00 28.81 329 LEU A N 1
ATOM 2627 C CA . LEU A 1 329 ? -39.009 27.033 32.453 1.00 28.81 329 LEU A CA 1
ATOM 2628 C C . LEU A 1 329 ? -40.131 26.662 33.456 1.00 28.81 329 LEU A C 1
ATOM 2630 O O . LEU A 1 329 ? -40.999 27.458 33.780 1.00 28.81 329 LEU A O 1
ATOM 2634 N N . LEU A 1 330 ? -39.880 25.491 34.070 1.00 28.42 330 LEU A N 1
ATOM 2635 C CA . LEU A 1 330 ? -40.075 25.065 35.469 1.00 28.42 330 LEU A CA 1
ATOM 2636 C C . LEU A 1 330 ? -41.249 24.140 35.867 1.00 28.42 330 LEU A C 1
ATOM 2638 O O . LEU A 1 330 ? -42.423 24.456 35.750 1.00 28.42 330 LEU A O 1
ATOM 2642 N N . HIS A 1 331 ? -40.782 23.067 36.518 1.00 30.95 331 HIS A N 1
ATOM 2643 C CA . HIS A 1 331 ? -41.353 22.137 37.494 1.00 30.95 331 HIS A CA 1
ATOM 2644 C C . HIS A 1 331 ? -42.073 20.840 37.063 1.00 30.95 331 HIS A C 1
ATOM 2646 O O . HIS A 1 331 ? -42.958 20.864 36.210 1.00 30.95 331 HIS A O 1
ATOM 2652 N N . PRO A 1 332 ? -41.671 19.694 37.671 1.00 49.41 332 PRO A N 1
ATOM 2653 C CA . PRO A 1 332 ? -42.347 18.415 37.554 1.00 49.41 332 PRO A CA 1
ATOM 2654 C C . PRO A 1 332 ? -43.460 18.339 38.602 1.00 49.41 332 PRO A C 1
ATOM 2656 O O . PRO A 1 332 ? -43.262 18.791 39.724 1.00 49.41 332 PRO A O 1
ATOM 2659 N N . ASP A 1 333 ? -44.609 17.775 38.243 1.00 27.58 333 ASP A N 1
ATOM 2660 C CA . ASP A 1 333 ? -45.224 16.712 39.039 1.00 27.58 333 ASP A CA 1
ATOM 2661 C C . ASP A 1 333 ? -46.547 16.234 38.433 1.00 27.58 333 ASP A C 1
ATOM 2663 O O . ASP A 1 333 ? -47.417 17.014 38.063 1.00 27.58 333 ASP A O 1
ATOM 2667 N N . THR A 1 334 ? -46.660 14.905 38.420 1.00 30.94 334 THR A N 1
ATOM 2668 C CA . THR A 1 334 ? -47.885 14.096 38.482 1.00 30.94 334 THR A CA 1
ATOM 2669 C C . THR A 1 334 ? -48.907 14.230 37.345 1.00 30.94 334 THR A C 1
ATOM 2671 O O . THR A 1 334 ? -49.680 15.174 37.279 1.00 30.94 334 THR A O 1
ATOM 2674 N N . CYS A 1 335 ? -49.040 13.195 36.512 1.00 26.62 335 CYS A N 1
ATOM 2675 C CA . CYS A 1 335 ? -50.061 12.157 36.713 1.00 26.62 335 CYS A CA 1
ATOM 2676 C C . CYS A 1 335 ? -50.058 11.187 35.524 1.00 26.62 335 CYS A C 1
ATOM 2678 O O . CYS A 1 335 ? -50.136 11.578 34.360 1.00 26.62 335 CYS A O 1
ATOM 2680 N N . SER A 1 336 ? -49.943 9.904 35.840 1.00 38.19 336 SER A N 1
ATOM 2681 C CA . SER A 1 336 ? -49.956 8.793 34.900 1.00 38.19 336 SER A CA 1
ATOM 2682 C C . SER A 1 336 ? -51.330 8.655 34.237 1.00 38.19 336 SER A C 1
ATOM 2684 O O . SER A 1 336 ? -52.301 8.323 34.910 1.00 38.19 336 SER A O 1
ATOM 2686 N N . ASN A 1 337 ? -51.396 8.822 32.915 1.00 31.44 337 ASN A N 1
ATOM 2687 C CA . ASN A 1 337 ? -52.470 8.259 32.091 1.00 31.44 337 ASN A CA 1
ATOM 2688 C C . ASN A 1 337 ? -51.958 6.947 31.461 1.00 31.44 337 ASN A C 1
ATOM 2690 O O . ASN A 1 337 ? -50.933 6.996 30.779 1.00 31.44 337 ASN A O 1
ATOM 2694 N N . PRO A 1 338 ? -52.612 5.778 31.645 1.00 37.81 338 PRO A N 1
ATOM 2695 C CA . PRO A 1 338 ? -52.035 4.497 31.219 1.00 37.81 338 PRO A CA 1
ATOM 2696 C C . PRO A 1 338 ? -52.240 4.119 29.742 1.00 37.81 338 PRO A C 1
ATOM 2698 O O . PRO A 1 338 ? -51.784 3.052 29.350 1.00 37.81 338 PRO A O 1
ATOM 2701 N N . ASN A 1 339 ? -52.904 4.928 28.910 1.00 35.53 339 ASN A N 1
ATOM 2702 C CA . ASN A 1 339 ? -53.472 4.424 27.645 1.00 35.53 339 ASN A CA 1
ATOM 2703 C C . ASN A 1 339 ? -52.991 5.099 26.350 1.00 35.53 339 ASN A C 1
ATOM 2705 O O . ASN A 1 339 ? -53.686 5.020 25.344 1.00 35.53 339 ASN A O 1
ATOM 2709 N N . ASP A 1 340 ? -51.802 5.703 26.320 1.00 37.94 340 ASP A N 1
ATOM 2710 C CA . ASP A 1 340 ? -51.250 6.223 25.057 1.00 37.94 340 ASP A CA 1
ATOM 2711 C C . ASP A 1 340 ? -49.755 5.908 24.903 1.00 37.94 340 ASP A C 1
ATOM 2713 O O . ASP A 1 340 ? -48.894 6.783 24.819 1.00 37.94 340 ASP A O 1
ATOM 2717 N N . SER A 1 341 ? -49.420 4.615 24.907 1.00 41.69 341 SER A N 1
ATOM 2718 C CA . SER A 1 341 ? -48.087 4.138 24.532 1.00 41.69 341 SER A CA 1
ATOM 2719 C C . SER A 1 341 ? -48.079 3.626 23.092 1.00 41.69 341 SER A C 1
ATOM 2721 O O . SER A 1 341 ? -47.667 2.496 22.822 1.00 41.69 341 SER A O 1
ATOM 2723 N N . ALA A 1 342 ? -48.492 4.458 22.134 1.00 45.53 342 ALA A N 1
ATOM 2724 C CA . ALA A 1 342 ? -47.933 4.324 20.796 1.00 45.53 342 ALA A CA 1
ATOM 2725 C C . ALA A 1 342 ? -46.427 4.589 20.939 1.00 45.53 342 ALA A C 1
ATOM 2727 O O . ALA A 1 342 ? -45.998 5.738 21.046 1.00 45.53 342 ALA A O 1
ATOM 2728 N N . LEU A 1 343 ? -45.636 3.515 21.050 1.00 49.53 343 LEU A N 1
ATOM 2729 C CA . LEU A 1 343 ? -44.176 3.542 21.095 1.00 49.53 343 LEU A CA 1
ATOM 2730 C C . LEU A 1 343 ? -43.679 4.352 19.894 1.00 49.53 343 LEU A C 1
ATOM 2732 O O . LEU A 1 343 ? -43.528 3.830 18.792 1.00 49.53 343 LEU A O 1
ATOM 2736 N N . LYS A 1 344 ? -43.456 5.653 20.092 1.00 57.62 344 LYS A N 1
ATOM 2737 C CA . LYS A 1 344 ? -42.805 6.516 19.111 1.00 57.62 344 LYS A CA 1
ATOM 2738 C C . LYS A 1 344 ? -41.363 6.052 19.038 1.00 57.62 344 LYS A C 1
ATOM 2740 O O . LYS A 1 344 ? -40.533 6.497 19.826 1.00 57.62 344 LYS A O 1
ATOM 2745 N N . ILE A 1 345 ? -41.086 5.120 18.132 1.00 63.84 345 ILE A N 1
ATOM 2746 C CA . ILE A 1 345 ? -39.725 4.688 17.840 1.00 63.84 345 ILE A CA 1
ATOM 2747 C C . ILE A 1 345 ? -38.992 5.939 17.340 1.00 63.84 345 ILE A C 1
ATOM 2749 O O . ILE A 1 345 ? -39.377 6.491 16.304 1.00 63.84 345 ILE A O 1
ATOM 2753 N N . PRO A 1 346 ? -38.010 6.464 18.093 1.00 68.38 346 PRO A N 1
ATOM 2754 C CA . PRO A 1 346 ? -37.297 7.652 17.667 1.00 68.38 346 PRO A CA 1
ATOM 2755 C C . PRO A 1 346 ? -36.537 7.330 16.375 1.00 68.38 346 PRO A C 1
ATOM 2757 O O . PRO A 1 346 ? -36.032 6.214 16.232 1.00 68.38 346 PRO A O 1
ATOM 2760 N N . PRO A 1 347 ? -36.434 8.287 15.438 1.00 76.25 347 PRO A N 1
ATOM 2761 C CA . PRO A 1 347 ? -35.704 8.062 14.201 1.00 76.25 347 PRO A CA 1
ATOM 2762 C C . PRO A 1 347 ? -34.257 7.683 14.512 1.00 76.25 347 PRO A C 1
ATOM 2764 O O . PRO A 1 347 ? -33.610 8.297 15.372 1.00 76.25 347 PRO A O 1
ATOM 2767 N N . GLU A 1 348 ? -33.745 6.682 13.800 1.00 82.69 348 GLU A N 1
ATOM 2768 C CA . GLU A 1 348 ? -32.370 6.235 13.981 1.00 82.69 348 GLU A CA 1
ATOM 2769 C C . GLU A 1 348 ? -31.390 7.358 13.620 1.00 82.69 348 GLU A C 1
ATOM 2771 O O . GLU A 1 348 ? -31.507 8.005 12.575 1.00 82.69 348 GLU A O 1
ATOM 2776 N N . LYS A 1 349 ? -30.406 7.585 14.497 1.00 86.19 349 LYS A N 1
ATOM 2777 C CA . LYS A 1 349 ? -29.304 8.528 14.284 1.00 86.19 349 LYS A CA 1
ATOM 2778 C C . LYS A 1 349 ? -28.020 7.751 14.039 1.00 86.19 349 LYS A C 1
ATOM 2780 O O . LYS A 1 349 ? -27.753 6.761 14.716 1.00 86.19 349 LYS A O 1
ATOM 2785 N N . VAL A 1 350 ? -27.204 8.234 13.108 1.00 92.06 350 VAL A N 1
ATOM 2786 C CA . VAL A 1 350 ? -25.935 7.600 12.739 1.00 92.06 350 VAL A CA 1
ATOM 2787 C C . VAL A 1 350 ? -24.785 8.538 13.067 1.00 92.06 350 VAL A C 1
ATOM 2789 O O . VAL A 1 350 ? -24.831 9.723 12.746 1.00 92.06 350 VAL A O 1
ATOM 2792 N N . ILE A 1 351 ? -23.746 7.993 13.696 1.00 93.06 351 ILE A N 1
ATOM 2793 C CA . ILE A 1 351 ? -22.470 8.679 13.900 1.00 93.06 351 ILE A CA 1
ATOM 2794 C C . ILE A 1 351 ? -21.451 8.022 12.972 1.00 93.06 351 ILE A C 1
ATOM 2796 O O . ILE A 1 351 ? -21.294 6.800 12.984 1.00 93.06 351 ILE A O 1
ATOM 2800 N N . ILE A 1 352 ? -20.774 8.834 12.162 1.00 93.31 352 ILE A N 1
ATOM 2801 C CA . ILE A 1 352 ? -19.767 8.379 11.202 1.00 93.31 352 ILE A CA 1
ATOM 2802 C C . ILE A 1 352 ? -18.399 8.815 11.713 1.00 93.31 352 ILE A C 1
ATOM 2804 O O . ILE A 1 352 ? -18.182 9.987 12.003 1.00 93.31 352 ILE A O 1
ATOM 2808 N N . PHE A 1 353 ? -17.474 7.864 11.808 1.00 92.44 353 PHE A N 1
ATOM 2809 C CA . PHE A 1 353 ? -16.104 8.116 12.234 1.00 92.44 353 PHE A CA 1
ATOM 2810 C C . PHE A 1 353 ? -15.141 7.926 11.065 1.00 92.44 353 PHE A C 1
ATOM 2812 O O . PHE A 1 353 ? -15.252 6.971 10.296 1.00 92.44 353 PHE A O 1
ATOM 2819 N N . SER A 1 354 ? -14.149 8.805 10.971 1.00 90.81 354 SER A N 1
ATOM 2820 C CA . SER A 1 354 ? -12.988 8.640 10.104 1.00 90.81 354 SER A CA 1
ATOM 2821 C C . SER A 1 354 ? -11.778 9.266 10.782 1.00 90.81 354 SER A C 1
ATOM 2823 O O . SER A 1 354 ? -11.880 10.316 11.405 1.00 90.81 354 SER A O 1
ATOM 2825 N N . GLN A 1 355 ? -10.628 8.611 10.652 1.00 89.75 355 GLN A N 1
ATOM 2826 C CA . GLN A 1 355 ? -9.347 9.134 11.136 1.00 89.75 355 GLN A CA 1
ATOM 2827 C C . GLN A 1 355 ? -8.745 10.198 10.204 1.00 89.75 355 GLN A C 1
ATOM 2829 O O . GLN A 1 355 ? -7.836 10.916 10.602 1.00 89.75 355 GLN A O 1
ATOM 2834 N N . PHE A 1 356 ? -9.205 10.245 8.950 1.00 88.12 356 PHE A N 1
ATOM 2835 C CA . PHE A 1 356 ? -8.721 11.168 7.929 1.00 88.12 356 PHE A CA 1
ATOM 2836 C C . PHE A 1 356 ? -9.720 12.295 7.759 1.00 88.12 356 PHE A C 1
ATOM 2838 O O . PHE A 1 356 ? -10.894 12.034 7.468 1.00 88.12 356 PHE A O 1
ATOM 2845 N N . LEU A 1 357 ? -9.240 13.523 7.922 1.00 87.25 357 LEU A N 1
ATOM 2846 C CA . LEU A 1 357 ? -10.043 14.725 7.756 1.00 87.25 357 LEU A CA 1
ATOM 2847 C C . LEU A 1 357 ? -10.440 14.911 6.287 1.00 87.25 357 LEU A C 1
ATOM 2849 O O . LEU A 1 357 ? -11.559 15.307 5.989 1.00 87.25 357 LEU A O 1
ATOM 2853 N N . GLU A 1 358 ? -9.560 14.536 5.368 1.00 85.19 358 GLU A N 1
ATOM 2854 C CA . GLU A 1 358 ? -9.789 14.510 3.926 1.00 85.19 358 GLU A CA 1
ATOM 2855 C C . GLU A 1 358 ? -11.012 13.634 3.590 1.00 85.19 358 GLU A C 1
ATOM 2857 O O . GLU A 1 358 ? -11.916 14.042 2.867 1.00 85.19 358 GLU A O 1
ATOM 2862 N N . HIS A 1 359 ? -11.110 12.454 4.209 1.00 89.38 359 HIS A N 1
ATOM 2863 C CA . HIS A 1 359 ? -12.260 11.562 4.043 1.00 89.38 359 HIS A CA 1
ATOM 2864 C C . HIS A 1 359 ? -13.535 12.106 4.701 1.00 89.38 359 HIS A C 1
ATOM 2866 O O . HIS A 1 359 ? -14.619 11.902 4.165 1.00 89.38 359 HIS A O 1
ATOM 2872 N N . ILE A 1 360 ? -13.422 12.816 5.830 1.00 90.56 360 ILE A N 1
ATOM 2873 C CA . ILE A 1 360 ? -14.560 13.493 6.470 1.00 90.56 360 ILE A CA 1
ATOM 2874 C C . ILE A 1 360 ? -15.178 14.546 5.540 1.00 90.56 360 ILE A C 1
ATOM 2876 O O . ILE A 1 360 ? -16.398 14.559 5.389 1.00 90.56 360 ILE A O 1
ATOM 2880 N N . HIS A 1 361 ? -14.362 15.363 4.869 1.00 87.38 361 HIS A N 1
ATOM 2881 C CA . HIS A 1 361 ? -14.857 16.362 3.915 1.00 87.38 361 HIS A CA 1
ATOM 2882 C C . HIS A 1 361 ? -15.600 15.706 2.742 1.00 87.38 361 HIS A C 1
ATOM 2884 O O . HIS A 1 361 ? -16.706 16.120 2.400 1.00 87.38 361 HIS A O 1
ATOM 2890 N N . VAL A 1 362 ? -15.045 14.626 2.179 1.00 88.44 362 VAL A N 1
ATOM 2891 C CA . VAL A 1 362 ? -15.695 13.868 1.095 1.00 88.44 362 VAL A CA 1
ATOM 2892 C C . VAL A 1 362 ? -17.014 13.236 1.558 1.00 88.44 362 VAL A C 1
ATOM 2894 O O . VAL A 1 362 ? -17.997 13.257 0.816 1.00 88.44 362 VAL A O 1
ATOM 2897 N N . ILE A 1 363 ? -17.067 12.707 2.789 1.00 91.62 363 ILE A N 1
ATOM 2898 C CA . ILE A 1 363 ? -18.310 12.214 3.401 1.00 91.62 363 ILE A CA 1
ATOM 2899 C C . ILE A 1 363 ? -19.348 13.339 3.454 1.00 91.62 363 ILE A C 1
ATOM 2901 O O . ILE A 1 363 ? -20.466 13.151 2.981 1.00 91.62 363 ILE A O 1
ATOM 2905 N N . GLU A 1 364 ? -18.999 14.500 4.009 1.00 90.94 364 GLU A N 1
ATOM 2906 C CA . GLU A 1 364 ? -19.928 15.622 4.164 1.00 90.94 364 GLU A CA 1
ATOM 2907 C C . GLU A 1 364 ? -20.466 16.115 2.814 1.00 90.94 364 GLU A C 1
ATOM 2909 O O . GLU A 1 364 ? -21.683 16.235 2.646 1.00 90.94 364 GLU A O 1
ATOM 2914 N N . GLN A 1 365 ? -19.586 16.319 1.832 1.00 89.00 365 GLN A N 1
ATOM 2915 C CA . GLN A 1 365 ? -19.957 16.793 0.499 1.00 89.00 365 GLN A CA 1
ATOM 2916 C C . GLN A 1 365 ? -20.889 15.812 -0.223 1.00 89.00 365 GLN A C 1
ATOM 2918 O O . GLN A 1 365 ? -21.942 16.216 -0.719 1.00 89.00 365 GLN A O 1
ATOM 2923 N N . GLN A 1 366 ? -20.544 14.521 -0.271 1.00 90.50 366 GLN A N 1
ATOM 2924 C CA . GLN A 1 366 ? -21.345 13.534 -1.005 1.00 90.50 366 GLN A CA 1
ATOM 2925 C C . GLN A 1 366 ? -22.658 13.191 -0.289 1.00 90.50 366 GLN A C 1
ATOM 2927 O O . GLN A 1 366 ? -23.667 12.959 -0.955 1.00 90.50 366 GLN A O 1
ATOM 2932 N N . LEU A 1 367 ? -22.693 13.185 1.050 1.00 92.56 367 LEU A N 1
ATOM 2933 C CA . LEU A 1 367 ? -23.947 13.014 1.792 1.00 92.56 367 LEU A CA 1
ATOM 2934 C C . LEU A 1 367 ? -24.882 14.212 1.593 1.00 92.56 367 LEU A C 1
ATOM 2936 O O . LEU A 1 367 ? -26.068 14.012 1.326 1.00 92.56 367 LEU A O 1
ATOM 2940 N N . THR A 1 368 ? -24.350 15.435 1.651 1.00 91.38 368 THR A N 1
ATOM 2941 C CA . THR A 1 368 ? -25.125 16.660 1.401 1.00 91.38 368 THR A CA 1
ATOM 2942 C C . THR A 1 368 ? -25.646 16.690 -0.034 1.00 91.38 368 THR A C 1
ATOM 2944 O O . THR A 1 368 ? -26.838 16.910 -0.246 1.00 91.38 368 THR A O 1
ATOM 2947 N N . GLY A 1 369 ? -24.797 16.370 -1.017 1.00 89.94 369 GLY A N 1
ATOM 2948 C CA . GLY A 1 369 ? -25.199 16.241 -2.422 1.00 89.94 369 GLY A CA 1
ATOM 2949 C C . GLY A 1 369 ? -26.251 15.150 -2.657 1.00 89.94 369 GLY A C 1
ATOM 2950 O O . GLY A 1 369 ? -27.069 15.258 -3.565 1.00 89.94 369 GLY A O 1
ATOM 2951 N N . ALA A 1 370 ? -26.295 14.125 -1.803 1.00 91.44 370 ALA A N 1
ATOM 2952 C CA . ALA A 1 370 ? -27.316 13.082 -1.823 1.00 91.44 370 ALA A CA 1
ATOM 2953 C C . ALA A 1 370 ? -28.613 13.447 -1.068 1.00 91.44 370 ALA A C 1
ATOM 2955 O O . ALA A 1 370 ? -29.506 12.598 -0.984 1.00 91.44 370 ALA A O 1
ATOM 2956 N N . GLY A 1 371 ? -28.723 14.667 -0.526 1.00 91.12 371 GLY A N 1
ATOM 2957 C CA . GLY A 1 371 ? -29.888 15.154 0.221 1.00 91.12 371 GLY A CA 1
ATOM 2958 C C . GLY A 1 371 ? -29.975 14.657 1.669 1.00 91.12 371 GLY A C 1
ATOM 2959 O O . GLY A 1 371 ? -31.031 14.761 2.294 1.00 91.12 371 GLY A O 1
ATOM 2960 N N . ILE A 1 372 ? -28.891 14.100 2.217 1.00 91.38 372 ILE A N 1
ATOM 2961 C CA . ILE A 1 372 ? -28.839 13.597 3.594 1.00 91.38 372 ILE A CA 1
ATOM 2962 C C . ILE A 1 372 ? -28.357 14.725 4.509 1.00 91.38 372 ILE A C 1
ATOM 2964 O O . ILE A 1 372 ? -27.305 15.317 4.283 1.00 91.38 372 ILE A O 1
ATOM 2968 N N . LYS A 1 373 ? -29.110 15.011 5.577 1.00 89.88 373 LYS A N 1
ATOM 2969 C CA . LYS A 1 373 ? -28.736 16.038 6.557 1.00 89.88 373 LYS A CA 1
ATOM 2970 C C . LYS A 1 373 ? -27.562 15.561 7.415 1.00 89.88 373 LYS A C 1
ATOM 2972 O O . LYS A 1 373 ? -27.675 14.551 8.107 1.00 89.88 373 LYS A O 1
ATOM 2977 N N . VAL A 1 374 ? -26.473 16.326 7.415 1.00 90.31 374 VAL A N 1
ATOM 2978 C CA . VAL A 1 374 ? -25.256 16.047 8.190 1.00 90.31 374 VAL A CA 1
ATOM 2979 C C . VAL A 1 374 ? -25.015 17.164 9.209 1.00 90.31 374 VAL A C 1
ATOM 2981 O O . VAL A 1 374 ? -25.503 18.286 9.071 1.00 90.31 374 VAL A O 1
ATOM 2984 N N . SER A 1 375 ? -24.305 16.850 10.288 1.00 87.88 375 SER A N 1
ATOM 2985 C CA . SER A 1 375 ? -23.755 17.839 11.217 1.00 87.88 375 SER A CA 1
ATOM 2986 C C . SER A 1 375 ? -22.349 17.398 11.606 1.00 87.88 375 SER A C 1
ATOM 2988 O O . SER A 1 375 ? -22.162 16.260 12.038 1.00 87.88 375 SER A O 1
ATOM 2990 N N . GLY A 1 376 ? -21.371 18.280 11.406 1.00 82.38 376 GLY A N 1
ATOM 2991 C CA . GLY A 1 376 ? -19.964 18.019 11.694 1.00 82.38 376 GLY A CA 1
ATOM 2992 C C . GLY A 1 376 ? -19.586 18.375 13.130 1.00 82.38 376 GLY A C 1
ATOM 2993 O O . GLY A 1 376 ? -20.064 19.364 13.685 1.00 82.38 376 GLY A O 1
ATOM 2994 N N . LEU A 1 377 ? -18.698 17.579 13.724 1.00 77.31 377 LEU A N 1
ATOM 2995 C CA . LEU A 1 377 ? -18.002 17.910 14.965 1.00 77.31 377 LEU A CA 1
ATOM 2996 C C . LEU A 1 377 ? -16.504 17.846 14.671 1.00 77.31 377 LEU A C 1
ATOM 2998 O O . LEU A 1 377 ? -15.907 16.769 14.689 1.00 77.31 377 LEU A O 1
ATOM 3002 N N . TYR A 1 378 ? -15.915 18.993 14.346 1.00 70.19 378 TYR A N 1
ATOM 3003 C CA . TYR A 1 378 ? -14.505 19.093 13.979 1.00 70.19 378 TYR A CA 1
ATOM 3004 C C . TYR A 1 378 ? -13.746 19.846 15.067 1.00 70.19 378 TYR A C 1
ATOM 3006 O O . TYR A 1 378 ? -14.136 20.947 15.451 1.00 70.19 378 TYR A O 1
ATOM 3014 N N . SER A 1 379 ? -12.641 19.274 15.547 1.00 59.09 379 SER A N 1
ATOM 3015 C CA . SER A 1 379 ? -11.618 20.086 16.208 1.00 59.09 379 SER A CA 1
ATOM 3016 C C . SER A 1 379 ? -10.998 20.994 15.140 1.00 59.09 379 SER A C 1
ATOM 3018 O O . SER A 1 379 ? -10.661 20.485 14.067 1.00 59.09 379 SER A O 1
ATOM 3020 N N . PRO A 1 380 ? -10.868 22.311 15.373 1.00 50.41 380 PRO A N 1
ATOM 3021 C CA . PRO A 1 380 ? -10.327 23.224 14.372 1.00 50.41 380 PRO A CA 1
ATOM 3022 C C . PRO A 1 380 ? -8.926 22.770 13.945 1.00 50.41 380 PRO A C 1
ATOM 3024 O O . PRO A 1 380 ? -8.097 22.428 14.790 1.00 50.41 380 PRO A O 1
ATOM 3027 N N . MET A 1 381 ? -8.661 22.752 12.635 1.00 44.06 381 MET A N 1
ATOM 3028 C CA . MET A 1 381 ? -7.305 22.535 12.133 1.00 44.06 381 MET A CA 1
ATOM 3029 C C . MET A 1 381 ? -6.389 23.630 12.680 1.00 44.06 381 MET A C 1
ATOM 3031 O O . MET A 1 381 ? -6.744 24.810 12.646 1.00 44.06 381 MET A O 1
ATOM 3035 N N . HIS A 1 382 ? -5.178 23.266 13.108 1.00 40.19 382 HIS A N 1
ATOM 3036 C CA . HIS A 1 382 ? -4.098 24.244 13.113 1.00 40.19 382 HIS A CA 1
ATOM 3037 C C . HIS A 1 382 ? -3.909 24.701 11.669 1.00 40.19 382 HIS A C 1
ATOM 3039 O O . HIS A 1 382 ? -3.534 23.922 10.796 1.00 40.19 382 HIS A O 1
ATOM 3045 N N . SER A 1 383 ? -4.244 25.959 11.413 1.00 35.47 383 SER A N 1
ATOM 3046 C CA . SER A 1 383 ? -4.012 26.644 10.153 1.00 35.47 383 SER A CA 1
ATOM 3047 C C . SER A 1 383 ? -2.507 26.801 9.935 1.00 35.47 383 SER A C 1
ATOM 3049 O O . SER A 1 383 ? -1.940 27.851 10.225 1.00 35.47 383 SER A O 1
ATOM 3051 N N . THR A 1 384 ? -1.847 25.751 9.462 1.00 39.25 384 THR A N 1
ATOM 3052 C CA . THR A 1 384 ? -0.493 25.827 8.915 1.00 39.25 384 THR A CA 1
ATOM 3053 C C . THR A 1 384 ? -0.575 25.660 7.408 1.00 39.25 384 THR A C 1
ATOM 3055 O O . THR A 1 384 ? -1.080 24.653 6.918 1.00 39.25 384 THR A O 1
ATOM 3058 N N . ASN A 1 385 ? -0.066 26.685 6.725 1.00 33.44 385 ASN A N 1
ATOM 3059 C CA . ASN A 1 385 ? 0.038 26.892 5.280 1.00 33.44 385 ASN A CA 1
ATOM 3060 C C . ASN A 1 385 ? -1.229 27.424 4.597 1.00 33.44 385 ASN A C 1
ATOM 3062 O O . ASN A 1 385 ? -1.816 26.808 3.713 1.00 33.44 385 ASN A O 1
ATOM 3066 N N . LYS A 1 386 ? -1.582 28.667 4.960 1.00 32.28 386 LYS A N 1
ATOM 3067 C CA . LYS A 1 386 ? -2.098 29.600 3.953 1.00 32.28 386 LYS A CA 1
ATOM 3068 C C . LYS A 1 386 ? -1.024 29.779 2.880 1.00 32.28 386 LYS A C 1
ATOM 3070 O O . LYS A 1 386 ? 0.138 30.001 3.214 1.00 32.28 386 LYS A O 1
ATOM 3075 N N . LEU A 1 387 ? -1.467 29.667 1.632 1.00 29.86 387 LEU A N 1
ATOM 3076 C CA . LEU A 1 387 ? -0.748 29.991 0.411 1.00 29.86 387 LEU A CA 1
ATOM 3077 C C . LEU A 1 387 ? 0.140 31.232 0.590 1.00 29.86 387 LEU A C 1
ATOM 3079 O O . LEU A 1 387 ? -0.356 32.306 0.939 1.00 29.86 387 LEU A O 1
ATOM 3083 N N . GLY A 1 388 ? 1.432 31.073 0.310 1.00 29.92 388 GLY A N 1
ATOM 3084 C CA . GLY A 1 388 ? 2.224 32.159 -0.249 1.00 29.92 388 GLY A CA 1
ATOM 3085 C C . GLY A 1 388 ? 1.811 32.323 -1.709 1.00 29.92 388 GLY A C 1
ATOM 3086 O O . GLY A 1 388 ? 1.678 31.325 -2.418 1.00 29.92 388 GLY A O 1
ATOM 3087 N N . ILE A 1 389 ? 1.512 33.565 -2.076 1.00 32.19 389 ILE A N 1
ATOM 3088 C CA . ILE A 1 389 ? 1.338 34.038 -3.454 1.00 32.19 389 ILE A CA 1
ATOM 3089 C C . ILE A 1 389 ? 2.603 33.751 -4.260 1.00 32.19 389 ILE A C 1
ATOM 3091 O O . ILE A 1 389 ? 3.697 33.897 -3.664 1.00 32.19 389 ILE A O 1
#

Secondary structure (DSSP, 8-state):
--TT---S------S-SS--STT--GGGGHHHHHHHT-TTTTS-HHHHIIIIIHHHHTT-HHHHHHHHHHHHHH-----GGG-TTSPP--------PPPHHHHHHHHHHHHHHHHHHHHTTTT-TTSTT-TTSGGGHHHHHHHHHHHHHHTTS--EEEEEE-TTHHHHHHHHHHHTT--TTSHHHHHHHHHHHH-EE-TTT--EESSPEEPTT--EE-HHHHTT-SSB--STTT-PBP-EE-TTS---SS-SS--S-EEHHHHHTSPPEEEEEEE--TTT---HHHHHHHHHHHHHHHHHHHHHHHHHHHHHTS------------------------S------PPP------S-HHHHHHHHHHHHHTT-------PPP--------

InterPro domains:
  IPR000330 SNF2, N-terminal domain [PF00176] (1-124)
  IPR017907 Zinc finger, RING-type, conserved site [PS00518] (213-222)
  IPR027417 P-loop containing nucleoside triphosphate hydrolase [SSF52540] (84-382)

pLDDT: mean 81.6, std 19.6, range [25.75, 97.88]

Sequence (389 aa):
MAISLTASSRWILTGTPMPNTPDSQVSHLQPMLKFLHEEAYGQNQKSWEAGVLRPFEAKIEEGRSRLLELLNRCMISARKLDLHTIPPCIKKVVFLNFMEEHARSYNELVVTIRRNILMADWNDPSHVESLLNPKQWKFRSRTIRNVRLSCCVAGHIKVTEAGDDIRETMDVLVSQGLDPASEEYAFIRHSILDGCSCYRCKEWCRLPVITPCRHLLCLDCVALDSEKCTFPGCGNSYKMQSPEIRTRSENPNPKWPVPQDLIELQPSYEQDDWNPDWHATSSSKVAYLVKRLKALQESNIKIGYSVVQNKESTSDELLNSNKQLGKALLHPDTCSNPNDSALKIPPEKVIIFSQFLEHIHVIEQQLTGAGIKVSGLYSPMHSTNKLGI

Foldseek 3Di:
DLLPDDDPFDDDDDPDQWDPDPPTAPVSCQCVCLSRPPPQRNVDVVSVVVQARVCVVVVHVSNVVVVVVVCVVRHDDDDPVNDPPDDDDDDDDDDFDDDPQLCVQLVLLVLLLLCQCCLQQGNDLLFQSRLNPPNCVVVVVLSVVQNVVSLQWGFHWPWDFDDCQLVVLLVVLVVLPDDCPDPLSVVLSCCQCAWAQQLAPRDTDRHFQQDNVRGTHRPVQCSVDFQAHSRPPPGHGADWDAQVPDCDPRRNGNDGIGRPRRSSSGGDIDTDHGDRPLVPMDGRVLVVVLVVVVVLVVVLVVLVVVVVVVVVVDDDDDDDDDDDDDDDDDDDDDDDDPPDPPPSPDRDDDDDDDPDVSSVSSNVVVCVVSVHDDDDDDDDDPPDDDDDD